Protein AF-0000000075521391 (afdb_homodimer)

Secondary structure (DSSP, 8-state):
-TTTT-EEEEES-SSHHHHHHHHHHHHTT-EEEEEES-HHHHHHHHHHHHHHH-GGGEEEEE--TTSHHHHHHHHHHHHHHHS---EEEE------STTHHHHHIIIIIHHHHHHHHHHHHH-GGGT---EEEEEE--GGGTS-BTT-HHHHHHHHHHHHHHHHHHHHHHHTT-SEEEEEEEESSBSSHHHHGGG-HHHHGGGGGGHHHHHHHHHHH--B-HHHHHHHHHHHHH-TT-SS-EEEEETTTEEEE----GGGS-B-/-TTTT-EEEEES-SSHHHHHHHHHHHHTT-EEEEEES-HHHHHHHHHHHHHHH-GGGEEEEE--TTSHHHHHHHHHHHHHHHS---EEEE------STTHHHHHIIIIIHHHHHHHHHHHHH-GGGT---EEEEEE--GGGTS-BTT-HHHHHHHHHHHHHHHHHHHHHHHTT-SEEEEEEEESSBSSHHHHGGG-HHHHGGGGGGHHHHHHHHHHH--B-HHHHHHHHHHHHH-TT-SS-EEEEETTTEEEE----GGGS-B-

Solvent-accessible surface area (backbone atoms only — not comparable to full-atom values): 25121 Å² total; per-residue (Å²): 114,74,46,44,77,30,30,34,40,30,29,35,19,46,47,42,51,27,28,33,34,51,54,54,40,46,74,47,45,23,29,39,33,37,26,21,62,51,54,67,52,30,53,53,42,49,54,57,47,26,74,74,72,39,62,88,38,53,42,80,40,74,27,50,58,69,38,65,67,46,40,52,46,49,55,48,50,38,30,70,72,70,70,47,57,34,34,38,34,42,46,40,67,57,57,27,58,51,53,34,67,56,21,37,34,36,33,26,53,24,40,53,52,48,50,53,55,48,47,58,56,12,13,42,80,66,72,21,85,12,37,39,37,39,40,55,42,25,41,37,30,64,16,25,28,34,81,37,23,55,52,7,11,20,19,11,15,37,50,23,23,35,35,3,44,18,47,35,24,60,75,67,56,21,54,38,33,23,29,31,40,18,41,48,56,45,68,31,73,61,56,54,32,53,79,30,52,85,20,29,34,88,42,31,83,48,35,64,61,52,50,49,47,40,67,73,56,38,70,37,59,31,56,60,55,25,51,49,51,48,51,54,66,61,37,88,79,60,56,34,42,45,33,32,35,39,73,90,70,40,74,46,68,68,79,70,54,83,83,37,43,64,69,129,115,74,47,44,78,30,31,32,40,30,30,35,20,47,46,43,50,28,29,33,34,52,54,53,40,46,75,47,44,24,29,39,32,37,26,19,62,52,54,67,51,31,52,52,42,48,52,56,46,25,75,75,74,38,61,89,38,52,44,79,39,76,29,50,58,68,37,66,67,44,39,54,46,50,55,48,51,38,30,71,73,70,70,46,58,32,35,38,33,43,47,42,65,59,59,26,59,50,53,35,68,56,22,37,34,36,33,26,52,25,40,54,52,49,50,53,55,47,47,57,57,13,14,42,80,65,73,23,83,12,38,38,37,38,40,55,43,26,42,37,30,65,17,24,28,35,81,37,23,56,51,7,9,18,20,10,15,38,49,22,24,35,34,2,45,19,47,33,25,59,76,66,57,21,56,40,33,22,28,32,41,18,42,48,55,44,68,31,71,61,58,55,30,52,79,29,51,85,19,28,35,87,43,31,84,49,35,64,61,53,51,50,48,41,66,74,56,38,69,36,59,28,56,59,56,26,51,48,50,50,52,53,67,60,36,88,80,59,56,35,42,45,33,33,35,40,72,88,69,39,73,46,67,69,80,72,54,84,83,37,43,64,68,128

Organism: Xenopus tropicalis (NCBI:txid8364)

Radius of gyration: 23.09 Å; Cα contacts (8 Å, |Δi|>4): 1240; chains: 2; bounding box: 51×71×48 Å

Nearest PDB structures (foldseek):
  2gdz-assembly1_A-2  TM=9.894E-01  e=7.803E-42  Homo sapiens
  8cwl-assembly1_B  TM=9.944E-01  e=4.172E-40  Homo sapiens
  8fd8-assembly1_A  TM=9.712E-01  e=9.488E-32  Homo sapiens
  8fd8-assembly1_B  TM=9.811E-01  e=2.640E-30  Homo sapiens
  5ilo-assembly1_A  TM=8.887E-01  e=2.812E-21  Drosophila melanogaster

Foldseek 3Di:
DLLAAAEEEEEPQLWFLNVLLVLVSLVVHAAYEYEYQDPVSQVVSLVVVCVVRNNLRYHYQHADLLDLVSVLVSLVVSCVSSVAHAEYELDFAAQAPPPLVVRLSNLAVSLLSNVVSNLCGAFVVNVHVEHEYEREAAVLLVPPDPQRRSSSVSRVNSLVSQLVVLVVCVVVVRNYAGEYEHEYAEPIVRNVCLCPCRRSPPSNVCSVVVVVVCVVFDYHYSNLSSVLVVVVRPDPPDHSWYWYAGPVPGTDTDDDDPVPHDDD/DLLAAAEEEEEPQLWFLNVLLVLVSLVVHAAYEYEYQDPVSQVVSLVVVCVVRNNLRYHYQHADLLDLVSVLVSLVVSCVSSVAHAEYELDFAAQAPPPLVVRLSNLAVSLLSNVVSNLCGAFVVNVHVEHEYEREAAVLLVPPDPQRRSSSVSRVNSLVSQLVVLVVCVVVVRNYAGEYEHEYAEPIVRNVCLCPCRRSPPSNVCSVVVVVVCVVFHYHYSNLSSVLVVVVRPDPPDHSWYWYAGPVPGIDTDDDDPVPHDDD

Structure (mmCIF, N/CA/C/O backbone):
data_AF-0000000075521391-model_v1
#
loop_
_entity.id
_entity.type
_entity.pdbx_description
1 polymer '15-hydroxyprostaglandin dehydrogenase'
#
loop_
_atom_site.group_PDB
_atom_site.id
_atom_site.type_symbol
_atom_site.label_atom_id
_atom_site.label_alt_id
_atom_site.label_comp_id
_atom_site.label_asym_id
_atom_site.label_entity_id
_atom_site.label_seq_id
_atom_site.pdbx_PDB_ins_code
_atom_site.Cartn_x
_atom_site.Cartn_y
_atom_site.Cartn_z
_atom_site.occupancy
_atom_site.B_iso_or_equiv
_atom_site.auth_seq_id
_atom_site.auth_comp_id
_atom_site.auth_asym_id
_atom_site.auth_atom_id
_atom_site.pdbx_PDB_model_num
ATOM 1 N N . MET A 1 1 ? -5.195 34.094 6.215 1 85.69 1 MET A N 1
ATOM 2 C CA . MET A 1 1 ? -4.449 32.875 5.914 1 85.69 1 MET A CA 1
ATOM 3 C C . MET A 1 1 ? -4.98 31.688 6.727 1 85.69 1 MET A C 1
ATOM 5 O O . MET A 1 1 ? -5.215 31.812 7.93 1 85.69 1 MET A O 1
ATOM 9 N N . TYR A 1 2 ? -5.312 30.578 6.207 1 90.44 2 TYR A N 1
ATOM 10 C CA . TYR A 1 2 ? -5.988 29.453 6.84 1 90.44 2 TYR A CA 1
ATOM 11 C C . TYR A 1 2 ? -5.215 28.969 8.062 1 90.44 2 TYR A C 1
ATOM 13 O O . TYR A 1 2 ? -5.809 28.672 9.094 1 90.44 2 TYR A O 1
ATOM 21 N N . ALA A 1 3 ? -3.926 29.047 8.008 1 94.38 3 ALA A N 1
ATOM 22 C CA . ALA A 1 3 ? -3.08 28.438 9.031 1 94.38 3 ALA A CA 1
ATOM 23 C C . ALA A 1 3 ? -2.979 29.344 10.266 1 94.38 3 ALA A C 1
ATOM 25 O O . ALA A 1 3 ? -2.566 28.891 11.336 1 94.38 3 ALA A O 1
ATOM 26 N N . ASN A 1 4 ? -3.285 30.609 10.07 1 95.88 4 ASN A N 1
ATOM 27 C CA . ASN A 1 4 ? -3.146 31.531 11.188 1 95.88 4 ASN A CA 1
ATOM 28 C C . ASN A 1 4 ? -4.062 31.156 12.344 1 95.88 4 ASN A C 1
ATOM 30 O O . ASN A 1 4 ? -5.277 31.031 12.172 1 95.88 4 ASN A O 1
ATOM 34 N N . GLY A 1 5 ? -3.443 30.922 13.492 1 96.38 5 GLY A N 1
ATOM 35 C CA . GLY A 1 5 ? -4.195 30.578 14.688 1 96.38 5 GLY A CA 1
ATOM 36 C C . GLY A 1 5 ? -4.613 29.109 14.734 1 96.38 5 GLY A C 1
ATOM 37 O O . GLY A 1 5 ? -5.316 28.703 15.648 1 96.38 5 GLY A O 1
ATOM 38 N N . LYS A 1 6 ? -4.211 28.359 13.805 1 97.94 6 LYS A N 1
ATOM 39 C CA . LYS A 1 6 ? -4.547 26.938 13.75 1 97.94 6 LYS A CA 1
ATOM 40 C C . LYS A 1 6 ? -3.508 26.094 14.477 1 97.94 6 LYS A C 1
ATOM 42 O O . LYS A 1 6 ? -2.408 26.562 14.773 1 97.94 6 LYS A O 1
ATOM 47 N N . VAL A 1 7 ? -3.904 24.906 14.859 1 98.5 7 VAL A N 1
ATOM 48 C CA . VAL A 1 7 ? -3.006 23.938 15.492 1 98.5 7 VAL A CA 1
ATOM 49 C C . VAL A 1 7 ? -2.678 22.812 14.516 1 98.5 7 VAL A C 1
ATOM 51 O O . VAL A 1 7 ? -3.578 22.188 13.953 1 98.5 7 VAL A O 1
ATOM 54 N N . ALA A 1 8 ? -1.374 22.594 14.336 1 98.88 8 ALA A N 1
ATOM 55 C CA . ALA A 1 8 ? -0.911 21.578 13.398 1 98.88 8 ALA A CA 1
ATOM 56 C C . ALA A 1 8 ? -0.073 20.516 14.102 1 98.88 8 ALA A C 1
ATOM 58 O O . ALA A 1 8 ? 0.606 20.812 15.094 1 98.88 8 ALA A O 1
ATOM 59 N N . LEU A 1 9 ? -0.207 19.297 13.68 1 98.94 9 LEU A N 1
ATOM 60 C CA . LEU A 1 9 ? 0.643 18.188 14.07 1 98.94 9 LEU A CA 1
ATOM 61 C C . LEU A 1 9 ? 1.389 17.609 12.867 1 98.94 9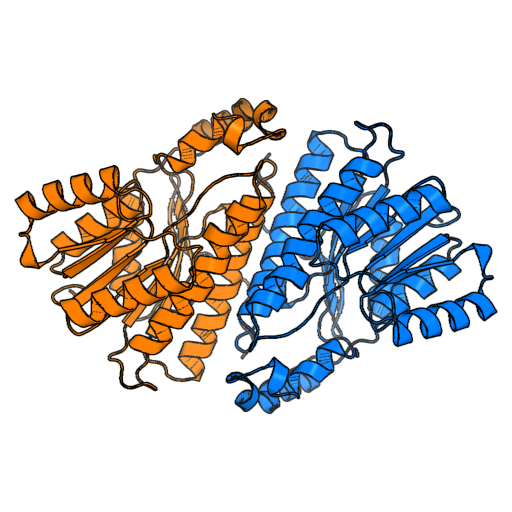 LEU A C 1
ATOM 63 O O . LEU A 1 9 ? 0.78 17.328 11.836 1 98.94 9 LEU A O 1
ATOM 67 N N . VAL A 1 10 ? 2.717 17.547 12.938 1 98.94 10 VAL A N 1
ATOM 68 C CA . VAL A 1 10 ? 3.559 17.031 11.859 1 98.94 10 VAL A CA 1
ATOM 69 C C . VAL A 1 10 ? 4.402 15.867 12.383 1 98.94 10 VAL A C 1
ATOM 71 O O . VAL A 1 10 ? 5.141 16.016 13.359 1 98.94 10 VAL A O 1
ATOM 74 N N . THR A 1 11 ? 4.25 14.703 11.789 1 98.94 11 THR A N 1
ATOM 75 C CA . THR A 1 11 ? 5.133 13.594 12.117 1 98.94 11 THR A CA 1
ATOM 76 C C . THR A 1 11 ? 6.41 13.656 11.281 1 98.94 11 THR A C 1
ATOM 78 O O . THR A 1 11 ? 6.395 14.148 10.148 1 98.94 11 THR A O 1
ATOM 81 N N . GLY A 1 12 ? 7.48 13.055 11.836 1 98.69 12 GLY A N 1
ATOM 82 C CA . GLY A 1 12 ? 8.758 13.25 11.164 1 98.69 12 GLY A CA 1
ATOM 83 C C . GLY A 1 12 ? 9.141 14.711 11.039 1 98.69 12 GLY A C 1
ATOM 84 O O . GLY A 1 12 ? 9.562 15.156 9.969 1 98.69 12 GLY A O 1
ATOM 85 N N . ALA A 1 13 ? 9.016 15.438 12.086 1 98.69 13 ALA A N 1
ATOM 86 C CA . ALA A 1 13 ? 9.008 16.891 12.016 1 98.69 13 ALA A CA 1
ATOM 87 C C . ALA A 1 13 ? 10.422 17.453 12.18 1 98.69 13 ALA A C 1
ATOM 89 O O . ALA A 1 13 ? 10.664 18.641 11.883 1 98.69 13 ALA A O 1
ATOM 90 N N . ALA A 1 14 ? 11.367 16.656 12.586 1 97.38 14 ALA A N 1
ATOM 91 C CA . ALA A 1 14 ? 12.633 17.188 13.086 1 97.38 14 ALA A CA 1
ATOM 92 C C . ALA A 1 14 ? 13.594 17.5 11.945 1 97.38 14 ALA A C 1
ATOM 94 O O . ALA A 1 14 ? 14.555 18.25 12.117 1 97.38 14 ALA A O 1
ATOM 95 N N . GLN A 1 15 ? 13.391 16.922 10.75 1 95.06 15 GLN A N 1
ATOM 96 C CA . GLN A 1 15 ? 14.328 17.094 9.648 1 95.06 15 GLN A CA 1
ATOM 97 C C . GLN A 1 15 ? 13.609 17.078 8.297 1 95.06 15 GLN A C 1
ATOM 99 O O . GLN A 1 15 ? 12.422 16.766 8.227 1 95.06 15 GLN A O 1
ATOM 104 N N . GLY A 1 16 ? 14.312 17.453 7.309 1 97.19 16 GLY A N 1
ATOM 105 C CA . GLY A 1 16 ? 13.867 17.297 5.934 1 97.19 16 GLY A CA 1
ATOM 106 C C . GLY A 1 16 ? 12.586 18.047 5.629 1 97.19 16 GLY A C 1
ATOM 107 O O . GLY A 1 16 ? 12.461 19.234 5.926 1 97.19 16 GLY A O 1
ATOM 108 N N . ILE A 1 17 ? 11.703 17.344 4.992 1 98.56 17 ILE A N 1
ATOM 109 C CA . ILE A 1 17 ? 10.422 17.922 4.582 1 98.56 17 ILE A CA 1
ATOM 110 C C . ILE A 1 17 ? 9.625 18.328 5.812 1 98.56 17 ILE A C 1
ATOM 112 O O . ILE A 1 17 ? 9 19.406 5.824 1 98.56 17 ILE A O 1
ATOM 116 N N . GLY A 1 18 ? 9.672 17.5 6.859 1 98.62 18 GLY A N 1
ATOM 117 C CA . GLY A 1 18 ? 8.953 17.797 8.086 1 98.62 18 GLY A CA 1
ATOM 118 C C . GLY A 1 18 ? 9.375 19.125 8.711 1 98.62 18 GLY A C 1
ATOM 119 O O . GLY A 1 18 ? 8.531 19.953 9.055 1 98.62 18 GLY A O 1
ATOM 120 N N . ARG A 1 19 ? 10.617 19.297 8.805 1 98 19 ARG A N 1
ATOM 121 C CA . ARG A 1 19 ? 11.141 20.516 9.398 1 98 19 ARG A CA 1
ATOM 122 C C . ARG A 1 19 ? 10.773 21.734 8.562 1 98 19 ARG A C 1
ATOM 124 O O . ARG A 1 19 ? 10.383 22.781 9.102 1 98 19 ARG A O 1
ATOM 131 N N . ALA A 1 20 ? 10.875 21.609 7.23 1 98.5 20 ALA A N 1
ATOM 132 C CA . ALA A 1 20 ? 10.508 22.703 6.336 1 98.5 20 ALA A CA 1
ATOM 133 C C . ALA A 1 20 ? 9.039 23.078 6.5 1 98.5 20 ALA A C 1
ATOM 135 O O . ALA A 1 20 ? 8.688 24.266 6.492 1 98.5 20 ALA A O 1
ATOM 136 N N . MET A 1 21 ? 8.211 22.078 6.676 1 98.56 21 MET A N 1
ATOM 137 C CA . MET A 1 21 ? 6.781 22.328 6.824 1 98.56 21 MET A CA 1
ATOM 138 C C . MET A 1 21 ? 6.484 23.016 8.148 1 98.56 21 MET A C 1
ATOM 140 O O . MET A 1 21 ? 5.672 23.938 8.203 1 98.56 21 MET A O 1
ATOM 144 N N . VAL A 1 22 ? 7.141 22.547 9.203 1 98.44 22 VAL A N 1
ATOM 145 C CA . VAL A 1 22 ? 6.953 23.141 10.523 1 98.44 22 VAL A CA 1
ATOM 146 C C . VAL A 1 22 ? 7.32 24.609 10.484 1 98.44 22 VAL A C 1
ATOM 148 O O . VAL A 1 22 ? 6.57 25.469 10.969 1 98.44 22 VAL A O 1
ATOM 151 N N . GLU A 1 23 ? 8.406 24.922 9.875 1 97.75 23 GLU A N 1
ATOM 152 C CA . GLU A 1 23 ? 8.867 26.297 9.773 1 97.75 23 GLU A CA 1
ATOM 153 C C . GLU A 1 23 ? 7.879 27.156 8.992 1 97.75 23 GLU A C 1
ATOM 155 O O . GLU A 1 23 ? 7.555 28.281 9.406 1 97.75 23 GLU A O 1
ATOM 160 N N . GLU A 1 24 ? 7.363 26.641 7.891 1 97.94 24 GLU A N 1
ATOM 161 C CA . GLU A 1 24 ? 6.418 27.391 7.062 1 97.94 24 GLU A CA 1
ATOM 162 C C . GLU A 1 24 ? 5.109 27.625 7.809 1 97.94 24 GLU A C 1
ATOM 164 O O . GLU A 1 24 ? 4.527 28.719 7.715 1 97.94 24 GLU A O 1
ATOM 169 N N . LEU A 1 25 ? 4.648 26.672 8.555 1 98.25 25 LEU A N 1
ATOM 170 C CA . LEU A 1 25 ? 3.391 26.797 9.281 1 98.25 25 LEU A CA 1
ATOM 171 C C . LEU A 1 25 ? 3.529 27.781 10.438 1 98.25 25 LEU A C 1
ATOM 173 O O . LEU A 1 25 ? 2.605 28.547 10.719 1 98.25 25 LEU A O 1
ATOM 177 N N . LEU A 1 26 ? 4.676 27.75 11.086 1 97.88 26 LEU A N 1
ATOM 178 C CA . LEU A 1 26 ? 4.922 28.719 12.148 1 97.88 26 LEU A CA 1
ATOM 179 C C . LEU A 1 26 ? 4.945 30.141 11.594 1 97.88 26 LEU A C 1
ATOM 181 O O . LEU A 1 26 ? 4.391 31.062 12.203 1 97.88 26 LEU A O 1
ATOM 185 N N . GLN A 1 27 ? 5.551 30.281 10.422 1 96.75 27 GLN A N 1
ATOM 186 C CA . GLN A 1 27 ? 5.594 31.594 9.766 1 96.75 27 GLN A CA 1
ATOM 187 C C . GLN A 1 27 ? 4.191 32.094 9.438 1 96.75 27 GLN A C 1
ATOM 189 O O . GLN A 1 27 ? 3.932 33.281 9.469 1 96.75 27 GLN A O 1
ATOM 194 N N . LYS A 1 28 ? 3.27 31.188 9.242 1 96.62 28 LYS A N 1
ATOM 195 C CA . LYS A 1 28 ? 1.901 31.531 8.867 1 96.62 28 LYS A CA 1
ATOM 196 C C . LYS A 1 28 ? 1.019 31.719 10.102 1 96.62 28 LYS A C 1
ATOM 198 O O . LYS A 1 28 ? -0.174 32 9.977 1 96.62 28 LYS A O 1
ATOM 203 N N . GLY A 1 29 ? 1.591 31.469 11.273 1 96.69 29 GLY A N 1
ATOM 204 C CA . GLY A 1 29 ? 0.885 31.828 12.492 1 96.69 29 GLY A CA 1
ATOM 205 C C . GLY A 1 29 ? 0.3 30.625 13.211 1 96.69 29 GLY A C 1
ATOM 206 O O . GLY A 1 29 ? -0.425 30.781 14.195 1 96.69 29 GLY A O 1
ATOM 207 N N . ALA A 1 30 ? 0.647 29.406 12.789 1 97.88 30 ALA A N 1
ATOM 208 C CA . ALA A 1 30 ? 0.112 28.188 13.414 1 97.88 30 ALA A CA 1
ATOM 209 C C . ALA A 1 30 ? 0.906 27.828 14.664 1 97.88 30 ALA A C 1
ATOM 211 O O . ALA A 1 30 ? 2.037 28.281 14.844 1 97.88 30 ALA A O 1
ATOM 212 N N . ALA A 1 31 ? 0.256 27.094 15.547 1 98.06 31 ALA A N 1
ATOM 213 C CA . ALA A 1 31 ? 0.949 26.375 16.609 1 98.06 31 ALA A CA 1
ATOM 214 C C . ALA A 1 31 ? 1.26 24.938 16.172 1 98.06 31 ALA A C 1
ATOM 216 O O . ALA A 1 31 ? 0.506 24.344 15.398 1 98.06 31 ALA A O 1
ATOM 217 N N . LEU A 1 32 ? 2.396 24.438 16.703 1 98.31 32 LEU A N 1
ATOM 218 C CA . LEU A 1 32 ? 2.895 23.203 16.094 1 98.31 32 LEU A CA 1
ATOM 219 C C . LEU A 1 32 ? 3.248 22.172 17.141 1 98.31 32 LEU A C 1
ATOM 221 O O . LEU A 1 32 ? 4.023 22.438 18.062 1 98.31 32 LEU A O 1
ATOM 225 N N . ALA A 1 33 ? 2.639 20.984 17.031 1 98.75 33 ALA A N 1
ATOM 226 C CA . ALA A 1 33 ? 3.166 19.781 17.672 1 98.75 33 ALA A CA 1
ATOM 227 C C . ALA A 1 33 ? 4.156 19.062 16.75 1 98.75 33 ALA A C 1
ATOM 229 O O . ALA A 1 33 ? 3.773 18.547 15.695 1 98.75 33 ALA A O 1
ATOM 230 N N . LEU A 1 34 ? 5.469 19.016 17.156 1 98.75 34 LEU A N 1
ATOM 231 C CA . LEU A 1 34 ? 6.531 18.312 16.453 1 98.75 34 LEU A CA 1
ATOM 232 C C . LEU A 1 34 ? 6.652 16.875 16.938 1 98.75 34 LEU A C 1
ATOM 234 O O . LEU A 1 34 ? 7.074 16.641 18.078 1 98.75 34 LEU A O 1
ATOM 238 N N . VAL A 1 35 ? 6.301 15.938 16.094 1 98.94 35 VAL A N 1
ATOM 239 C CA . VAL A 1 35 ? 6.352 14.523 16.453 1 98.94 35 VAL A CA 1
ATOM 240 C C . VAL A 1 35 ? 7.488 13.836 15.703 1 98.94 35 VAL A C 1
ATOM 242 O O . VAL A 1 35 ? 7.527 13.859 14.469 1 98.94 35 VAL A O 1
ATOM 245 N N . ASP A 1 36 ? 8.414 13.266 16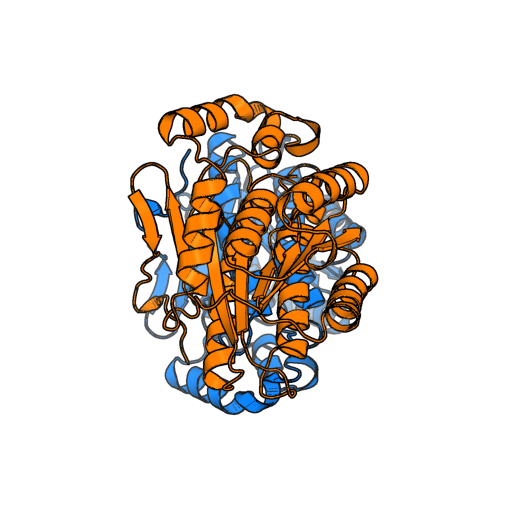.438 1 98.81 36 ASP A N 1
ATOM 246 C CA . ASP A 1 36 ? 9.562 12.609 15.82 1 98.81 36 ASP A CA 1
ATOM 247 C C . ASP A 1 36 ? 10.133 11.531 16.734 1 98.81 36 ASP A C 1
ATOM 249 O O . ASP A 1 36 ? 10.031 11.625 17.953 1 98.81 36 ASP A O 1
ATOM 253 N N . GLN A 1 37 ? 10.672 10.547 16.125 1 98.44 37 GLN A N 1
ATOM 254 C CA . GLN A 1 37 ? 11.273 9.469 16.891 1 98.44 37 GLN A CA 1
ATOM 255 C C . GLN A 1 37 ? 12.633 9.875 17.438 1 98.44 37 GLN A C 1
ATOM 257 O O . GLN A 1 37 ? 13.039 9.422 18.516 1 98.44 37 GLN A O 1
ATOM 262 N N . ASN A 1 38 ? 13.359 10.703 16.719 1 97.62 38 ASN A N 1
ATOM 263 C CA . ASN A 1 38 ? 14.695 11.156 17.125 1 97.62 38 ASN A CA 1
ATOM 264 C C . ASN A 1 38 ? 14.617 12.258 18.172 1 97.62 38 ASN A C 1
ATOM 266 O O . ASN A 1 38 ? 14.406 13.43 17.828 1 97.62 38 ASN A O 1
ATOM 270 N N . ARG A 1 39 ? 14.922 11.898 19.344 1 97.81 39 ARG A N 1
ATOM 271 C CA . ARG A 1 39 ? 14.781 12.836 20.453 1 97.81 39 ARG A CA 1
ATOM 272 C C . ARG A 1 39 ? 15.75 14.008 20.312 1 97.81 39 ARG A C 1
ATOM 274 O O . ARG A 1 39 ? 15.352 15.164 20.453 1 97.81 39 ARG A O 1
ATOM 281 N N . ILE A 1 40 ? 16.969 13.695 20 1 98.19 40 ILE A N 1
ATOM 282 C CA . ILE A 1 40 ? 18 14.719 19.938 1 98.19 40 ILE A CA 1
ATOM 283 C C . ILE A 1 40 ? 17.688 15.703 18.812 1 98.19 40 ILE A C 1
ATOM 285 O O . ILE A 1 40 ? 17.672 16.922 19.031 1 98.19 40 ILE A O 1
ATOM 289 N N . ALA A 1 41 ? 17.391 15.195 17.625 1 97.38 41 ALA A N 1
ATOM 290 C CA . ALA A 1 41 ? 17.062 16.047 16.484 1 97.38 41 ALA A CA 1
ATOM 291 C C . ALA A 1 41 ? 15.797 16.859 16.766 1 97.38 41 ALA A C 1
ATOM 293 O O . ALA A 1 41 ? 15.711 18.031 16.375 1 97.38 41 ALA A O 1
ATOM 294 N N . GLY A 1 42 ? 14.836 16.234 17.438 1 98 42 GLY A N 1
ATOM 295 C CA . GLY A 1 42 ? 13.594 16.922 17.766 1 98 42 GLY A CA 1
ATOM 296 C C . GLY A 1 42 ? 13.781 18.062 18.75 1 98 42 GLY A C 1
ATOM 297 O O . GLY A 1 42 ? 13.234 19.156 18.547 1 98 42 GLY A O 1
ATOM 298 N N . GLU A 1 43 ? 14.547 17.828 19.781 1 97.75 43 GLU A N 1
ATOM 299 C CA . GLU A 1 43 ? 14.797 18.859 20.781 1 97.75 43 GLU A CA 1
ATOM 300 C C . GLU A 1 43 ? 15.602 20.016 20.203 1 97.75 43 GLU A C 1
ATOM 302 O O . GLU A 1 43 ? 15.328 21.172 20.516 1 97.75 43 GLU A O 1
ATOM 307 N N . LEU A 1 44 ? 16.578 19.672 19.406 1 97.38 44 LEU A N 1
ATOM 308 C CA . LEU A 1 44 ? 17.359 20.703 18.75 1 97.38 44 LEU A CA 1
ATOM 309 C C . LEU A 1 44 ? 16.5 21.531 17.797 1 97.38 44 LEU A C 1
ATOM 311 O O . LEU A 1 44 ? 16.625 22.75 17.75 1 97.38 44 LEU A O 1
ATOM 315 N N . CYS A 1 45 ? 15.664 20.844 17.047 1 96.62 45 CYS A N 1
ATOM 316 C CA . CYS A 1 45 ? 14.734 21.516 16.141 1 96.62 45 CYS A CA 1
ATOM 317 C C . CYS A 1 45 ? 13.82 22.469 16.906 1 96.62 45 CYS A C 1
ATOM 319 O O . CYS A 1 45 ? 13.68 23.641 16.531 1 96.62 45 CYS A O 1
ATOM 321 N N . LYS A 1 46 ? 13.219 22 17.969 1 97.38 46 LYS A N 1
ATOM 322 C CA . LYS A 1 46 ? 12.32 22.812 18.781 1 97.38 46 LYS A CA 1
ATOM 323 C C . LYS A 1 46 ? 13.039 24.047 19.328 1 97.38 46 LYS A C 1
ATOM 325 O O . LYS A 1 46 ? 12.5 25.156 19.297 1 97.38 46 LYS A O 1
ATOM 330 N N . ALA A 1 47 ? 14.203 23.844 19.859 1 97.19 47 ALA A N 1
ATOM 331 C CA . ALA A 1 47 ? 14.969 24.953 20.453 1 97.19 47 ALA A CA 1
ATOM 332 C C . ALA A 1 47 ? 15.219 26.047 19.422 1 97.19 47 ALA A C 1
ATOM 334 O O . ALA A 1 47 ? 15.078 27.234 19.734 1 97.19 47 ALA A O 1
ATOM 335 N N . SER A 1 48 ? 15.586 25.641 18.25 1 96.81 48 SER A N 1
ATOM 336 C CA . SER A 1 48 ? 15.836 26.594 17.172 1 96.81 48 SER A CA 1
ATOM 337 C C . SER A 1 48 ? 14.562 27.359 16.812 1 96.81 48 SER A C 1
ATOM 339 O O . SER A 1 48 ? 14.602 28.578 16.625 1 96.81 48 SER A O 1
ATOM 341 N N . LEU A 1 49 ? 13.477 26.672 16.75 1 96.88 49 LEU A N 1
ATOM 342 C CA . LEU A 1 49 ? 12.195 27.281 16.391 1 96.88 49 LEU A CA 1
ATOM 343 C C . LEU A 1 49 ? 11.703 28.203 17.5 1 96.88 49 LEU A C 1
ATOM 345 O O . LEU A 1 49 ? 11.117 29.25 17.234 1 96.88 49 LEU A O 1
ATOM 349 N N . ASP A 1 50 ? 11.984 27.781 18.719 1 96.56 50 ASP A N 1
ATOM 350 C CA . ASP A 1 50 ? 11.578 28.594 19.859 1 96.56 50 ASP A CA 1
ATOM 351 C C . ASP A 1 50 ? 12.273 29.938 19.844 1 96.56 50 ASP A C 1
ATOM 353 O O . ASP A 1 50 ? 11.688 30.953 20.25 1 96.56 50 ASP A O 1
ATOM 357 N N . GLU A 1 51 ? 13.461 29.938 19.453 1 96.06 51 GLU A N 1
ATOM 358 C CA . GLU A 1 51 ? 14.211 31.188 19.375 1 96.06 51 GLU A CA 1
ATOM 359 C C . GLU A 1 51 ? 13.594 32.125 18.344 1 96.06 51 GLU A C 1
ATOM 361 O O . GLU A 1 51 ? 13.586 33.344 18.547 1 96.06 51 GLU A O 1
ATOM 366 N N . GLN A 1 52 ? 13.039 31.578 17.359 1 94.81 52 GLN A N 1
ATOM 367 C CA . GLN A 1 52 ? 12.539 32.375 16.25 1 94.81 52 GLN A CA 1
ATOM 368 C C . GLN A 1 52 ? 11.078 32.75 16.453 1 94.81 52 GLN A C 1
ATOM 370 O O . GLN A 1 52 ? 10.656 33.844 16.078 1 94.81 52 GLN A O 1
ATOM 375 N N . PHE A 1 53 ? 10.25 31.859 17.016 1 94.5 53 PHE A N 1
ATOM 376 C CA . PHE A 1 53 ? 8.797 32.031 16.984 1 94.5 53 PHE A CA 1
ATOM 377 C C . PHE A 1 53 ? 8.219 32.094 18.391 1 94.5 53 PHE A C 1
ATOM 379 O O . PHE A 1 53 ? 7.055 32.438 18.578 1 94.5 53 PHE A O 1
ATOM 386 N N . GLY A 1 54 ? 9.031 31.766 19.375 1 91.31 54 GLY A N 1
ATOM 387 C CA . GLY A 1 54 ? 8.531 31.672 20.734 1 91.31 54 GLY A CA 1
ATOM 388 C C . GLY A 1 54 ? 8.203 30.25 21.156 1 91.31 54 GLY A C 1
ATOM 389 O O . GLY A 1 54 ? 7.723 29.453 20.344 1 91.31 54 GLY A O 1
ATOM 390 N N . SER A 1 55 ? 8.352 29.984 22.406 1 92.38 55 SER A N 1
ATOM 391 C CA . SER A 1 55 ? 8.219 28.625 22.938 1 92.38 55 SER A CA 1
ATOM 392 C C . SER A 1 55 ? 6.75 28.25 23.109 1 92.38 55 SER A C 1
ATOM 394 O O . SER A 1 55 ? 6.418 27.062 23.234 1 92.38 55 SER A O 1
ATOM 396 N N . HIS A 1 56 ? 5.883 29.203 23.094 1 93.75 56 HIS A N 1
ATOM 397 C CA . HIS A 1 56 ? 4.477 28.938 23.375 1 93.75 56 HIS A CA 1
ATOM 398 C C . HIS A 1 56 ? 3.771 28.328 22.172 1 93.75 56 HIS A C 1
ATOM 400 O O . HIS A 1 56 ? 2.666 27.797 22.281 1 93.75 56 HIS A O 1
ATOM 406 N N . ARG A 1 57 ? 4.406 28.312 21.016 1 95.94 57 ARG A N 1
ATOM 407 C CA . ARG A 1 57 ? 3.74 27.859 19.797 1 95.94 57 ARG A CA 1
ATOM 408 C C . ARG A 1 57 ? 4.242 26.484 19.375 1 95.94 57 ARG A C 1
ATOM 410 O O . ARG A 1 57 ? 3.816 25.953 18.344 1 95.94 57 ARG A O 1
ATOM 417 N N . THR A 1 58 ? 5.145 25.938 20.156 1 98 58 THR A N 1
ATOM 418 C CA . THR A 1 58 ? 5.703 24.656 19.734 1 98 58 THR A CA 1
ATOM 419 C C . THR A 1 58 ? 5.645 23.641 20.875 1 98 58 THR A C 1
ATOM 421 O O . THR A 1 58 ? 5.754 24 22.047 1 98 58 THR A O 1
ATOM 424 N N . LEU A 1 59 ? 5.395 22.406 20.562 1 98.25 59 LEU A N 1
ATOM 425 C CA . LEU A 1 59 ? 5.434 21.234 21.453 1 98.25 59 LEU A CA 1
ATOM 426 C C . LEU A 1 59 ? 6.152 20.078 20.781 1 98.25 59 LEU A C 1
ATOM 428 O O . LEU A 1 59 ? 5.777 19.656 19.672 1 98.25 59 LEU A O 1
ATOM 432 N N . PHE A 1 60 ? 7.246 19.625 21.391 1 98.69 60 PHE A N 1
ATOM 433 C CA . PHE A 1 60 ? 7.906 18.438 20.844 1 98.69 60 PHE A CA 1
ATOM 434 C C . PHE A 1 60 ? 7.438 17.188 21.562 1 98.69 60 PHE A C 1
ATOM 436 O O . PHE A 1 60 ? 7.344 17.172 22.797 1 98.69 60 PHE A O 1
ATOM 443 N N . ILE A 1 61 ? 7.117 16.156 20.812 1 98.88 61 ILE A N 1
ATOM 444 C CA . ILE A 1 61 ? 6.715 14.852 21.344 1 98.88 61 ILE A CA 1
ATOM 445 C C . ILE A 1 61 ? 7.539 13.75 20.688 1 98.88 61 ILE A C 1
ATOM 447 O O . ILE A 1 61 ? 7.457 13.547 19.469 1 98.88 61 ILE A O 1
ATOM 451 N N . GLN A 1 62 ? 8.383 13.062 21.438 1 98.88 62 GLN A N 1
ATOM 452 C CA . GLN A 1 62 ? 9.062 11.891 20.906 1 98.88 62 GLN A CA 1
ATOM 453 C C . GLN A 1 62 ? 8.086 10.734 20.688 1 98.88 62 GLN A C 1
ATOM 455 O O . GLN A 1 62 ? 7.336 10.375 21.609 1 98.88 62 GLN A O 1
ATOM 460 N N . CYS A 1 63 ? 8.117 10.18 19.484 1 98.88 63 CYS A N 1
ATOM 461 C CA . CYS A 1 63 ? 7.125 9.164 19.156 1 98.88 63 CYS A CA 1
ATOM 462 C C . CYS A 1 63 ? 7.609 8.258 18.031 1 98.88 63 CYS A C 1
ATOM 464 O O . CYS A 1 63 ? 8.062 8.75 17 1 98.88 63 CYS A O 1
ATOM 466 N N . ASP A 1 64 ? 7.645 7.012 18.312 1 98.88 64 ASP A N 1
ATOM 467 C CA . ASP A 1 64 ? 7.676 6.031 17.219 1 98.88 64 ASP A CA 1
ATOM 468 C C . ASP A 1 64 ? 6.289 5.848 16.609 1 98.88 64 ASP A C 1
ATOM 470 O O . ASP A 1 64 ? 5.41 5.242 17.219 1 98.88 64 ASP A O 1
ATOM 474 N N . VAL A 1 65 ? 6.145 6.305 15.383 1 98.88 65 VAL A N 1
ATOM 475 C CA . VAL A 1 65 ? 4.816 6.355 14.781 1 98.88 65 VAL A CA 1
ATOM 476 C C . VAL A 1 65 ? 4.305 4.934 14.547 1 98.88 65 VAL A C 1
ATOM 478 O O . VAL A 1 65 ? 3.115 4.734 14.281 1 98.88 65 VAL A O 1
ATOM 481 N N . THR A 1 66 ? 5.203 3.908 14.609 1 98.62 66 THR A N 1
ATOM 482 C CA . THR A 1 66 ? 4.77 2.527 14.43 1 98.62 66 THR A CA 1
ATOM 483 C C . THR A 1 66 ? 4.199 1.965 15.727 1 98.62 66 THR A C 1
ATOM 485 O O . THR A 1 66 ? 3.602 0.888 15.734 1 98.62 66 THR A O 1
ATOM 488 N N . ASP A 1 67 ? 4.449 2.648 16.812 1 98.75 67 ASP A N 1
ATOM 489 C CA . ASP A 1 67 ? 3.873 2.279 18.094 1 98.75 67 ASP A CA 1
ATOM 490 C C . ASP A 1 67 ? 2.5 2.918 18.281 1 98.75 67 ASP A C 1
ATOM 492 O O . ASP A 1 67 ? 2.395 4.129 18.484 1 98.75 67 ASP A O 1
ATOM 496 N N . GLN A 1 68 ? 1.521 2.104 18.328 1 98.31 68 GLN A N 1
ATOM 497 C CA . GLN A 1 68 ? 0.142 2.582 18.344 1 98.31 68 GLN A CA 1
ATOM 498 C C . GLN A 1 68 ? -0.126 3.455 19.562 1 98.31 68 GLN A C 1
ATOM 500 O O . GLN A 1 68 ? -0.74 4.52 19.453 1 98.31 68 GLN A O 1
ATOM 505 N N . GLU A 1 69 ? 0.278 3.053 20.656 1 98.62 69 GLU A N 1
ATOM 506 C CA . GLU A 1 69 ? 0.023 3.787 21.891 1 98.62 69 GLU A CA 1
ATOM 507 C C . GLU A 1 69 ? 0.78 5.113 21.906 1 98.62 69 GLU A C 1
ATOM 509 O O . GLU A 1 69 ? 0.249 6.129 22.359 1 98.62 69 GLU A O 1
ATOM 514 N N . GLN A 1 70 ? 2.012 5.098 21.453 1 98.88 70 GLN A N 1
ATOM 515 C CA . GLN A 1 70 ? 2.779 6.34 21.391 1 98.88 70 GLN A CA 1
ATOM 516 C C . GLN A 1 70 ? 2.129 7.34 20.453 1 98.88 70 GLN A C 1
ATOM 518 O O . GLN A 1 70 ? 2.043 8.531 20.75 1 98.88 70 GLN A O 1
ATOM 523 N N . LEU A 1 71 ? 1.655 6.859 19.359 1 98.88 71 LEU A N 1
ATOM 524 C CA . LEU A 1 71 ? 1.045 7.746 18.375 1 98.88 71 LEU A CA 1
ATOM 525 C C . LEU A 1 71 ? -0.256 8.336 18.906 1 98.88 71 LEU A C 1
ATOM 527 O O . LEU A 1 71 ? -0.489 9.539 18.797 1 98.88 71 LEU A O 1
ATOM 531 N N . LYS A 1 72 ? -1.046 7.492 19.484 1 98.75 72 LYS A N 1
ATOM 532 C CA . LYS A 1 72 ? -2.277 7.973 20.094 1 98.75 72 LYS A CA 1
ATOM 533 C C . LYS A 1 72 ? -1.983 9.031 21.156 1 98.75 72 LYS A C 1
ATOM 535 O O . LYS A 1 72 ? -2.68 10.039 21.25 1 98.75 72 LYS A O 1
ATOM 540 N N . ASP A 1 73 ? -0.982 8.773 21.906 1 98.81 73 ASP A N 1
ATOM 541 C CA . ASP A 1 73 ? -0.587 9.695 22.969 1 98.81 73 ASP A CA 1
ATOM 542 C C . ASP A 1 73 ? -0.118 11.031 22.391 1 98.81 73 ASP A C 1
ATOM 544 O O . ASP A 1 73 ? -0.357 12.086 22.984 1 98.81 73 ASP A O 1
ATOM 548 N N . ALA A 1 74 ? 0.567 10.992 21.281 1 98.88 74 ALA A N 1
ATOM 549 C CA . ALA A 1 74 ? 1.02 12.227 20.641 1 98.88 74 ALA A CA 1
ATOM 550 C C . ALA A 1 74 ? -0.163 13.109 20.266 1 98.88 74 ALA A C 1
ATOM 552 O O . ALA A 1 74 ? -0.123 14.328 20.453 1 98.88 74 ALA A O 1
ATOM 553 N N . PHE A 1 75 ? -1.206 12.516 19.75 1 98.88 75 PHE A N 1
ATOM 554 C CA . PHE A 1 75 ? -2.41 13.258 19.406 1 98.88 75 PHE A CA 1
ATOM 555 C C . PHE A 1 75 ? -3.094 13.812 20.641 1 98.88 75 PHE A C 1
ATOM 557 O O . PHE A 1 75 ? -3.514 14.969 20.672 1 98.88 75 PHE A O 1
ATOM 564 N N . ARG A 1 76 ? -3.156 12.969 21.625 1 98.69 76 ARG A N 1
ATOM 565 C CA . ARG A 1 76 ? -3.77 13.383 22.875 1 98.69 76 ARG A CA 1
ATOM 566 C C . ARG A 1 76 ? -3.029 14.578 23.484 1 98.69 76 ARG A C 1
ATOM 568 O O . ARG A 1 76 ? -3.652 15.562 23.875 1 98.69 76 ARG A O 1
ATOM 575 N N . LYS A 1 77 ? -1.738 14.5 23.562 1 98.81 77 LYS A N 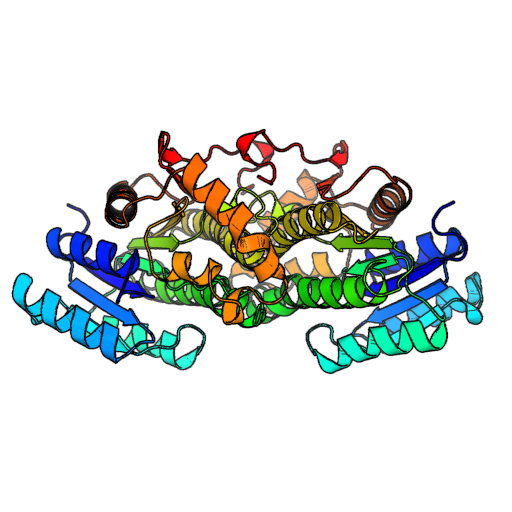1
ATOM 576 C CA . LYS A 1 77 ? -0.916 15.562 24.141 1 98.81 77 LYS A CA 1
ATOM 577 C C . LYS A 1 77 ? -1.066 16.859 23.344 1 98.81 77 LYS A C 1
ATOM 579 O O . LYS A 1 77 ? -1.043 17.953 23.922 1 98.81 77 LYS A O 1
ATOM 584 N N . THR A 1 78 ? -1.185 16.719 22.047 1 98.75 78 THR A N 1
ATOM 585 C CA . THR A 1 78 ? -1.375 17.891 21.203 1 98.75 78 THR A CA 1
ATOM 586 C C . THR A 1 78 ? -2.666 18.609 21.562 1 98.75 78 THR A C 1
ATOM 588 O O . THR A 1 78 ? -2.662 19.828 21.766 1 98.75 78 THR A O 1
ATOM 591 N N . VAL A 1 79 ? -3.748 17.891 21.688 1 98.25 79 VAL A N 1
ATOM 592 C CA . VAL A 1 79 ? -5.047 18.484 21.984 1 98.25 79 VAL A CA 1
ATOM 593 C C . VAL A 1 79 ? -5.055 19.016 23.422 1 98.25 79 VAL A C 1
ATOM 595 O O . VAL A 1 79 ? -5.609 20.078 23.688 1 98.25 79 VAL A O 1
ATOM 598 N N . GLU A 1 80 ? -4.441 18.25 24.297 1 98.38 80 GLU A N 1
ATOM 599 C CA . GLU A 1 80 ? -4.363 18.703 25.672 1 98.38 80 GLU A CA 1
ATOM 600 C C . GLU A 1 80 ? -3.596 20.016 25.797 1 98.38 80 GLU A C 1
ATOM 602 O O . GLU A 1 80 ? -3.957 20.891 26.578 1 98.38 80 GLU A O 1
ATOM 607 N N . HIS A 1 81 ? -2.578 20.172 25.031 1 98.25 81 HIS A N 1
ATOM 608 C CA . HIS A 1 81 ? -1.696 21.328 25.125 1 98.25 81 HIS A CA 1
ATOM 609 C C . HIS A 1 81 ? -2.287 22.531 24.406 1 98.25 81 HIS A C 1
ATOM 611 O O . HIS A 1 81 ? -2.264 23.641 24.938 1 98.25 81 HIS A O 1
ATOM 617 N N . PHE A 1 82 ? -2.83 22.344 23.203 1 97.88 82 PHE A N 1
ATOM 618 C CA . PHE A 1 82 ? -3.221 23.469 22.359 1 97.88 82 PHE A CA 1
ATOM 619 C C . PHE A 1 82 ? -4.738 23.609 22.312 1 97.88 82 PHE A C 1
ATOM 621 O O . PHE A 1 82 ? -5.258 24.609 21.828 1 97.88 82 PHE A O 1
ATOM 628 N N . GLY A 1 83 ? -5.496 22.547 22.703 1 97.06 83 GLY A N 1
ATOM 629 C CA . GLY A 1 83 ? -6.945 22.625 22.797 1 97.06 83 GLY A CA 1
ATOM 630 C C . GLY A 1 83 ? -7.66 22.078 21.578 1 97.06 83 GLY A C 1
ATOM 631 O O . GLY A 1 83 ? -8.867 21.828 21.625 1 97.06 83 GLY A O 1
ATOM 632 N N . ARG A 1 84 ? -6.938 21.922 20.5 1 96.44 84 ARG A N 1
ATOM 633 C CA . ARG A 1 84 ? -7.57 21.469 19.266 1 96.44 84 ARG A CA 1
ATOM 634 C C . ARG A 1 84 ? -6.539 20.922 18.297 1 96.44 84 ARG A C 1
ATOM 636 O O . ARG A 1 84 ? -5.336 20.969 18.562 1 96.44 84 ARG A O 1
ATOM 643 N N . LEU A 1 85 ? -6.98 20.359 17.172 1 98.56 85 LEU A N 1
ATOM 644 C CA . LEU A 1 85 ? -6.191 19.969 16.016 1 98.56 85 LEU A CA 1
ATOM 645 C C . LEU A 1 85 ? -6.895 20.359 14.719 1 98.56 85 LEU A C 1
ATOM 647 O O . LEU A 1 85 ? -8.055 20.016 14.508 1 98.56 85 LEU A O 1
ATOM 651 N N . ASP A 1 86 ? -6.16 21.109 13.82 1 98.44 86 ASP A N 1
ATOM 652 C CA . ASP A 1 86 ? -6.766 21.641 12.594 1 98.44 86 ASP A CA 1
ATOM 653 C C . ASP A 1 86 ? -6.059 21.094 11.359 1 98.44 86 ASP A C 1
ATOM 655 O O . ASP A 1 86 ? -6.68 20.938 10.297 1 98.44 86 ASP A O 1
ATOM 659 N N . ILE A 1 87 ? -4.746 20.891 11.477 1 98.81 87 ILE A N 1
ATOM 660 C CA . ILE A 1 87 ? -3.906 20.469 10.359 1 98.81 87 ILE A CA 1
ATOM 661 C C . ILE A 1 87 ? -3.062 19.266 10.781 1 98.81 87 ILE A C 1
ATOM 663 O O . ILE A 1 87 ? -2.4 19.297 11.82 1 98.81 87 ILE A O 1
ATOM 667 N N . LEU A 1 88 ? -3.172 18.203 10.062 1 98.94 88 LEU A N 1
ATOM 668 C CA . LEU A 1 88 ? -2.348 17.016 10.289 1 98.94 88 LEU A CA 1
ATOM 669 C C . LEU A 1 88 ? -1.498 16.719 9.062 1 98.94 88 LEU A C 1
ATOM 671 O O . LEU A 1 88 ? -2.016 16.625 7.945 1 98.94 88 LEU A O 1
ATOM 675 N N . VAL A 1 89 ? -0.224 16.609 9.242 1 98.94 89 VAL A N 1
ATOM 676 C CA . VAL A 1 89 ? 0.687 16.188 8.188 1 98.94 89 VAL A CA 1
ATOM 677 C C . VAL A 1 89 ? 1.356 14.867 8.586 1 98.94 89 VAL A C 1
ATOM 679 O O . VAL A 1 89 ? 2.254 14.859 9.43 1 98.94 89 VAL A O 1
ATOM 682 N N . ASN A 1 90 ? 0.859 13.789 8.023 1 98.94 90 ASN A N 1
ATOM 683 C CA . ASN A 1 90 ? 1.562 12.516 8.148 1 98.94 90 ASN A CA 1
ATOM 684 C C . ASN A 1 90 ? 2.768 12.453 7.211 1 98.94 90 ASN A C 1
ATOM 686 O O . ASN A 1 90 ? 2.635 12.086 6.043 1 98.94 90 ASN A O 1
ATOM 690 N N . ASN A 1 91 ? 3.936 12.727 7.773 1 98.88 91 ASN A N 1
ATOM 691 C CA . ASN A 1 91 ? 5.129 12.945 6.961 1 98.88 91 ASN A CA 1
ATOM 692 C C . ASN A 1 91 ? 6.223 11.938 7.285 1 98.88 91 ASN A C 1
ATOM 694 O O . ASN A 1 91 ? 7.105 11.688 6.465 1 98.88 91 ASN A O 1
ATOM 698 N N . ALA A 1 92 ? 6.168 11.344 8.523 1 98.81 92 ALA A N 1
ATOM 699 C CA . ALA A 1 92 ? 7.191 10.359 8.859 1 98.81 92 ALA A CA 1
ATOM 700 C C . ALA A 1 92 ? 7.32 9.297 7.77 1 98.81 92 ALA A C 1
ATOM 702 O O . ALA A 1 92 ? 6.312 8.789 7.27 1 98.81 92 ALA A O 1
ATOM 703 N N . GLY A 1 93 ? 8.508 9.023 7.348 1 98.44 93 GLY A N 1
ATOM 704 C CA . GLY A 1 93 ? 8.773 8.039 6.309 1 98.44 93 GLY A CA 1
ATOM 705 C C . GLY A 1 93 ? 10.203 7.539 6.312 1 98.44 93 GLY A C 1
ATOM 706 O O . GLY A 1 93 ? 11.109 8.227 6.793 1 98.44 93 GLY A O 1
ATOM 707 N N . VAL A 1 94 ? 10.406 6.352 5.836 1 98.44 94 VAL A N 1
ATOM 708 C CA . VAL A 1 94 ? 11.734 5.754 5.719 1 98.44 94 VAL A CA 1
ATOM 709 C C . VAL A 1 94 ? 11.859 5.027 4.383 1 98.44 94 VAL A C 1
ATOM 711 O O . VAL A 1 94 ? 10.852 4.762 3.717 1 98.44 94 VAL A O 1
ATOM 714 N N . ASN A 1 95 ? 13.008 4.879 3.963 1 98.25 95 ASN A N 1
ATOM 715 C CA . ASN A 1 95 ? 13.383 3.949 2.9 1 98.25 95 ASN A CA 1
ATOM 716 C C . ASN A 1 95 ? 14.281 2.834 3.424 1 98.25 95 ASN A C 1
ATOM 718 O O . ASN A 1 95 ? 15.492 3.029 3.586 1 98.25 95 ASN A O 1
ATOM 722 N N . ASN A 1 96 ? 13.758 1.735 3.699 1 98.62 96 ASN A N 1
ATOM 723 C CA . ASN A 1 96 ? 14.477 0.558 4.168 1 98.62 96 ASN A CA 1
ATOM 724 C C . ASN A 1 96 ? 14.016 -0.706 3.447 1 98.62 96 ASN A C 1
ATOM 726 O O . ASN A 1 96 ? 12.992 -1.291 3.803 1 98.62 96 ASN A O 1
ATOM 730 N N . GLU A 1 97 ? 14.781 -1.172 2.455 1 98.69 97 GLU A N 1
ATOM 731 C CA . GLU A 1 97 ? 14.438 -2.359 1.676 1 98.69 97 GLU A CA 1
ATOM 732 C C . GLU A 1 97 ? 14.977 -3.625 2.334 1 98.69 97 GLU A C 1
ATOM 734 O O . GLU A 1 97 ? 14.523 -4.73 2.033 1 98.69 97 GLU A O 1
ATOM 739 N N . LYS A 1 98 ? 15.984 -3.416 3.186 1 98.44 98 LYS A N 1
ATOM 740 C CA . LYS A 1 98 ? 16.516 -4.547 3.947 1 98.44 98 LYS A CA 1
ATOM 741 C C . LYS A 1 98 ? 15.523 -4.984 5.031 1 98.44 98 LYS A C 1
ATOM 743 O O . LYS A 1 98 ? 15.117 -6.145 5.078 1 98.44 98 LYS A O 1
ATOM 748 N N . ASP A 1 99 ? 15.188 -4.031 5.859 1 98.25 99 ASP A N 1
ATOM 749 C CA . ASP A 1 99 ? 14.07 -4.219 6.781 1 98.25 99 ASP A CA 1
ATOM 750 C C . ASP A 1 99 ? 12.773 -3.67 6.191 1 98.25 99 ASP A C 1
ATOM 752 O O . ASP A 1 99 ? 12.219 -2.695 6.699 1 98.25 99 ASP A O 1
ATOM 756 N N . TRP A 1 100 ? 12.273 -4.387 5.207 1 98.75 100 TRP A N 1
ATOM 757 C CA . TRP A 1 100 ? 11.227 -3.818 4.363 1 98.75 100 TRP A CA 1
ATOM 758 C C . TRP A 1 100 ? 9.906 -3.715 5.121 1 98.75 100 TRP A C 1
ATOM 760 O O . TRP A 1 100 ? 9.078 -2.852 4.824 1 98.75 100 TRP A O 1
ATOM 770 N N . GLU A 1 101 ? 9.664 -4.574 6.145 1 98.62 101 GLU A N 1
ATOM 771 C CA . GLU A 1 101 ? 8.438 -4.492 6.934 1 98.62 101 GLU A CA 1
ATOM 772 C C . GLU A 1 101 ? 8.352 -3.16 7.672 1 98.62 101 GLU A C 1
ATOM 774 O O . GLU A 1 101 ? 7.262 -2.607 7.84 1 98.62 101 GLU A O 1
ATOM 779 N N . LYS A 1 102 ? 9.5 -2.699 8.125 1 98.44 102 LYS A N 1
ATOM 780 C CA . LYS A 1 102 ? 9.539 -1.392 8.781 1 98.44 102 LYS A CA 1
ATOM 781 C C . LYS A 1 102 ? 9.078 -0.291 7.828 1 98.44 102 LYS A C 1
ATOM 783 O O . LYS A 1 102 ? 8.414 0.661 8.25 1 98.44 102 LYS A O 1
ATOM 788 N N . THR A 1 103 ? 9.453 -0.398 6.574 1 98.88 103 THR A N 1
ATOM 789 C CA . THR A 1 103 ? 9.039 0.565 5.562 1 98.88 103 THR A CA 1
ATOM 790 C C . THR A 1 103 ? 7.516 0.581 5.43 1 98.88 103 THR A C 1
ATOM 792 O O . THR A 1 103 ? 6.902 1.649 5.387 1 98.88 103 THR A O 1
ATOM 795 N N . ILE A 1 104 ? 6.879 -0.576 5.461 1 98.94 104 ILE A N 1
ATOM 796 C CA . ILE A 1 104 ? 5.426 -0.653 5.379 1 98.94 104 ILE A CA 1
ATOM 797 C C . ILE A 1 104 ? 4.809 -0.049 6.641 1 98.94 104 ILE A C 1
ATOM 799 O O . ILE A 1 104 ? 3.852 0.725 6.559 1 98.94 104 ILE A O 1
ATOM 803 N N . GLU A 1 105 ? 5.363 -0.334 7.746 1 98.81 105 GLU A N 1
ATOM 804 C CA . GLU A 1 105 ? 4.82 0.125 9.023 1 98.81 105 GLU A CA 1
ATOM 805 C C . GLU A 1 105 ? 4.883 1.646 9.133 1 98.81 105 GLU A C 1
ATOM 807 O O . GLU A 1 105 ? 3.904 2.285 9.523 1 98.81 105 GLU A O 1
ATOM 812 N N . VAL A 1 106 ? 5.992 2.189 8.766 1 98.88 106 VAL A N 1
ATOM 813 C CA . VAL A 1 106 ? 6.195 3.623 8.945 1 98.88 106 VAL A CA 1
ATOM 814 C C . VAL A 1 106 ? 5.473 4.387 7.836 1 98.88 106 VAL A C 1
ATOM 816 O O . VAL A 1 106 ? 4.746 5.348 8.109 1 98.88 106 VAL A O 1
ATOM 819 N N . ASN A 1 107 ? 5.625 3.92 6.578 1 98.94 107 ASN A N 1
ATOM 820 C CA . ASN A 1 107 ? 5.215 4.723 5.43 1 98.94 107 ASN A CA 1
ATOM 821 C C . ASN A 1 107 ? 3.723 4.574 5.145 1 98.94 107 ASN A C 1
ATOM 823 O O . ASN A 1 107 ? 3.127 5.426 4.484 1 98.94 107 ASN A O 1
ATOM 827 N N . LEU A 1 108 ? 3.146 3.479 5.625 1 98.94 108 LEU A N 1
ATOM 828 C CA . LEU A 1 108 ? 1.759 3.238 5.25 1 98.94 108 LEU A CA 1
ATOM 829 C C . LEU A 1 108 ? 0.885 3.049 6.484 1 98.94 108 LEU A C 1
ATOM 831 O O . LEU A 1 108 ? -0.046 3.824 6.719 1 98.94 108 LEU A O 1
ATOM 835 N N . THR A 1 109 ? 1.215 2.064 7.297 1 98.94 109 THR A N 1
ATOM 836 C CA . THR A 1 109 ? 0.377 1.735 8.445 1 98.94 109 THR A CA 1
ATOM 837 C C . THR A 1 109 ? 0.25 2.934 9.383 1 98.94 109 THR A C 1
ATOM 839 O O . THR A 1 109 ? -0.847 3.256 9.844 1 98.94 109 THR A O 1
ATOM 842 N N . SER A 1 110 ? 1.349 3.586 9.617 1 98.94 110 SER A N 1
ATOM 843 C CA . SER A 1 110 ? 1.312 4.73 10.523 1 98.94 110 SER A CA 1
ATOM 844 C C . SER A 1 110 ? 0.521 5.887 9.922 1 98.94 110 SER A C 1
ATOM 846 O O . SER A 1 110 ? -0.138 6.637 10.648 1 98.94 110 SER A O 1
ATOM 848 N N . VAL A 1 111 ? 0.581 6.059 8.602 1 98.94 111 VAL A N 1
ATOM 849 C CA . VAL A 1 111 ? -0.165 7.105 7.914 1 98.94 111 VAL A CA 1
ATOM 850 C C . VAL A 1 111 ? -1.664 6.844 8.047 1 98.94 111 VAL A C 1
ATOM 852 O O . VAL A 1 111 ? -2.439 7.762 8.32 1 98.94 111 VAL A O 1
ATOM 855 N N . ILE A 1 112 ? -2.049 5.602 7.867 1 98.94 112 ILE A N 1
ATOM 856 C CA . ILE A 1 112 ? -3.449 5.215 8.008 1 98.94 112 ILE A CA 1
ATOM 857 C C . ILE A 1 112 ? -3.916 5.48 9.438 1 98.94 112 ILE A C 1
ATOM 859 O O . ILE A 1 112 ? -4.941 6.133 9.656 1 98.94 112 ILE A O 1
ATOM 863 N N . ARG A 1 113 ? -3.127 5.012 10.375 1 98.88 113 ARG A N 1
ATOM 864 C CA . ARG A 1 113 ? -3.469 5.199 11.781 1 98.88 113 ARG A CA 1
ATOM 865 C C . ARG A 1 113 ? -3.551 6.68 12.133 1 98.88 113 ARG A C 1
ATOM 867 O O . ARG A 1 113 ? -4.504 7.121 12.781 1 98.88 113 ARG A O 1
ATOM 874 N N . GLY A 1 114 ? -2.527 7.43 11.695 1 98.94 114 GLY A N 1
ATOM 875 C CA . GLY A 1 114 ? -2.543 8.867 11.938 1 98.94 114 GLY A CA 1
ATOM 876 C C . GLY A 1 114 ? -3.754 9.555 11.336 1 98.94 114 GLY A C 1
ATOM 877 O O . GLY A 1 114 ? -4.344 10.438 11.961 1 98.94 114 GLY A O 1
ATOM 878 N N . THR A 1 115 ? -4.125 9.172 10.148 1 98.94 115 THR A N 1
ATOM 879 C CA . THR A 1 115 ? -5.273 9.766 9.469 1 98.94 115 THR A CA 1
ATOM 880 C C . THR A 1 115 ? -6.559 9.492 10.25 1 98.94 115 THR A C 1
ATOM 882 O O . THR A 1 115 ? -7.375 10.398 10.445 1 98.94 115 THR A O 1
ATOM 885 N N . TYR A 1 116 ? -6.719 8.258 10.719 1 98.81 116 TYR A N 1
ATOM 886 C CA . TYR A 1 116 ? -7.914 7.922 11.484 1 98.81 116 TYR A CA 1
ATOM 887 C C . TYR A 1 116 ? -7.941 8.672 12.812 1 98.81 116 TYR A C 1
ATOM 889 O O . TYR A 1 116 ? -9 9.156 13.234 1 98.81 116 TYR A O 1
ATOM 897 N N . LEU A 1 117 ? -6.82 8.805 13.492 1 98.81 117 LEU A N 1
ATOM 898 C CA . LEU A 1 117 ? -6.746 9.586 14.719 1 98.81 117 LEU A CA 1
ATOM 899 C C . LEU A 1 117 ? -7.09 11.047 14.453 1 98.81 117 LEU A C 1
ATOM 901 O O . LEU A 1 117 ? -7.836 11.664 15.227 1 98.81 117 LEU A O 1
ATOM 905 N N . GLY A 1 118 ? -6.543 11.594 13.336 1 98.81 118 GLY A N 1
ATOM 906 C CA . GLY A 1 118 ? -6.891 12.953 12.938 1 98.81 118 GLY A CA 1
ATOM 907 C C . GLY A 1 118 ? -8.375 13.141 12.688 1 98.81 118 GLY A C 1
ATOM 908 O O . GLY A 1 118 ? -8.969 14.109 13.164 1 98.81 118 GLY A O 1
ATOM 909 N N . LEU A 1 119 ? -8.969 12.219 11.969 1 98.56 119 LEU A N 1
ATOM 910 C CA . LEU A 1 119 ? -10.391 12.305 11.656 1 98.56 119 LEU A CA 1
ATOM 911 C C . LEU A 1 119 ? -11.234 12.234 12.93 1 98.56 119 LEU A C 1
ATOM 913 O O . LEU A 1 119 ? -12.25 12.914 13.039 1 98.56 119 LEU A O 1
ATOM 917 N N . GLU A 1 120 ? -10.828 11.383 13.859 1 97.81 120 GLU A N 1
ATOM 918 C CA . GLU A 1 120 ? -11.539 11.281 15.133 1 97.81 120 GLU A CA 1
ATOM 919 C C . GLU A 1 120 ? -11.586 12.625 15.852 1 97.81 120 GLU A C 1
ATOM 921 O O . GLU A 1 120 ? -12.602 12.984 16.453 1 97.81 120 GLU A O 1
ATOM 926 N N . LEU A 1 121 ? -10.547 13.383 15.75 1 98.19 121 LEU A N 1
ATOM 927 C CA . LEU A 1 121 ? -10.406 14.625 16.516 1 98.19 121 LEU A CA 1
ATOM 928 C C . LEU A 1 121 ? -10.961 15.805 15.719 1 98.19 121 LEU A C 1
ATOM 930 O O . LEU A 1 121 ? -11.508 16.75 16.297 1 98.19 121 LEU A O 1
ATOM 934 N N . MET A 1 122 ? -10.891 15.742 14.391 1 98.5 122 MET A N 1
ATOM 935 C CA . MET A 1 122 ? -11.109 16.938 13.57 1 98.5 122 MET A CA 1
ATOM 936 C C . MET A 1 122 ? -12.5 16.922 12.945 1 98.5 122 MET A C 1
ATOM 938 O O . MET A 1 122 ? -13.039 17.969 12.602 1 98.5 122 MET A O 1
ATOM 942 N N . SER A 1 123 ? -13.031 15.734 12.758 1 98 123 SER A N 1
ATOM 943 C CA . SER A 1 123 ? -14.289 15.602 12.031 1 98 123 SER A CA 1
ATOM 944 C C . SER A 1 123 ? -15.414 16.344 12.734 1 98 123 SER A C 1
ATOM 946 O O . SER A 1 123 ? -15.586 16.219 13.953 1 98 123 SER A O 1
ATOM 948 N N . LYS A 1 124 ? -16.203 17.016 11.969 1 97.62 124 LYS A N 1
ATOM 949 C CA . LYS A 1 124 ? -17.359 17.719 12.523 1 97.62 124 LYS A CA 1
ATOM 950 C C . LYS A 1 124 ? -18.406 16.75 13.039 1 97.62 124 LYS A C 1
ATOM 952 O O . LYS A 1 124 ? -19.188 17.078 13.93 1 97.62 124 LYS A O 1
ATOM 957 N N . LYS A 1 125 ? -18.422 15.586 12.531 1 93.81 125 LYS A N 1
ATOM 958 C CA . LYS A 1 125 ? -19.359 14.547 12.961 1 93.81 125 LYS A CA 1
ATOM 959 C C . LYS A 1 125 ? -19.078 14.117 14.391 1 93.81 125 LYS A C 1
ATOM 961 O O . LYS A 1 125 ? -19.969 13.633 15.086 1 93.81 125 LYS A O 1
ATOM 966 N N . ASN A 1 126 ? -17.859 14.344 14.812 1 91.38 126 ASN A N 1
ATOM 967 C CA . ASN A 1 126 ? -17.438 13.93 16.141 1 91.38 126 ASN A CA 1
ATOM 968 C C . ASN A 1 126 ? -17.219 15.133 17.062 1 91.38 126 ASN A C 1
ATOM 970 O O . ASN A 1 126 ? -16.578 15.016 18.109 1 91.38 126 ASN A O 1
ATOM 974 N N . GLY A 1 127 ? -17.688 16.312 16.562 1 93.44 127 GLY A N 1
ATOM 975 C CA . GLY A 1 127 ? -17.547 17.484 17.406 1 93.44 127 GLY A CA 1
ATOM 976 C C . GLY A 1 127 ? -16.297 18.297 17.109 1 93.44 127 GLY A C 1
ATOM 977 O O . GLY A 1 127 ? -16.031 19.297 17.781 1 93.44 127 GLY A O 1
ATOM 978 N N . GLY A 1 128 ? -15.523 17.859 16.141 1 95.5 128 GLY A N 1
ATOM 979 C CA . GLY A 1 128 ? -14.352 18.625 15.742 1 95.5 128 GLY A CA 1
ATOM 980 C C . GLY A 1 128 ? -14.68 19.859 14.93 1 95.5 128 GLY A C 1
ATOM 981 O O . GLY A 1 128 ? -15.852 20.125 14.664 1 95.5 128 GLY A O 1
ATOM 982 N N . HIS A 1 129 ? -13.664 20.609 14.555 1 96.06 129 HIS A N 1
ATOM 983 C CA . HIS A 1 129 ? -13.844 21.875 13.844 1 96.06 129 HIS A CA 1
ATOM 984 C C . HIS A 1 129 ? -13.547 21.703 12.352 1 96.06 129 HIS A C 1
ATOM 986 O O . HIS A 1 129 ? -13.531 22.688 11.609 1 96.06 129 HIS A O 1
ATOM 992 N N . GLY A 1 130 ? -13.383 20.547 11.898 1 97.62 130 GLY A N 1
ATOM 993 C CA . GLY A 1 130 ? -12.898 20.344 10.539 1 97.62 130 GLY A CA 1
ATOM 994 C C . GLY A 1 130 ? -11.406 20.578 10.398 1 97.62 130 GLY A C 1
ATOM 995 O O . GLY A 1 130 ? -10.695 20.734 11.398 1 97.62 130 GLY A O 1
ATOM 996 N N . GLY A 1 131 ? -10.922 20.469 9.195 1 98.06 131 GLY A N 1
ATOM 997 C CA . GLY A 1 131 ? -9.5 20.719 9 1 98.06 131 GLY A CA 1
ATOM 998 C C . GLY A 1 131 ? -8.953 20.094 7.73 1 98.06 131 GLY A C 1
ATOM 999 O O . GLY A 1 131 ? -9.68 19.906 6.754 1 98.06 131 GLY A O 1
ATOM 1000 N N . VAL A 1 132 ? -7.629 19.969 7.707 1 98.62 132 VAL A N 1
ATOM 1001 C CA . VAL A 1 132 ? -6.949 19.438 6.527 1 98.62 132 VAL A CA 1
ATOM 1002 C C . VAL A 1 132 ? -5.895 18.422 6.949 1 98.62 132 VAL A C 1
ATOM 1004 O O . VAL A 1 132 ? -5.184 18.625 7.934 1 98.62 132 VAL A O 1
ATOM 1007 N N . ILE A 1 133 ? -5.906 17.281 6.285 1 98.88 133 ILE A N 1
ATOM 1008 C CA . ILE A 1 133 ? -4.891 16.25 6.461 1 98.88 133 ILE A CA 1
ATOM 1009 C C . ILE A 1 133 ? -4.066 16.109 5.184 1 98.88 133 ILE A C 1
ATOM 1011 O O . ILE A 1 133 ? -4.621 16.062 4.082 1 98.88 133 ILE A O 1
ATOM 1015 N N . ILE A 1 134 ? -2.77 16.156 5.316 1 98.94 134 ILE A N 1
ATOM 1016 C CA . ILE A 1 134 ? -1.863 15.898 4.203 1 98.94 134 ILE A CA 1
ATOM 1017 C C . ILE A 1 134 ? -1.045 14.641 4.48 1 98.94 134 ILE A C 1
ATOM 1019 O O . ILE A 1 134 ? -0.34 14.562 5.492 1 98.94 134 ILE A O 1
ATOM 1023 N N . ASN A 1 135 ? -1.207 13.633 3.65 1 98.94 135 ASN A N 1
ATOM 1024 C CA . ASN A 1 135 ? -0.389 12.422 3.686 1 98.94 135 ASN A CA 1
ATOM 1025 C C . ASN A 1 135 ? 0.752 12.492 2.674 1 98.94 135 ASN A C 1
ATOM 1027 O O . ASN A 1 135 ? 0.522 12.727 1.486 1 98.94 135 ASN A O 1
ATOM 1031 N N . ILE A 1 136 ? 1.983 12.258 3.139 1 98.94 136 ILE A N 1
ATOM 1032 C CA . ILE A 1 136 ? 3.127 12.383 2.24 1 98.94 136 ILE A CA 1
ATOM 1033 C C . ILE A 1 136 ? 3.395 11.039 1.561 1 98.94 136 ILE A C 1
ATOM 1035 O O . ILE A 1 136 ? 3.668 10.039 2.229 1 98.94 136 ILE A O 1
ATOM 1039 N N . SER A 1 137 ? 3.221 11.047 0.312 1 98.81 137 SER A N 1
ATOM 1040 C CA . SER A 1 137 ? 3.627 9.922 -0.522 1 98.81 137 SER A CA 1
ATOM 1041 C C . SER A 1 137 ? 4.926 10.219 -1.261 1 98.81 137 SER A C 1
ATOM 1043 O O . SER A 1 137 ? 5.898 10.68 -0.657 1 98.81 137 SER A O 1
ATOM 1045 N N . SER A 1 138 ? 5.07 9.891 -2.482 1 98.62 138 SER A N 1
ATOM 1046 C CA . SER A 1 138 ? 6.219 10.07 -3.367 1 98.62 138 SER A CA 1
ATOM 1047 C C . SER A 1 138 ? 5.828 9.891 -4.828 1 98.62 138 SER A C 1
ATOM 1049 O O . SER A 1 138 ? 4.773 9.32 -5.125 1 98.62 138 SER A O 1
ATOM 1051 N N . LEU A 1 139 ? 6.66 10.422 -5.762 1 97.81 139 LEU A N 1
ATOM 1052 C CA . LEU A 1 139 ? 6.488 10.031 -7.156 1 97.81 139 LEU A CA 1
ATOM 1053 C C . LEU A 1 139 ? 6.578 8.516 -7.312 1 97.81 139 LEU A C 1
ATOM 1055 O O . LEU A 1 139 ? 5.965 7.945 -8.219 1 97.81 139 LEU A O 1
ATOM 1059 N N . ALA A 1 140 ? 7.266 7.848 -6.371 1 97.69 140 ALA A N 1
ATOM 1060 C CA . ALA A 1 140 ? 7.355 6.391 -6.336 1 97.69 140 ALA A CA 1
ATOM 1061 C C . ALA A 1 140 ? 6.008 5.762 -5.984 1 97.69 140 ALA A C 1
ATOM 1063 O O . ALA A 1 140 ? 5.855 4.539 -6.023 1 97.69 140 ALA A O 1
ATOM 1064 N N . GLY A 1 141 ? 4.996 6.559 -5.645 1 98.25 141 GLY A N 1
ATOM 1065 C CA . GLY A 1 141 ? 3.633 6.098 -5.441 1 98.25 141 GLY A CA 1
ATOM 1066 C C . GLY A 1 141 ? 2.777 6.184 -6.691 1 98.25 141 GLY A C 1
ATOM 1067 O O . GLY A 1 141 ? 1.647 5.695 -6.711 1 98.25 141 GLY A O 1
ATOM 1068 N N . LEU A 1 142 ? 3.314 6.824 -7.707 1 96.88 142 LEU A N 1
ATOM 1069 C CA . LEU A 1 142 ? 2.627 6.969 -8.984 1 96.88 142 LEU A CA 1
ATOM 1070 C C . LEU A 1 142 ? 3.33 6.168 -10.078 1 96.88 142 LEU A C 1
ATOM 1072 O O . LEU A 1 142 ? 2.693 5.723 -11.031 1 96.88 142 LEU A O 1
ATOM 1076 N N . THR A 1 143 ? 4.629 6.09 -9.898 1 95.88 143 THR A N 1
ATOM 1077 C CA . THR A 1 143 ? 5.5 5.355 -10.812 1 95.88 143 THR A CA 1
ATOM 1078 C C . THR A 1 143 ? 6.309 4.305 -10.055 1 95.88 143 THR A C 1
ATOM 1080 O O . THR A 1 143 ? 6.977 4.617 -9.07 1 95.88 143 THR A O 1
ATOM 1083 N N . PRO A 1 144 ? 6.258 3.066 -10.547 1 94.88 144 PRO A N 1
ATOM 1084 C CA . PRO A 1 144 ? 7.02 2.049 -9.82 1 94.88 144 PRO A CA 1
ATOM 1085 C C . PRO A 1 144 ? 8.516 2.346 -9.781 1 94.88 144 PRO A C 1
ATOM 1087 O O . PRO A 1 144 ? 9.078 2.822 -10.773 1 94.88 144 PRO A O 1
ATOM 1090 N N . ALA A 1 145 ? 9.148 2.113 -8.656 1 95.5 145 ALA A N 1
ATOM 1091 C CA . ALA A 1 145 ? 10.594 2.248 -8.477 1 95.5 145 ALA A CA 1
ATOM 1092 C C . ALA A 1 145 ? 11.273 0.882 -8.438 1 95.5 145 ALA A C 1
ATOM 1094 O O . ALA A 1 145 ? 11.195 0.179 -7.422 1 95.5 145 ALA A O 1
ATOM 1095 N N . ALA A 1 146 ? 12.062 0.561 -9.438 1 94.88 146 ALA A N 1
ATOM 1096 C CA . ALA A 1 146 ? 12.602 -0.783 -9.617 1 94.88 146 ALA A CA 1
ATOM 1097 C C . ALA A 1 146 ? 13.5 -1.175 -8.438 1 94.88 146 ALA A C 1
ATOM 1099 O O . ALA A 1 146 ? 13.453 -2.314 -7.973 1 94.88 146 ALA A O 1
ATOM 1100 N N . TYR A 1 147 ? 14.211 -0.22 -7.875 1 96.88 147 TYR A N 1
ATOM 1101 C CA . TYR A 1 147 ? 15.242 -0.577 -6.902 1 96.88 147 TYR A CA 1
ATOM 1102 C C . TYR A 1 147 ? 14.742 -0.364 -5.48 1 96.88 147 TYR A C 1
ATOM 1104 O O . TYR A 1 147 ? 15.516 -0.457 -4.523 1 96.88 147 TYR A O 1
ATOM 1112 N N . GLN A 1 148 ? 13.531 0.002 -5.41 1 97.94 148 GLN A N 1
ATOM 1113 C CA . GLN A 1 148 ? 12.883 0.207 -4.121 1 97.94 148 GLN A CA 1
ATOM 1114 C C . GLN A 1 148 ? 11.438 -0.297 -4.141 1 97.94 148 GLN A C 1
ATOM 1116 O O . GLN A 1 148 ? 10.5 0.479 -3.945 1 97.94 148 GLN A O 1
ATOM 1121 N N . PRO A 1 149 ? 11.297 -1.617 -4.312 1 98.69 149 PRO A N 1
ATOM 1122 C CA . PRO A 1 149 ? 9.953 -2.139 -4.551 1 98.69 149 PRO A CA 1
ATOM 1123 C C . PRO A 1 149 ? 9.023 -1.949 -3.354 1 98.69 149 PRO A C 1
ATOM 1125 O O . PRO A 1 149 ? 7.844 -1.646 -3.525 1 98.69 149 PRO A O 1
ATOM 1128 N N . VAL A 1 150 ? 9.539 -2.121 -2.131 1 98.94 150 VAL A N 1
ATOM 1129 C CA . VAL A 1 150 ? 8.672 -2.033 -0.962 1 98.94 150 VAL A CA 1
ATOM 1130 C C . VAL A 1 150 ? 8.375 -0.569 -0.649 1 98.94 150 VAL A C 1
ATOM 1132 O O . VAL A 1 150 ? 7.254 -0.228 -0.254 1 98.94 150 VAL A O 1
ATOM 1135 N N . TYR A 1 151 ? 9.359 0.328 -0.834 1 98.81 151 TYR A N 1
ATOM 1136 C CA . TYR A 1 151 ? 9.094 1.759 -0.745 1 98.81 151 TYR A CA 1
ATOM 1137 C C . TYR A 1 151 ? 7.98 2.166 -1.704 1 98.81 151 TYR A C 1
ATOM 1139 O O . TYR A 1 151 ? 7.031 2.842 -1.309 1 98.81 151 TYR A O 1
ATOM 1147 N N . SER A 1 152 ? 8.102 1.715 -2.969 1 98.69 152 SER A N 1
ATOM 1148 C CA . SER A 1 152 ? 7.082 1.99 -3.979 1 98.69 152 SER A CA 1
ATOM 1149 C C . SER A 1 152 ? 5.719 1.463 -3.551 1 98.69 152 SER A C 1
ATOM 1151 O O . SER A 1 152 ? 4.711 2.166 -3.666 1 98.69 152 SER A O 1
ATOM 1153 N N . ALA A 1 153 ? 5.664 0.272 -3.035 1 98.94 153 ALA A N 1
ATOM 1154 C CA . ALA A 1 153 ? 4.422 -0.325 -2.551 1 98.94 153 ALA A CA 1
ATOM 1155 C C . ALA A 1 153 ? 3.758 0.564 -1.504 1 98.94 153 ALA A C 1
ATOM 1157 O O . ALA A 1 153 ? 2.564 0.856 -1.598 1 98.94 153 ALA A O 1
ATOM 1158 N N . SER A 1 154 ? 4.527 0.977 -0.492 1 98.94 154 SER A N 1
ATOM 1159 C CA . SER A 1 154 ? 3.996 1.771 0.611 1 98.94 154 SER A CA 1
ATOM 1160 C C . SER A 1 154 ? 3.432 3.098 0.116 1 98.94 154 SER A C 1
ATOM 1162 O O . SER A 1 154 ? 2.346 3.51 0.531 1 98.94 154 SER A O 1
ATOM 1164 N N . LYS A 1 155 ? 4.156 3.686 -0.798 1 98.94 155 LYS A N 1
ATOM 1165 C CA . LYS A 1 155 ? 3.766 5.016 -1.254 1 98.94 155 LYS A CA 1
ATOM 1166 C C . LYS A 1 155 ? 2.588 4.941 -2.223 1 98.94 155 LYS A C 1
ATOM 1168 O O . LYS A 1 155 ? 1.744 5.84 -2.254 1 98.94 155 LYS A O 1
ATOM 1173 N N . HIS A 1 156 ? 2.461 3.879 -3.018 1 98.81 156 HIS A N 1
ATOM 1174 C CA . HIS A 1 156 ? 1.229 3.613 -3.75 1 98.81 156 HIS A CA 1
ATOM 1175 C C . HIS A 1 156 ? 0.045 3.459 -2.801 1 98.81 156 HIS A C 1
ATOM 1177 O O . HIS A 1 156 ? -1.033 4.004 -3.053 1 98.81 156 HIS A O 1
ATOM 1183 N N . GLY A 1 157 ? 0.305 2.695 -1.742 1 98.94 157 GLY A N 1
ATOM 1184 C CA . GLY A 1 157 ? -0.742 2.504 -0.75 1 98.94 157 GLY A CA 1
ATOM 1185 C C . GLY A 1 157 ? -1.256 3.807 -0.167 1 98.94 157 GLY A C 1
ATOM 1186 O O . GLY A 1 157 ? -2.463 3.979 0.01 1 98.94 157 GLY A O 1
ATOM 1187 N N . VAL A 1 158 ? -0.366 4.742 0.064 1 98.94 158 VAL A N 1
ATOM 1188 C CA . VAL A 1 158 ? -0.732 6.031 0.634 1 98.94 158 VAL A CA 1
ATOM 1189 C C . VAL A 1 158 ? -1.671 6.77 -0.318 1 98.94 158 VAL A C 1
ATOM 1191 O O . VAL A 1 158 ? -2.666 7.359 0.113 1 98.94 158 VAL A O 1
ATOM 1194 N N . ILE A 1 159 ? -1.393 6.742 -1.592 1 98.81 159 ILE A N 1
ATOM 1195 C CA . ILE A 1 159 ? -2.203 7.449 -2.578 1 98.81 159 ILE A CA 1
ATOM 1196 C C . ILE A 1 159 ? -3.596 6.828 -2.645 1 98.81 159 ILE A C 1
ATOM 1198 O O . ILE A 1 159 ? -4.602 7.535 -2.576 1 98.81 159 ILE A O 1
ATOM 1202 N N . GLY A 1 160 ? -3.67 5.5 -2.764 1 98.75 160 GLY A N 1
ATOM 1203 C CA . GLY A 1 160 ? -4.957 4.824 -2.797 1 98.75 160 GLY A CA 1
ATOM 1204 C C . GLY A 1 160 ? -5.801 5.086 -1.563 1 98.75 160 GLY A C 1
ATOM 1205 O O . GLY A 1 160 ? -6.996 5.355 -1.669 1 98.75 160 GLY A O 1
ATOM 1206 N N . PHE A 1 161 ? -5.152 5.051 -0.382 1 98.94 161 PHE A N 1
ATOM 1207 C CA . PHE A 1 161 ? -5.828 5.312 0.884 1 98.94 161 PHE A CA 1
ATOM 1208 C C . PHE A 1 161 ? -6.383 6.73 0.92 1 98.94 161 PHE A C 1
ATOM 1210 O O . PHE A 1 161 ? -7.562 6.934 1.219 1 98.94 161 PHE A O 1
ATOM 1217 N N . THR A 1 162 ? -5.492 7.656 0.552 1 98.94 162 THR A N 1
ATOM 1218 C CA . THR A 1 162 ? -5.824 9.07 0.672 1 98.94 162 THR A CA 1
ATOM 1219 C C . THR A 1 162 ? -7.02 9.422 -0.211 1 98.94 162 THR A C 1
ATOM 1221 O O . THR A 1 162 ? -7.965 10.07 0.243 1 98.94 162 THR A O 1
ATOM 1224 N N . ARG A 1 163 ? -6.992 9 -1.444 1 98.69 163 ARG A N 1
ATOM 1225 C CA . ARG A 1 163 ? -8.086 9.305 -2.359 1 98.69 163 ARG A CA 1
ATOM 1226 C C . ARG A 1 163 ? -9.383 8.656 -1.893 1 98.69 163 ARG A C 1
ATOM 1228 O O . ARG A 1 163 ? -10.461 9.25 -2.006 1 98.69 163 ARG A O 1
ATOM 1235 N N . SER A 1 164 ? -9.312 7.43 -1.329 1 98.5 164 SER A N 1
ATOM 1236 C CA . SER A 1 164 ? -10.492 6.715 -0.856 1 98.5 164 SER A CA 1
ATOM 1237 C C . SER A 1 164 ? -11.109 7.398 0.361 1 98.5 164 SER A C 1
ATOM 1239 O O . SER A 1 164 ? -12.305 7.684 0.382 1 98.5 164 SER A O 1
ATOM 1241 N N . ILE A 1 165 ? -10.266 7.723 1.331 1 98.56 165 ILE A N 1
ATOM 1242 C CA . ILE A 1 165 ? -10.766 8.281 2.584 1 98.56 165 ILE A CA 1
ATOM 1243 C C . ILE A 1 165 ? -11.227 9.719 2.361 1 98.56 165 ILE A C 1
ATOM 1245 O O . ILE A 1 165 ? -12.156 10.188 3.025 1 98.56 165 ILE A O 1
ATOM 1249 N N . ALA A 1 166 ? -10.594 10.414 1.425 1 98.56 166 ALA A N 1
ATOM 1250 C CA . ALA A 1 166 ? -11.047 11.758 1.062 1 98.56 166 ALA A CA 1
ATOM 1251 C C . ALA A 1 166 ? -12.469 11.719 0.496 1 98.56 166 ALA A C 1
ATOM 1253 O O . ALA A 1 166 ? -13.305 12.555 0.853 1 98.56 166 ALA A O 1
ATOM 1254 N N . ALA A 1 167 ? -12.688 10.773 -0.427 1 97.75 167 ALA A N 1
ATOM 1255 C CA . ALA A 1 167 ? -14.031 10.609 -0.984 1 97.75 167 ALA A CA 1
ATOM 1256 C C . ALA A 1 167 ? -15.047 10.312 0.114 1 97.75 167 ALA A C 1
ATOM 1258 O O . ALA A 1 167 ? -16.125 10.906 0.14 1 97.75 167 ALA A O 1
ATOM 1259 N N . LEU A 1 168 ? -14.703 9.461 0.987 1 97.19 168 LEU A N 1
ATOM 1260 C CA . LEU A 1 168 ? -15.586 9.094 2.092 1 97.19 168 LEU A CA 1
ATOM 1261 C C . LEU A 1 168 ? -15.852 10.297 2.99 1 97.19 168 LEU A C 1
ATOM 1263 O O . LEU A 1 168 ? -16.984 10.484 3.463 1 97.19 168 LEU A O 1
ATOM 1267 N N . ALA A 1 169 ? -14.805 11.062 3.26 1 97.12 169 ALA A N 1
ATOM 1268 C CA . ALA A 1 169 ? -14.953 12.242 4.102 1 97.12 169 ALA A CA 1
ATOM 1269 C C . ALA A 1 169 ? -15.93 13.234 3.482 1 97.12 169 ALA A C 1
ATOM 1271 O O . ALA A 1 169 ? -16.688 13.891 4.199 1 97.12 169 ALA A O 1
ATOM 1272 N N . SER A 1 170 ? -15.875 13.32 2.174 1 96.62 170 SER A N 1
ATOM 1273 C CA . SER A 1 170 ? -16.812 14.188 1.466 1 96.62 170 SER A CA 1
ATOM 1274 C C . SER A 1 170 ? -18.234 13.648 1.567 1 96.62 170 SER A C 1
ATOM 1276 O O . SER A 1 170 ? -19.172 14.398 1.887 1 96.62 170 SER A O 1
ATOM 1278 N N . ILE A 1 171 ? -18.422 12.359 1.367 1 95.31 171 ILE A N 1
ATOM 1279 C CA . ILE A 1 171 ? -19.734 11.711 1.411 1 95.31 171 ILE A CA 1
ATOM 1280 C C . ILE A 1 171 ? -20.328 11.836 2.814 1 95.31 171 ILE A C 1
ATOM 1282 O O . ILE A 1 171 ? -21.516 12.094 2.971 1 95.31 171 ILE A O 1
ATOM 1286 N N . GLY A 1 172 ? -19.438 11.688 3.799 1 95 172 GLY A N 1
ATOM 1287 C CA . GLY A 1 172 ? -19.891 11.688 5.18 1 95 172 GLY A CA 1
ATOM 1288 C C . GLY A 1 172 ? -19.969 13.078 5.785 1 95 172 GLY A C 1
ATOM 1289 O O . GLY A 1 172 ? -20.359 13.234 6.941 1 95 172 GLY A O 1
ATOM 1290 N N . ASN A 1 173 ? -19.547 14.062 5.008 1 96.31 173 ASN A N 1
ATOM 1291 C CA . ASN A 1 173 ? -19.547 15.445 5.48 1 96.31 173 ASN A CA 1
ATOM 1292 C C . ASN A 1 173 ? -18.734 15.594 6.77 1 96.31 173 ASN A C 1
ATOM 1294 O O . ASN A 1 173 ? -19.234 16.141 7.758 1 96.31 173 ASN A O 1
ATOM 1298 N N . TYR A 1 174 ? -17.562 15.109 6.754 1 97.31 174 TYR A N 1
ATOM 1299 C CA . TYR A 1 174 ? -16.703 15.133 7.926 1 97.31 174 TYR A CA 1
ATOM 1300 C C . TYR A 1 174 ? -16.156 16.531 8.172 1 97.31 174 TYR A C 1
ATOM 1302 O O . TYR A 1 174 ? -15.672 16.844 9.258 1 97.31 174 TYR A O 1
ATOM 1310 N N . GLY A 1 175 ? -16.141 17.422 7.129 1 98 175 GLY A N 1
ATOM 1311 C CA . GLY A 1 175 ? -15.539 18.75 7.242 1 98 175 GLY A CA 1
ATOM 1312 C C . GLY A 1 175 ? -14.023 18.734 7.238 1 98 175 GLY A C 1
ATOM 1313 O O . GLY A 1 175 ? -13.383 19.672 7.723 1 98 175 GLY A O 1
ATOM 1314 N N . VAL A 1 176 ? -13.453 17.609 6.824 1 98.44 176 VAL A N 1
ATOM 1315 C CA . VAL A 1 176 ? -12 17.453 6.762 1 98.44 176 VAL A CA 1
ATOM 1316 C C . VAL A 1 176 ? -11.578 17.125 5.332 1 98.44 176 VAL A C 1
ATOM 1318 O O . VAL A 1 176 ? -12.109 16.203 4.711 1 98.44 176 VAL A O 1
ATOM 1321 N N . ARG A 1 177 ? -10.703 17.938 4.754 1 98.62 177 ARG A N 1
ATOM 1322 C CA . ARG A 1 177 ? -10.102 17.641 3.455 1 98.62 177 ARG A CA 1
ATOM 1323 C C . ARG A 1 177 ? -8.836 16.812 3.619 1 98.62 177 ARG A C 1
ATOM 1325 O O . ARG A 1 177 ? -8.055 17.031 4.543 1 98.62 177 ARG A O 1
ATOM 1332 N N . ILE A 1 178 ? -8.688 15.82 2.795 1 98.81 178 ILE A N 1
ATOM 1333 C CA . ILE A 1 178 ? -7.535 14.93 2.873 1 98.81 178 ILE A CA 1
ATOM 1334 C C . ILE A 1 178 ? -6.848 14.844 1.511 1 98.81 178 ILE A C 1
ATOM 1336 O O . ILE A 1 178 ? -7.488 14.523 0.505 1 98.81 178 ILE A O 1
ATOM 1340 N N . ASN A 1 179 ? -5.578 15.203 1.463 1 98.81 179 ASN A N 1
ATOM 1341 C CA . ASN A 1 179 ? -4.812 15.242 0.221 1 98.81 179 ASN A CA 1
ATOM 1342 C C . ASN A 1 179 ? -3.449 14.578 0.384 1 98.81 179 ASN A C 1
ATOM 1344 O O . ASN A 1 179 ? -3.02 14.297 1.505 1 98.81 179 ASN A O 1
ATOM 1348 N N . THR A 1 180 ? -2.865 14.281 -0.74 1 98.81 180 THR A N 1
ATOM 1349 C CA . THR A 1 180 ? -1.547 13.664 -0.729 1 98.81 180 THR A CA 1
ATOM 1350 C C . THR A 1 180 ? -0.558 14.477 -1.559 1 98.81 180 THR A C 1
ATOM 1352 O O . THR A 1 180 ? -0.936 15.094 -2.555 1 98.81 180 THR A O 1
ATOM 1355 N N . VAL A 1 181 ? 0.696 14.578 -1.095 1 98.88 181 VAL A N 1
ATOM 1356 C CA . VAL A 1 181 ? 1.805 15.211 -1.803 1 98.88 181 VAL A CA 1
ATOM 1357 C C . VAL A 1 181 ? 2.809 14.148 -2.244 1 98.88 181 VAL A C 1
ATOM 1359 O O . VAL A 1 181 ? 3.172 13.266 -1.462 1 98.88 181 VAL A O 1
ATOM 1362 N N . CYS A 1 182 ? 3.195 14.211 -3.484 1 98.81 182 CYS A N 1
ATOM 1363 C CA . CYS A 1 182 ? 4.121 13.258 -4.09 1 98.81 182 CYS A CA 1
ATOM 1364 C C . CYS A 1 182 ? 5.363 13.969 -4.617 1 98.81 182 CYS A C 1
ATOM 1366 O O . CYS A 1 182 ? 5.465 14.242 -5.812 1 98.81 182 CYS A O 1
ATOM 1368 N N . PRO A 1 183 ? 6.34 14.133 -3.744 1 98.69 183 PRO A N 1
ATOM 1369 C CA . PRO A 1 183 ? 7.578 14.773 -4.195 1 98.69 183 PRO A CA 1
ATOM 1370 C C . PRO A 1 183 ? 8.453 13.844 -5.031 1 98.69 183 PRO A C 1
ATOM 1372 O O . PRO A 1 183 ? 8.477 12.633 -4.797 1 98.69 183 PRO A O 1
ATOM 1375 N N . ALA A 1 184 ? 9.172 14.453 -5.992 1 97.94 184 ALA A N 1
ATOM 1376 C CA . ALA A 1 184 ? 10.312 13.758 -6.578 1 97.94 184 ALA A CA 1
ATOM 1377 C C . ALA A 1 184 ? 11.469 13.68 -5.586 1 97.94 184 ALA A C 1
ATOM 1379 O O . ALA A 1 184 ? 11.258 13.602 -4.375 1 97.94 184 ALA A O 1
ATOM 1380 N N . PHE A 1 185 ? 12.719 13.5 -6.074 1 97.88 185 PHE A N 1
ATOM 1381 C CA . PHE A 1 185 ? 13.859 13.422 -5.172 1 97.88 185 PHE A CA 1
ATOM 1382 C C . PHE A 1 185 ? 14 14.711 -4.371 1 97.88 185 PHE A C 1
ATOM 1384 O O . PHE A 1 185 ? 14.023 15.805 -4.945 1 97.88 185 PHE A O 1
ATOM 1391 N N . VAL A 1 186 ? 14.008 14.57 -3.086 1 98.62 186 VAL A N 1
ATOM 1392 C CA . VAL A 1 186 ? 14.148 15.727 -2.211 1 98.62 186 VAL A CA 1
ATOM 1393 C C . VAL A 1 186 ? 15.422 15.602 -1.378 1 98.62 186 VAL A C 1
ATOM 1395 O O . VAL A 1 186 ? 15.75 14.508 -0.901 1 98.62 186 VAL A O 1
ATOM 1398 N N . ASP A 1 187 ? 16.172 16.734 -1.221 1 98 187 ASP A N 1
ATOM 1399 C CA . ASP A 1 187 ? 17.391 16.766 -0.439 1 98 187 ASP A CA 1
ATOM 1400 C C . ASP A 1 187 ? 17.109 16.594 1.051 1 98 187 ASP A C 1
ATOM 1402 O O . ASP A 1 187 ? 16.953 17.594 1.768 1 98 187 ASP A O 1
ATOM 1406 N N . THR A 1 188 ? 17.078 15.359 1.51 1 97.62 188 THR A N 1
ATOM 1407 C CA . THR A 1 188 ? 16.781 15 2.891 1 97.62 188 THR A CA 1
ATOM 1408 C C . THR A 1 188 ? 17.609 13.797 3.334 1 97.62 188 THR A C 1
ATOM 1410 O O . THR A 1 188 ? 18.172 13.086 2.5 1 97.62 188 THR A O 1
ATOM 1413 N N . PRO A 1 189 ? 17.688 13.555 4.645 1 95.5 189 PRO A N 1
ATOM 1414 C CA . PRO A 1 189 ? 18.375 12.344 5.121 1 95.5 189 PRO A CA 1
ATOM 1415 C C . PRO A 1 189 ? 17.781 11.062 4.539 1 95.5 189 PRO A C 1
ATOM 1417 O O . PRO A 1 189 ? 18.5 10.078 4.355 1 95.5 189 PRO A O 1
ATOM 1420 N N . LEU A 1 190 ? 16.484 11.055 4.223 1 96 190 LEU A N 1
ATOM 1421 C CA . LEU A 1 190 ? 15.875 9.891 3.598 1 96 190 LEU A CA 1
ATOM 1422 C C . LEU A 1 190 ? 16.547 9.562 2.271 1 96 190 LEU A C 1
ATOM 1424 O O . LEU A 1 190 ? 16.797 8.398 1.963 1 96 190 LEU A O 1
ATOM 1428 N N . LEU A 1 191 ? 16.828 10.57 1.494 1 96.88 191 LEU A N 1
ATOM 1429 C CA . LEU A 1 191 ? 17.484 10.383 0.203 1 96.88 191 LEU A CA 1
ATOM 1430 C C . LEU A 1 191 ? 18.875 9.781 0.381 1 96.88 191 LEU A C 1
ATOM 1432 O O . LEU A 1 191 ? 19.312 8.969 -0.434 1 96.88 191 LEU A O 1
ATOM 1436 N N . GLU A 1 192 ? 19.547 10.086 1.457 1 95.94 192 GLU A N 1
ATOM 1437 C CA . GLU A 1 192 ? 20.891 9.586 1.751 1 95.94 192 GLU A CA 1
ATOM 1438 C C . GLU A 1 192 ? 20.875 8.086 2.027 1 95.94 192 GLU A C 1
ATOM 1440 O O . GLU A 1 192 ? 21.906 7.414 1.887 1 95.94 192 GLU A O 1
ATOM 1445 N N . SER A 1 193 ? 19.703 7.602 2.4 1 96.56 193 SER A N 1
ATOM 1446 C CA . SER A 1 193 ? 19.594 6.191 2.75 1 96.56 193 SER A CA 1
ATOM 1447 C C . SER A 1 193 ? 19.859 5.297 1.542 1 96.56 193 SER A C 1
ATOM 1449 O O . SER A 1 193 ? 20.188 4.121 1.696 1 96.56 193 SER A O 1
ATOM 1451 N N . ILE A 1 194 ? 19.766 5.84 0.351 1 96.38 194 ILE A N 1
ATOM 1452 C CA . ILE A 1 194 ? 19.984 5.094 -0.881 1 96.38 194 ILE A CA 1
ATOM 1453 C C . ILE A 1 194 ? 21.453 4.652 -0.952 1 96.38 194 ILE A C 1
ATOM 1455 O O . ILE A 1 194 ? 21.766 3.643 -1.586 1 96.38 194 ILE A O 1
ATOM 1459 N N . GLU A 1 195 ? 22.312 5.387 -0.238 1 96.38 195 GLU A N 1
ATOM 1460 C CA . GLU A 1 195 ? 23.75 5.121 -0.292 1 96.38 195 GLU A CA 1
ATOM 1461 C C . GLU A 1 195 ? 24.188 4.238 0.871 1 96.38 195 GLU A C 1
ATOM 1463 O O . GLU A 1 195 ? 25.375 4.125 1.153 1 96.38 195 GLU A O 1
ATOM 1468 N N . LYS A 1 196 ? 23.266 3.684 1.544 1 97.81 196 LYS A N 1
ATOM 1469 C CA . LYS A 1 196 ? 23.578 2.848 2.699 1 97.81 196 LYS A CA 1
ATOM 1470 C C . LYS A 1 196 ? 23.078 1.42 2.498 1 97.81 196 LYS A C 1
ATOM 1472 O O . LYS A 1 196 ? 21.875 1.19 2.359 1 97.81 196 LYS A O 1
ATOM 1477 N N . GLU A 1 197 ? 23.984 0.455 2.6 1 97.81 197 GLU A N 1
ATOM 1478 C CA . GLU A 1 197 ? 23.641 -0.953 2.439 1 97.81 197 GLU A CA 1
ATOM 1479 C C . GLU A 1 197 ? 22.703 -1.42 3.553 1 97.81 197 GLU A C 1
ATOM 1481 O O . GLU A 1 197 ? 21.844 -2.277 3.332 1 97.81 197 GLU A O 1
ATOM 1486 N N . GLU A 1 198 ? 22.812 -0.821 4.707 1 98.19 198 GLU A N 1
ATOM 1487 C CA . GLU A 1 198 ? 21.984 -1.179 5.844 1 98.19 198 GLU A CA 1
ATOM 1488 C C . GLU A 1 198 ? 20.516 -0.828 5.578 1 98.19 198 GLU A C 1
ATOM 1490 O O . GLU A 1 198 ? 19.625 -1.327 6.262 1 98.19 198 GLU A O 1
ATOM 1495 N N . ASN A 1 199 ? 20.266 0.017 4.586 1 98.19 199 ASN A N 1
ATOM 1496 C CA . ASN A 1 199 ? 18.906 0.378 4.199 1 98.19 199 ASN A CA 1
ATOM 1497 C C . ASN A 1 199 ? 18.484 -0.346 2.928 1 98.19 199 ASN A C 1
ATOM 1499 O O . ASN A 1 199 ? 17.406 -0.94 2.881 1 98.19 199 ASN A O 1
ATOM 1503 N N . MET A 1 200 ? 19.375 -0.383 1.995 1 98.12 200 MET A N 1
ATOM 1504 C CA . MET A 1 200 ? 19 -0.846 0.665 1 98.12 200 MET A CA 1
ATOM 1505 C C . MET A 1 200 ? 19.094 -2.365 0.566 1 98.12 200 MET A C 1
ATOM 1507 O O . MET A 1 200 ? 18.531 -2.975 -0.337 1 98.12 200 MET A O 1
ATOM 1511 N N . GLY A 1 201 ? 19.891 -3.002 1.455 1 97.06 201 GLY A N 1
ATOM 1512 C CA . GLY A 1 201 ? 20.094 -4.438 1.359 1 97.06 201 GLY A CA 1
ATOM 1513 C C . GLY A 1 201 ? 20.703 -4.863 0.038 1 97.06 201 GLY A C 1
ATOM 1514 O O . GLY A 1 201 ? 21.719 -4.309 -0.388 1 97.06 201 GLY A O 1
ATOM 1515 N N . GLU A 1 202 ? 20.156 -5.836 -0.605 1 95.06 202 GLU A N 1
ATOM 1516 C CA . GLU A 1 202 ? 20.703 -6.406 -1.836 1 95.06 202 GLU A CA 1
ATOM 1517 C C . GLU A 1 202 ? 20.625 -5.406 -2.986 1 95.06 202 GLU A C 1
ATOM 1519 O O . GLU A 1 202 ? 21.344 -5.531 -3.973 1 95.06 202 GLU A O 1
ATOM 1524 N N . PHE A 1 203 ? 19.859 -4.418 -2.824 1 96.81 203 PHE A N 1
ATOM 1525 C CA . PHE A 1 203 ? 19.688 -3.471 -3.916 1 96.81 203 PHE A CA 1
ATOM 1526 C C . PHE A 1 203 ? 20.734 -2.367 -3.859 1 96.81 203 PHE A C 1
ATOM 1528 O O . PHE A 1 203 ? 20.812 -1.533 -4.766 1 96.81 203 PHE A O 1
ATOM 1535 N N . PHE A 1 204 ? 21.562 -2.404 -2.836 1 97.88 204 PHE A N 1
ATOM 1536 C CA . PHE A 1 204 ? 22.641 -1.438 -2.682 1 97.88 204 PHE A CA 1
ATOM 1537 C C . PHE A 1 204 ? 23.531 -1.42 -3.92 1 97.88 204 PHE A C 1
ATOM 1539 O O . PHE A 1 204 ? 24.047 -0.367 -4.309 1 97.88 204 PHE A O 1
ATOM 1546 N N . LYS A 1 205 ? 23.625 -2.539 -4.555 1 96.69 205 LYS A N 1
ATOM 1547 C CA . LYS A 1 205 ? 24.5 -2.67 -5.723 1 96.69 205 LYS A CA 1
ATOM 1548 C C . LYS A 1 205 ? 24.016 -1.782 -6.867 1 96.69 205 LYS A C 1
ATOM 1550 O O . LYS A 1 205 ? 24.781 -1.508 -7.805 1 96.69 205 LYS A O 1
ATOM 1555 N N . TYR A 1 206 ? 22.781 -1.302 -6.836 1 96.19 206 TYR A N 1
ATOM 1556 C CA . TYR A 1 206 ? 22.234 -0.471 -7.902 1 96.19 206 TYR A CA 1
ATOM 1557 C C . TYR A 1 206 ? 22.266 1.002 -7.516 1 96.19 206 TYR A C 1
ATOM 1559 O O . TYR A 1 206 ? 21.625 1.834 -8.164 1 96.19 206 TYR A O 1
ATOM 1567 N N . LYS A 1 207 ? 22.922 1.359 -6.434 1 96.81 207 LYS A N 1
ATOM 1568 C CA . LYS A 1 207 ? 22.922 2.719 -5.902 1 96.81 207 LYS A CA 1
ATOM 1569 C C . LYS A 1 207 ? 23.359 3.725 -6.965 1 96.81 207 LYS A C 1
ATOM 1571 O O . LYS A 1 207 ? 22.844 4.848 -7.008 1 96.81 207 LYS A O 1
ATOM 1576 N N . ASP A 1 208 ? 24.281 3.375 -7.875 1 96.69 208 ASP A N 1
ATOM 1577 C CA . ASP A 1 208 ? 24.781 4.309 -8.875 1 96.69 208 ASP A CA 1
ATOM 1578 C C . ASP A 1 208 ? 23.734 4.605 -9.938 1 96.69 208 ASP A C 1
ATOM 1580 O O . ASP A 1 208 ? 23.672 5.715 -10.469 1 96.69 208 ASP A O 1
ATOM 1584 N N . ARG A 1 209 ? 22.891 3.625 -10.234 1 95.12 209 ARG A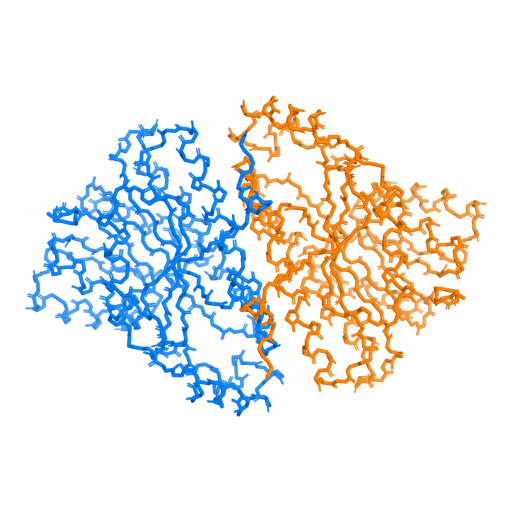 N 1
ATOM 1585 C CA . ARG A 1 209 ? 21.781 3.855 -11.164 1 95.12 209 ARG A CA 1
ATOM 1586 C C . ARG A 1 209 ? 20.797 4.855 -10.586 1 95.12 209 ARG A C 1
ATOM 1588 O O . ARG A 1 209 ? 20.281 5.711 -11.305 1 95.12 209 ARG A O 1
ATOM 1595 N N . ILE A 1 210 ? 20.547 4.742 -9.312 1 95.38 210 ILE A N 1
ATOM 1596 C CA . ILE A 1 210 ? 19.641 5.664 -8.648 1 95.38 210 ILE A CA 1
ATOM 1597 C C . ILE A 1 210 ? 20.234 7.066 -8.617 1 95.38 210 ILE A C 1
ATOM 1599 O O . ILE A 1 210 ? 19.547 8.055 -8.875 1 95.38 210 ILE A O 1
ATOM 1603 N N . LYS A 1 211 ? 21.5 7.137 -8.336 1 95.69 211 LYS A N 1
ATOM 1604 C CA . LYS A 1 211 ? 22.172 8.43 -8.32 1 95.69 211 LYS A CA 1
ATOM 1605 C C . LYS A 1 211 ? 22.141 9.086 -9.695 1 95.69 211 LYS A C 1
ATOM 1607 O O . LYS A 1 211 ? 22.016 10.305 -9.797 1 95.69 211 LYS A O 1
ATOM 1612 N N . ASP A 1 212 ? 22.281 8.266 -10.727 1 96.06 212 ASP A N 1
ATOM 1613 C CA . ASP A 1 212 ? 22.188 8.789 -12.086 1 96.06 212 ASP A CA 1
ATOM 1614 C C . ASP A 1 212 ? 20.797 9.383 -12.352 1 96.06 212 ASP A C 1
ATOM 1616 O O . ASP A 1 212 ? 20.688 10.414 -13.016 1 96.06 212 ASP A O 1
ATOM 1620 N N . MET A 1 213 ? 19.812 8.688 -11.828 1 93.94 213 MET A N 1
ATOM 1621 C CA . MET A 1 213 ? 18.453 9.203 -11.969 1 93.94 213 MET A CA 1
ATOM 1622 C C . MET A 1 213 ? 18.297 10.531 -11.242 1 93.94 213 MET A C 1
ATOM 1624 O O . MET A 1 213 ? 17.672 11.461 -11.766 1 93.94 213 MET A O 1
ATOM 1628 N N . MET A 1 214 ? 18.891 10.625 -10.062 1 95.31 214 MET A N 1
ATOM 1629 C CA . MET A 1 214 ? 18.828 11.859 -9.289 1 95.31 214 MET A CA 1
ATOM 1630 C C . MET A 1 214 ? 19.469 13.016 -10.055 1 95.31 214 MET A C 1
ATOM 1632 O O . MET A 1 214 ? 18.969 14.141 -10.031 1 95.31 214 MET A O 1
ATOM 1636 N N . LYS A 1 215 ? 20.562 12.688 -10.703 1 95.81 215 LYS A N 1
ATOM 1637 C CA . LYS A 1 215 ? 21.25 13.695 -11.5 1 95.81 215 LYS A CA 1
ATOM 1638 C C . LYS A 1 215 ? 20.406 14.125 -12.695 1 95.81 215 LYS A C 1
ATOM 1640 O O . LYS A 1 215 ? 20.344 15.305 -13.039 1 95.81 215 LYS A O 1
ATOM 1645 N N . CYS A 1 216 ? 19.797 13.18 -13.297 1 94.94 216 CYS A N 1
ATOM 1646 C CA . CYS A 1 216 ? 19.016 13.422 -14.508 1 94.94 216 CYS A CA 1
ATOM 1647 C C . CYS A 1 216 ? 17.766 14.211 -14.195 1 94.94 216 CYS A C 1
ATOM 1649 O O . CYS A 1 216 ? 17.391 15.125 -14.93 1 94.94 216 CYS A O 1
ATOM 1651 N N . TYR A 1 217 ? 17.078 13.906 -13.07 1 94.44 217 TYR A N 1
ATOM 1652 C CA . TYR A 1 217 ? 15.781 14.484 -12.773 1 94.44 217 TYR A CA 1
ATOM 1653 C C . TYR A 1 217 ? 15.914 15.68 -11.836 1 94.44 217 TYR A C 1
ATOM 1655 O O . TYR A 1 217 ? 15 16.5 -11.719 1 94.44 217 TYR A O 1
ATOM 1663 N N . GLY A 1 218 ? 17.078 15.719 -11.172 1 97.06 218 GLY A N 1
ATOM 1664 C CA . GLY A 1 218 ? 17.297 16.797 -10.219 1 97.06 218 GLY A CA 1
ATOM 1665 C C . GLY A 1 218 ? 16.844 16.453 -8.812 1 97.06 218 GLY A C 1
ATOM 1666 O O . GLY A 1 218 ? 16.125 15.469 -8.609 1 97.06 218 GLY A O 1
ATOM 1667 N N . VAL A 1 219 ? 17.281 17.25 -7.82 1 98.06 219 VAL A N 1
ATOM 1668 C CA . VAL A 1 219 ? 16.938 17.109 -6.406 1 98.06 219 VAL A CA 1
ATOM 1669 C C . VAL A 1 219 ? 16.297 18.391 -5.895 1 98.06 219 VAL A C 1
ATOM 1671 O O . VAL A 1 219 ? 16.828 19.484 -6.117 1 98.06 219 VAL A O 1
ATOM 1674 N N . LEU A 1 220 ? 15.172 18.25 -5.27 1 98.62 220 LEU A N 1
ATOM 1675 C CA . LEU A 1 220 ? 14.398 19.391 -4.805 1 98.62 220 LEU A CA 1
ATOM 1676 C C . LEU A 1 220 ? 14.828 19.797 -3.4 1 98.62 220 LEU A C 1
ATOM 1678 O O . LEU A 1 220 ? 15.273 18.969 -2.611 1 98.62 220 LEU A O 1
ATOM 1682 N N . ASP A 1 221 ? 14.609 21.094 -3.154 1 98.06 221 ASP A N 1
ATOM 1683 C CA . ASP A 1 221 ? 14.742 21.609 -1.795 1 98.06 221 ASP A CA 1
ATOM 1684 C C . ASP A 1 221 ? 13.484 21.328 -0.975 1 98.06 221 ASP A C 1
ATOM 1686 O O . ASP A 1 221 ? 12.367 21.5 -1.46 1 98.06 221 ASP A O 1
ATOM 1690 N N . PRO A 1 222 ? 13.656 20.922 0.275 1 98.5 222 PRO A N 1
ATOM 1691 C CA . PRO A 1 222 ? 12.492 20.641 1.118 1 98.5 222 PRO A CA 1
ATOM 1692 C C . PRO A 1 222 ? 11.531 21.828 1.2 1 98.5 222 PRO A C 1
ATOM 1694 O O . PRO A 1 222 ? 10.32 21.641 1.352 1 98.5 222 PRO A O 1
ATOM 1697 N N . THR A 1 223 ? 12 23.031 1.004 1 98 223 THR A N 1
ATOM 1698 C CA . THR A 1 223 ? 11.164 24.219 1.142 1 98 223 THR A CA 1
ATOM 1699 C C . THR A 1 223 ? 10.117 24.281 0.037 1 98 223 THR A C 1
ATOM 1701 O O . THR A 1 223 ? 9.008 24.781 0.251 1 98 223 THR A O 1
ATOM 1704 N N . LEU A 1 224 ? 10.469 23.75 -1.119 1 98.38 224 LEU A N 1
ATOM 1705 C CA . LEU A 1 224 ? 9.484 23.734 -2.195 1 98.38 224 LEU A CA 1
ATOM 1706 C C . LEU A 1 224 ? 8.344 22.781 -1.863 1 98.38 224 LEU A C 1
ATOM 1708 O O . LEU A 1 224 ? 7.191 23.031 -2.229 1 98.38 224 LEU A O 1
ATOM 1712 N N . ILE A 1 225 ? 8.656 21.688 -1.182 1 98.81 225 ILE A N 1
ATOM 1713 C CA . ILE A 1 225 ? 7.621 20.75 -0.757 1 98.81 225 ILE A CA 1
ATOM 1714 C C . ILE A 1 225 ? 6.688 21.422 0.242 1 98.81 225 ILE A C 1
ATOM 1716 O O . ILE A 1 225 ? 5.465 21.312 0.133 1 98.81 225 ILE A O 1
ATOM 1720 N N . ALA A 1 226 ? 7.289 22.125 1.164 1 98.62 226 ALA A N 1
ATOM 1721 C CA . ALA A 1 226 ? 6.512 22.844 2.168 1 98.62 226 ALA A CA 1
ATOM 1722 C C . ALA A 1 226 ? 5.582 23.875 1.514 1 98.62 226 ALA A C 1
ATOM 1724 O O . ALA A 1 226 ? 4.426 24.016 1.915 1 98.62 226 ALA A O 1
ATOM 1725 N N . LYS A 1 227 ? 6.09 24.562 0.49 1 97.88 227 LYS A N 1
ATOM 1726 C CA . LYS A 1 227 ? 5.27 25.516 -0.244 1 97.88 227 LYS A CA 1
ATOM 1727 C C . LYS A 1 227 ? 4.066 24.828 -0.889 1 97.88 227 LYS A C 1
ATOM 1729 O O . LYS A 1 227 ? 2.959 25.375 -0.878 1 97.88 227 LYS A O 1
ATOM 1734 N N . GLY A 1 228 ? 4.309 23.703 -1.486 1 98.31 228 GLY A N 1
ATOM 1735 C CA . GLY A 1 228 ? 3.209 22.938 -2.043 1 98.31 228 GLY A CA 1
ATOM 1736 C C . GLY A 1 228 ? 2.166 22.547 -1.01 1 98.31 228 GLY A C 1
ATOM 1737 O O . GLY A 1 228 ? 0.964 22.672 -1.261 1 98.31 228 GLY A O 1
ATOM 1738 N N . MET A 1 229 ? 2.639 22.156 0.173 1 98.56 229 MET A N 1
ATOM 1739 C CA . MET A 1 229 ? 1.723 21.766 1.241 1 98.56 229 MET A CA 1
ATOM 1740 C C . MET A 1 229 ? 0.89 22.953 1.705 1 98.56 229 MET A C 1
ATOM 1742 O O . MET A 1 229 ? -0.306 22.812 1.968 1 98.56 229 MET A O 1
ATOM 1746 N N . ILE A 1 230 ? 1.511 24.141 1.747 1 98.25 230 ILE A N 1
ATOM 1747 C CA . ILE A 1 230 ? 0.785 25.344 2.135 1 98.25 230 ILE A CA 1
ATOM 1748 C C . ILE A 1 230 ? -0.302 25.641 1.104 1 98.25 230 ILE A C 1
ATOM 1750 O O . ILE A 1 230 ? -1.422 26.016 1.466 1 98.25 230 ILE A O 1
ATOM 1754 N N . ASN A 1 231 ? 0.036 25.438 -0.181 1 97.25 231 ASN A N 1
ATOM 1755 C CA . ASN A 1 231 ? -0.96 25.625 -1.229 1 97.25 231 ASN A CA 1
ATOM 1756 C C . ASN A 1 231 ? -2.176 24.719 -1.016 1 97.25 231 ASN A C 1
ATOM 1758 O O . ASN A 1 231 ? -3.314 25.172 -1.175 1 97.25 231 ASN A O 1
ATOM 1762 N N . LEU A 1 232 ? -1.968 23.5 -0.615 1 97.25 232 LEU A N 1
ATOM 1763 C CA . LEU A 1 232 ? -3.062 22.562 -0.386 1 97.25 232 LEU A CA 1
ATOM 1764 C C . LEU A 1 232 ? -3.881 22.969 0.835 1 97.25 232 LEU A C 1
ATOM 1766 O O . LEU A 1 232 ? -5.105 22.828 0.846 1 97.25 232 LEU A O 1
ATOM 1770 N N . ILE A 1 233 ? -3.176 23.422 1.837 1 97.62 233 ILE A N 1
ATOM 1771 C CA . ILE A 1 233 ? -3.826 23.797 3.086 1 97.62 233 ILE A CA 1
ATOM 1772 C C . ILE A 1 233 ? -4.719 25.016 2.848 1 97.62 233 ILE A C 1
ATOM 1774 O O . ILE A 1 233 ? -5.832 25.094 3.371 1 97.62 233 ILE A O 1
ATOM 1778 N N . GLU A 1 234 ? -4.266 25.906 1.959 1 95.62 234 GLU A N 1
ATOM 1779 C CA . GLU A 1 234 ? -4.984 27.156 1.72 1 95.62 234 GLU A CA 1
ATOM 1780 C C . GLU A 1 234 ? -6.066 26.969 0.661 1 95.62 234 GLU A C 1
ATOM 1782 O O . GLU A 1 234 ? -7.004 27.766 0.583 1 95.62 234 GLU A O 1
ATOM 1787 N N . ASP A 1 235 ? -5.934 25.953 -0.157 1 94.5 235 ASP A N 1
ATOM 1788 C CA . ASP A 1 235 ? -6.922 25.672 -1.196 1 94.5 235 ASP A CA 1
ATOM 1789 C C . ASP A 1 235 ? -8.125 24.922 -0.624 1 94.5 235 ASP A C 1
ATOM 1791 O O . ASP A 1 235 ? -8.07 23.703 -0.448 1 94.5 235 ASP A O 1
ATOM 1795 N N . ASP A 1 236 ? -9.25 25.547 -0.469 1 92.44 236 ASP A N 1
ATOM 1796 C CA . ASP A 1 236 ? -10.406 24.953 0.19 1 92.44 236 ASP A CA 1
ATOM 1797 C C . ASP A 1 236 ? -11.164 24.031 -0.76 1 92.44 236 ASP A C 1
ATOM 1799 O O . ASP A 1 236 ? -12.109 23.344 -0.351 1 92.44 236 ASP A O 1
ATOM 1803 N N . ALA A 1 237 ? -10.695 23.938 -1.977 1 94.38 237 ALA A N 1
ATOM 1804 C CA . ALA A 1 237 ? -11.414 23.156 -2.971 1 94.38 237 ALA A CA 1
ATOM 1805 C C . ALA A 1 237 ? -10.766 21.781 -3.143 1 94.38 237 ALA A C 1
ATOM 1807 O O . ALA A 1 237 ? -11.398 20.844 -3.645 1 94.38 237 ALA A O 1
ATOM 1808 N N . SER A 1 238 ? -9.57 21.625 -2.697 1 96.81 238 SER A N 1
ATOM 1809 C CA . SER A 1 238 ? -8.828 20.391 -2.955 1 96.81 238 SER A CA 1
ATOM 1810 C C . SER A 1 238 ? -9.156 19.312 -1.919 1 96.81 238 SER A C 1
ATOM 1812 O O . SER A 1 238 ? -8.945 19.516 -0.721 1 96.81 238 SER A O 1
ATOM 1814 N N . ASN A 1 239 ? -9.68 18.25 -2.33 1 97.81 239 ASN A N 1
ATOM 1815 C CA . ASN A 1 239 ? -9.938 17.031 -1.556 1 97.81 239 ASN A CA 1
ATOM 1816 C C . ASN A 1 239 ? -9.672 15.773 -2.379 1 97.81 239 ASN A C 1
ATOM 1818 O O . ASN A 1 239 ? -10.219 15.617 -3.473 1 97.81 239 ASN A O 1
ATOM 1822 N N . GLY A 1 240 ? -8.812 14.898 -1.892 1 97.94 240 GLY A N 1
ATOM 1823 C CA . GLY A 1 240 ? -8.406 13.727 -2.646 1 97.94 240 GLY A CA 1
ATOM 1824 C C . GLY A 1 240 ? -7.387 14.031 -3.723 1 97.94 240 GLY A C 1
ATOM 1825 O O . GLY A 1 240 ? -7.133 13.203 -4.602 1 97.94 240 GLY A O 1
ATOM 1826 N N . ALA A 1 241 ? -6.824 15.219 -3.664 1 98.06 241 ALA A N 1
ATOM 1827 C CA . ALA A 1 241 ? -5.859 15.641 -4.676 1 98.06 241 ALA A CA 1
ATOM 1828 C C . ALA A 1 241 ? -4.527 14.914 -4.496 1 98.06 241 ALA A C 1
ATOM 1830 O O . ALA A 1 241 ? -4.121 14.617 -3.369 1 98.06 241 ALA A O 1
ATOM 1831 N N . VAL A 1 242 ? -3.936 14.641 -5.59 1 98.38 242 VAL A N 1
ATOM 1832 C CA . VAL A 1 242 ? -2.584 14.086 -5.637 1 98.38 242 VAL A CA 1
ATOM 1833 C C . VAL A 1 242 ? -1.627 15.117 -6.23 1 98.38 242 VAL A C 1
ATOM 1835 O O . VAL A 1 242 ? -1.533 15.25 -7.453 1 98.38 242 VAL A O 1
ATOM 1838 N N . MET A 1 243 ? -0.955 15.836 -5.383 1 98.69 243 MET A N 1
ATOM 1839 C CA . MET A 1 243 ? -0.039 16.891 -5.812 1 98.69 243 MET A CA 1
ATOM 1840 C C . MET A 1 243 ? 1.348 16.328 -6.098 1 98.69 243 MET A C 1
ATOM 1842 O O . MET A 1 243 ? 1.936 15.648 -5.25 1 98.69 243 MET A O 1
ATOM 1846 N N . LYS A 1 244 ? 1.834 16.578 -7.223 1 98.25 244 LYS A N 1
ATOM 1847 C CA . LYS A 1 244 ? 3.195 16.219 -7.613 1 98.25 244 LYS A CA 1
ATOM 1848 C C . LYS A 1 244 ? 4.117 17.438 -7.551 1 98.25 244 LYS A C 1
ATOM 1850 O O . LYS A 1 244 ? 3.729 18.547 -7.93 1 98.25 244 LYS A O 1
ATOM 1855 N N . ILE A 1 245 ? 5.289 17.234 -7.051 1 98.69 245 ILE A N 1
ATOM 1856 C CA . ILE A 1 245 ? 6.297 18.281 -7.055 1 98.69 245 ILE A CA 1
ATOM 1857 C C . ILE A 1 245 ? 7.586 17.766 -7.691 1 98.69 245 ILE A C 1
ATOM 1859 O O . ILE A 1 245 ? 8.234 16.859 -7.148 1 98.69 245 ILE A O 1
ATOM 1863 N N . THR A 1 246 ? 7.918 18.328 -8.789 1 97.75 246 THR A N 1
ATOM 1864 C CA . THR A 1 246 ? 9.07 17.891 -9.562 1 97.75 246 THR A CA 1
ATOM 1865 C C . THR A 1 246 ? 9.969 19.062 -9.922 1 97.75 246 THR A C 1
ATOM 1867 O O . THR A 1 246 ? 9.539 20.219 -9.859 1 97.75 246 THR A O 1
ATOM 1870 N N . THR A 1 247 ? 11.227 18.703 -10.258 1 97.19 247 THR A N 1
ATOM 1871 C CA . THR A 1 247 ? 12.156 19.734 -10.68 1 97.19 247 THR A CA 1
ATOM 1872 C C . THR A 1 247 ? 11.719 20.344 -12.008 1 97.19 247 THR A C 1
ATOM 1874 O O . THR A 1 247 ? 11.891 21.547 -12.242 1 97.19 247 THR A O 1
ATOM 1877 N N . SER A 1 248 ? 11.156 19.609 -12.906 1 95.5 248 SER A N 1
ATOM 1878 C CA . SER A 1 248 ? 10.844 20.016 -14.273 1 95.5 248 SER A CA 1
ATOM 1879 C C . SER A 1 248 ? 9.594 20.891 -14.312 1 95.5 248 SER A C 1
ATOM 1881 O O . SER A 1 248 ? 9.484 21.797 -15.141 1 95.5 248 SER A O 1
ATOM 1883 N N . ARG A 1 249 ? 8.578 20.688 -13.383 1 96.44 249 ARG A N 1
ATOM 1884 C CA . ARG A 1 249 ? 7.289 21.359 -13.523 1 96.44 249 ARG A CA 1
ATOM 1885 C C . ARG A 1 249 ? 6.895 22.062 -12.227 1 96.44 249 ARG A C 1
ATOM 1887 O O . ARG A 1 249 ? 5.871 22.75 -12.18 1 96.44 249 ARG A O 1
ATOM 1894 N N . GLY A 1 250 ? 7.723 21.922 -11.234 1 97.62 250 GLY A N 1
ATOM 1895 C CA . GLY A 1 250 ? 7.316 22.469 -9.953 1 97.62 250 GLY A CA 1
ATOM 1896 C C . GLY A 1 250 ? 6.086 21.797 -9.375 1 97.62 250 GLY A C 1
ATOM 1897 O O . GLY A 1 250 ? 5.98 20.578 -9.391 1 97.62 250 GLY A O 1
ATOM 1898 N N . ILE A 1 251 ? 5.188 22.562 -8.797 1 98.25 251 ILE A N 1
ATOM 1899 C CA . ILE A 1 251 ? 3.982 22.062 -8.141 1 98.25 251 ILE A CA 1
ATOM 1900 C C . ILE A 1 251 ? 2.883 21.844 -9.18 1 98.25 251 ILE A C 1
ATOM 1902 O O . ILE A 1 251 ? 2.514 22.766 -9.906 1 98.25 251 ILE A O 1
ATOM 1906 N N . HIS A 1 252 ? 2.398 20.719 -9.305 1 97.81 252 HIS A N 1
ATOM 1907 C CA . HIS A 1 252 ? 1.301 20.375 -10.195 1 97.81 252 HIS A CA 1
ATOM 1908 C C . HIS A 1 252 ? 0.532 19.156 -9.672 1 97.81 252 HIS A C 1
ATOM 1910 O O . HIS A 1 252 ? 0.755 18.719 -8.547 1 97.81 252 HIS A O 1
ATOM 1916 N N . PHE A 1 253 ? -0.49 18.703 -10.461 1 97.38 253 PHE A N 1
ATOM 1917 C CA . PHE A 1 253 ? -1.387 17.672 -9.93 1 97.38 253 PHE A CA 1
ATOM 1918 C C . PHE A 1 253 ? -1.485 16.5 -10.891 1 97.38 253 PHE A C 1
ATOM 1920 O O . PHE A 1 253 ? -1.369 16.656 -12.102 1 97.38 253 PHE A O 1
ATOM 1927 N N . GLU A 1 254 ? -1.555 15.336 -10.32 1 95.25 254 GLU A N 1
ATOM 1928 C CA . GLU A 1 254 ? -1.86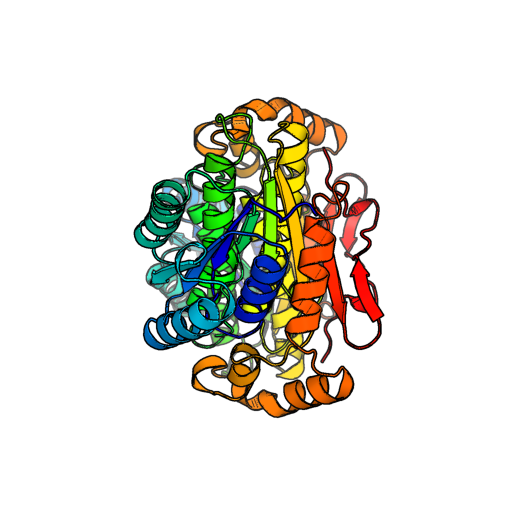9 14.172 -11.141 1 95.25 254 GLU A CA 1
ATOM 1929 C C . GLU A 1 254 ? -3.299 14.234 -11.664 1 95.25 254 GLU A C 1
ATOM 1931 O O . GLU A 1 254 ? -4.223 14.594 -10.93 1 95.25 254 GLU A O 1
ATOM 1936 N N . GLU A 1 255 ? -3.42 13.914 -12.938 1 91 255 GLU A N 1
ATOM 1937 C CA . GLU A 1 255 ? -4.742 13.82 -13.555 1 91 255 GLU A CA 1
ATOM 1938 C C . GLU A 1 255 ? -5.105 12.367 -13.859 1 91 255 GLU A C 1
ATOM 1940 O O . GLU A 1 255 ? -4.414 11.703 -14.625 1 91 255 GLU A O 1
ATOM 1945 N N . PHE A 1 256 ? -6.125 11.961 -13.18 1 88.25 256 PHE A N 1
ATOM 1946 C CA . PHE A 1 256 ? -6.566 10.594 -13.391 1 88.25 256 PHE A CA 1
ATOM 1947 C C . PHE A 1 256 ? -7.656 10.531 -14.453 1 88.25 256 PHE A C 1
ATOM 1949 O O . PHE A 1 256 ? -8.508 11.414 -14.523 1 88.25 256 PHE A O 1
ATOM 1956 N N . GLY A 1 257 ? -7.543 9.508 -15.258 1 83.12 257 GLY A N 1
ATOM 1957 C CA . GLY A 1 257 ? -8.617 9.289 -16.219 1 83.12 257 GLY A CA 1
ATOM 1958 C C . GLY A 1 257 ? -9.945 8.953 -15.562 1 83.12 257 GLY A C 1
ATOM 1959 O O . GLY A 1 257 ? -9.992 8.656 -14.367 1 83.12 257 GLY A O 1
ATOM 1960 N N . VAL A 1 258 ? -10.977 9 -16.328 1 79.5 258 VAL A N 1
ATOM 1961 C CA . VAL A 1 258 ? -12.336 8.797 -15.828 1 79.5 258 VAL A CA 1
ATOM 1962 C C . VAL A 1 258 ? -12.438 7.43 -15.156 1 79.5 258 VAL A C 1
ATOM 1964 O O . VAL A 1 258 ? -13.125 7.277 -14.141 1 79.5 258 VAL A O 1
ATOM 1967 N N . GLN A 1 259 ? -11.617 6.5 -15.602 1 77.31 259 GLN A N 1
ATOM 1968 C CA . GLN A 1 259 ? -11.711 5.133 -15.102 1 77.31 259 GLN A CA 1
ATOM 1969 C C . GLN A 1 259 ? -10.961 4.984 -13.781 1 77.31 259 GLN A C 1
ATOM 1971 O O . GLN A 1 259 ? -11.141 3.992 -13.07 1 77.31 259 GLN A O 1
ATOM 1976 N N . GLN A 1 260 ? -10.219 6.012 -13.445 1 83.75 260 GLN A N 1
ATOM 1977 C CA . GLN A 1 260 ? -9.383 5.906 -12.25 1 83.75 260 GLN A CA 1
ATOM 1978 C C . GLN A 1 260 ? -9.914 6.797 -11.133 1 83.75 260 GLN A C 1
ATOM 1980 O O . GLN A 1 260 ? -9.312 6.891 -10.062 1 83.75 260 GLN A O 1
ATOM 1985 N N . LYS A 1 261 ? -11.023 7.406 -11.422 1 81.44 261 LYS A N 1
ATOM 1986 C CA . LYS A 1 261 ? -11.625 8.258 -10.398 1 81.44 261 LYS A CA 1
ATOM 1987 C C . LYS A 1 261 ? -12.523 7.453 -9.461 1 81.44 261 LYS A C 1
ATOM 1989 O O . LYS A 1 261 ? -13.07 6.418 -9.859 1 81.44 261 LYS A O 1
ATOM 1994 N N . THR A 1 262 ? -12.625 7.836 -8.328 1 81.81 262 THR A N 1
ATOM 1995 C CA . THR A 1 262 ? -13.43 7.16 -7.312 1 81.81 262 THR A CA 1
ATOM 1996 C C . THR A 1 262 ? -14.875 7.008 -7.781 1 81.81 262 THR A C 1
ATOM 1998 O O . THR A 1 262 ? -15.477 7.965 -8.273 1 81.81 262 THR A O 1
ATOM 2001 N N . LYS A 1 263 ? -15.258 5.711 -7.715 1 67.44 263 LYS A N 1
ATOM 2002 C CA . LYS A 1 263 ? -16.656 5.469 -8.031 1 67.44 263 LYS A CA 1
ATOM 2003 C C . LYS A 1 263 ? -17.531 5.574 -6.785 1 67.44 263 LYS A C 1
ATOM 2005 O O . LYS A 1 263 ? -17.188 5.035 -5.73 1 67.44 263 LYS A O 1
ATOM 2010 N N . ILE A 1 264 ? -18.375 6.574 -6.59 1 66.5 264 ILE A N 1
ATOM 2011 C CA . ILE A 1 264 ? -19.234 6.797 -5.434 1 66.5 264 ILE A CA 1
ATOM 2012 C C . ILE A 1 264 ? -20.672 6.391 -5.773 1 66.5 264 ILE A C 1
ATOM 2014 O O . ILE A 1 264 ? -21.141 6.633 -6.887 1 66.5 264 ILE A O 1
ATOM 2018 N N . MET B 1 1 ? 1.827 -26.766 -23.109 1 85.38 1 MET B N 1
ATOM 2019 C CA . MET B 1 1 ? 1.227 -25.859 -22.141 1 85.38 1 MET B CA 1
ATOM 2020 C C . MET B 1 1 ? 2.189 -25.578 -20.984 1 85.38 1 MET B C 1
ATOM 2022 O O . MET B 1 1 ? 2.799 -26.5 -20.453 1 85.38 1 MET B O 1
ATOM 2026 N N . TYR B 1 2 ? 2.498 -24.406 -20.609 1 90.31 2 TYR B N 1
ATOM 2027 C CA . TYR B 1 2 ? 3.52 -24 -19.656 1 90.31 2 TYR B CA 1
ATOM 2028 C C . TYR B 1 2 ? 3.305 -24.688 -18.312 1 90.31 2 TYR B C 1
ATOM 2030 O O . TYR B 1 2 ? 4.262 -25.141 -17.672 1 90.31 2 TYR B O 1
ATOM 2038 N N . ALA B 1 3 ? 2.078 -24.906 -17.953 1 94.38 3 ALA B N 1
ATOM 2039 C CA . ALA B 1 3 ? 1.749 -25.375 -16.609 1 94.38 3 ALA B CA 1
ATOM 2040 C C . ALA B 1 3 ? 1.94 -26.891 -16.484 1 94.38 3 ALA B C 1
ATOM 2042 O O . ALA B 1 3 ? 2.008 -27.422 -15.375 1 94.38 3 ALA B O 1
ATOM 2043 N N . ASN B 1 4 ? 1.956 -27.547 -17.625 1 95.88 4 ASN B N 1
ATOM 2044 C CA . ASN B 1 4 ? 2.068 -29 -17.594 1 95.88 4 ASN B CA 1
ATOM 2045 C C . ASN B 1 4 ? 3.381 -29.438 -16.953 1 95.88 4 ASN B C 1
ATOM 2047 O O . ASN B 1 4 ? 4.461 -29.047 -17.391 1 95.88 4 ASN B O 1
ATOM 2051 N N . GLY B 1 5 ? 3.246 -30.203 -15.883 1 96.38 5 GLY B N 1
ATOM 2052 C CA . GLY B 1 5 ? 4.418 -30.719 -15.188 1 96.38 5 GLY B CA 1
ATOM 2053 C C . GLY B 1 5 ? 5.051 -29.719 -14.25 1 96.38 5 GLY B C 1
ATOM 2054 O O . GLY B 1 5 ? 6.094 -29.984 -13.648 1 96.38 5 GLY B O 1
ATOM 2055 N N . LYS B 1 6 ? 4.48 -28.594 -14.102 1 97.94 6 LYS B N 1
ATOM 2056 C CA . LYS B 1 6 ? 5.004 -27.547 -13.227 1 97.94 6 LYS B CA 1
ATOM 2057 C C . LYS B 1 6 ? 4.434 -27.672 -11.82 1 97.94 6 LYS B C 1
ATOM 2059 O O . LYS B 1 6 ? 3.441 -28.375 -11.602 1 97.94 6 LYS B O 1
ATOM 2064 N N . VAL B 1 7 ? 5.133 -27.109 -10.867 1 98.5 7 VAL B N 1
ATOM 2065 C CA . VAL B 1 7 ? 4.68 -27.062 -9.484 1 98.5 7 VAL B CA 1
ATOM 2066 C C . VAL B 1 7 ? 4.211 -25.656 -9.133 1 98.5 7 VAL B C 1
ATOM 2068 O O . VAL B 1 7 ? 4.949 -24.688 -9.32 1 98.5 7 VAL B O 1
ATOM 2071 N N . ALA B 1 8 ? 2.982 -25.578 -8.625 1 98.88 8 ALA B N 1
ATOM 2072 C CA . ALA B 1 8 ? 2.391 -24.297 -8.273 1 98.88 8 ALA B CA 1
ATOM 2073 C C . ALA B 1 8 ? 2.035 -24.234 -6.793 1 98.88 8 ALA B C 1
ATOM 2075 O O . ALA B 1 8 ? 1.711 -25.25 -6.184 1 98.88 8 ALA B O 1
ATOM 2076 N N . LEU B 1 9 ? 2.203 -23.094 -6.199 1 98.94 9 LEU B N 1
ATOM 2077 C CA . LEU B 1 9 ? 1.738 -22.766 -4.855 1 98.94 9 LEU B CA 1
ATOM 2078 C C . LEU B 1 9 ? 0.718 -21.625 -4.895 1 98.94 9 LEU B C 1
ATOM 2080 O O . LEU B 1 9 ? 0.965 -20.578 -5.508 1 98.94 9 LEU B O 1
ATOM 2084 N N . VAL B 1 10 ? -0.479 -21.844 -4.34 1 98.94 10 VAL B N 1
ATOM 2085 C CA . VAL B 1 10 ? -1.548 -20.844 -4.301 1 98.94 10 VAL B CA 1
ATOM 2086 C C . VAL B 1 10 ? -1.956 -20.594 -2.852 1 98.94 10 VAL B C 1
ATOM 2088 O O . VAL B 1 10 ? -2.318 -21.516 -2.125 1 98.94 10 VAL B O 1
ATOM 2091 N N . THR B 1 11 ? -1.826 -19.359 -2.41 1 98.94 11 THR B N 1
ATOM 2092 C CA . THR B 1 11 ? -2.35 -18.984 -1.099 1 98.94 11 THR B CA 1
ATOM 2093 C C . THR B 1 11 ? -3.828 -18.625 -1.188 1 98.94 11 THR B C 1
ATOM 2095 O O . THR B 1 11 ? -4.289 -18.125 -2.219 1 98.94 11 THR B O 1
ATOM 2098 N N . GLY B 1 12 ? -4.531 -18.797 -0.046 1 98.69 12 GLY B N 1
ATOM 2099 C CA . GLY B 1 12 ? -5.973 -18.641 -0.138 1 98.69 12 GLY B CA 1
ATOM 2100 C C . GLY B 1 12 ? -6.613 -19.594 -1.144 1 98.69 12 GLY B C 1
ATOM 2101 O O . GLY B 1 12 ? -7.43 -19.172 -1.962 1 98.69 12 GLY B O 1
ATOM 2102 N N . ALA B 1 13 ? -6.254 -20.812 -1.102 1 98.69 13 ALA B N 1
ATOM 2103 C CA . ALA B 1 13 ? -6.508 -21.75 -2.205 1 98.69 13 ALA B CA 1
ATOM 2104 C C . ALA B 1 13 ? -7.844 -22.453 -2.029 1 98.69 13 ALA B C 1
ATOM 2106 O O . ALA B 1 13 ? -8.359 -23.062 -2.971 1 98.69 13 ALA B O 1
ATOM 2107 N N . ALA B 1 14 ? -8.445 -22.359 -0.863 1 97.38 14 ALA B N 1
ATOM 2108 C CA . ALA B 1 14 ? -9.523 -23.281 -0.514 1 97.38 14 ALA B CA 1
ATOM 2109 C C . ALA B 1 14 ? -10.859 -22.812 -1.077 1 97.38 14 ALA B C 1
ATOM 2111 O O . ALA B 1 14 ? -11.812 -23.594 -1.183 1 97.38 14 ALA B O 1
ATOM 2112 N N . GLN B 1 15 ? -10.984 -21.531 -1.437 1 94.94 15 GLN B N 1
ATOM 2113 C CA . GLN B 1 15 ? -12.273 -20.984 -1.88 1 94.94 15 GLN B CA 1
ATOM 2114 C C . GLN B 1 15 ? -12.078 -19.891 -2.918 1 94.94 15 GLN B C 1
ATOM 2116 O O . GLN B 1 15 ? -10.953 -19.453 -3.162 1 94.94 15 GLN B O 1
ATOM 2121 N N . GLY B 1 16 ? -13.133 -19.531 -3.527 1 97.19 16 GLY B N 1
ATOM 2122 C CA . GLY B 1 16 ? -13.18 -18.359 -4.379 1 97.19 16 GLY B CA 1
ATOM 2123 C C . GLY B 1 16 ? -12.219 -18.422 -5.555 1 97.19 16 GLY B C 1
ATOM 2124 O O . GLY B 1 16 ? -12.203 -19.422 -6.285 1 97.19 16 GLY B O 1
ATOM 2125 N N . ILE B 1 17 ? -11.516 -17.359 -5.734 1 98.56 17 ILE B N 1
ATOM 2126 C CA . ILE B 1 17 ? -10.57 -17.234 -6.84 1 98.56 17 ILE B CA 1
ATOM 2127 C C . ILE B 1 17 ? -9.469 -18.281 -6.699 1 98.56 17 ILE B C 1
ATOM 2129 O O . ILE B 1 17 ? -9.062 -18.906 -7.684 1 98.56 17 ILE B O 1
ATOM 2133 N N . GLY B 1 18 ? -9.016 -18.5 -5.449 1 98.62 18 GLY B N 1
ATOM 2134 C CA . GLY B 1 18 ? -7.969 -19.484 -5.195 1 98.62 18 GLY B CA 1
ATOM 2135 C C . GLY B 1 18 ? -8.352 -20.875 -5.633 1 98.62 18 GLY B C 1
ATOM 2136 O O . GLY B 1 18 ? -7.594 -21.547 -6.328 1 98.62 18 GLY B O 1
ATOM 2137 N N . ARG B 1 19 ? -9.5 -21.25 -5.277 1 98 19 ARG B N 1
ATOM 2138 C CA . ARG B 1 19 ? -9.977 -22.594 -5.629 1 98 19 ARG B CA 1
ATOM 2139 C C . ARG B 1 19 ? -10.125 -22.734 -7.141 1 98 19 ARG B C 1
ATOM 2141 O O . ARG B 1 19 ? -9.742 -23.766 -7.711 1 98 19 ARG B O 1
ATOM 2148 N N . ALA B 1 20 ? -10.656 -21.703 -7.793 1 98.5 20 ALA B N 1
ATOM 2149 C CA . ALA B 1 20 ? -10.805 -21.734 -9.25 1 98.5 20 ALA B CA 1
ATOM 2150 C C . ALA B 1 20 ? -9.445 -21.859 -9.93 1 98.5 20 ALA B C 1
ATOM 2152 O O . ALA B 1 20 ? -9.312 -22.594 -10.922 1 98.5 20 ALA B O 1
ATOM 2153 N N . MET B 1 21 ? -8.461 -21.203 -9.398 1 98.56 21 MET B N 1
ATOM 2154 C CA . MET B 1 21 ? -7.129 -21.25 -9.984 1 98.56 21 MET B CA 1
ATOM 2155 C C . MET B 1 21 ? -6.504 -22.625 -9.805 1 98.56 21 MET B C 1
ATOM 2157 O O . MET B 1 21 ? -5.883 -23.156 -10.734 1 98.56 21 MET B O 1
ATOM 2161 N N . VAL B 1 22 ? -6.672 -23.172 -8.609 1 98.44 22 VAL B N 1
ATOM 2162 C CA . VAL B 1 22 ? -6.129 -24.5 -8.328 1 98.44 22 VAL B CA 1
ATOM 2163 C C . VAL B 1 22 ? -6.723 -25.516 -9.305 1 98.44 22 VAL B C 1
ATOM 2165 O O . VAL B 1 22 ? -5.996 -26.312 -9.891 1 98.44 22 VAL B O 1
ATOM 2168 N N . GLU B 1 23 ? -7.984 -25.438 -9.5 1 97.69 23 GLU B N 1
ATOM 2169 C CA . GLU B 1 23 ? -8.664 -26.375 -10.406 1 97.69 23 GLU B CA 1
ATOM 2170 C C . GLU B 1 23 ? -8.164 -26.219 -11.836 1 97.69 23 GLU B C 1
ATOM 2172 O O . GLU B 1 23 ? -7.895 -27.219 -12.516 1 97.69 23 GLU B O 1
ATOM 2177 N N . GLU B 1 24 ? -7.996 -24.984 -12.289 1 97.94 24 GLU B N 1
ATOM 2178 C CA . GLU B 1 24 ? -7.531 -24.734 -13.648 1 97.94 24 GLU B CA 1
ATOM 2179 C C . GLU B 1 24 ? -6.102 -25.219 -13.844 1 97.94 24 GLU B C 1
ATOM 2181 O O . GLU B 1 24 ? -5.773 -25.797 -14.891 1 97.94 24 GLU B O 1
ATOM 2186 N N . LEU B 1 25 ? -5.258 -25.047 -12.875 1 98.25 25 LEU B N 1
ATOM 2187 C CA . LEU B 1 25 ? -3.863 -25.469 -12.969 1 98.25 25 LEU B CA 1
ATOM 2188 C C . LEU B 1 25 ? -3.746 -26.984 -12.953 1 98.25 25 LEU B C 1
ATOM 2190 O O . LEU B 1 25 ? -2.926 -27.562 -13.68 1 98.25 25 LEU B O 1
ATOM 2194 N N . LEU B 1 26 ? -4.574 -27.625 -12.148 1 97.88 26 LEU B N 1
ATOM 2195 C CA . LEU B 1 26 ? -4.586 -29.078 -12.141 1 97.88 26 LEU B CA 1
ATOM 2196 C C . LEU B 1 26 ? -5.031 -29.641 -13.492 1 97.88 26 LEU B C 1
ATOM 2198 O O . LEU B 1 26 ? -4.461 -30.609 -13.992 1 97.88 26 LEU B O 1
ATOM 2202 N N . GLN B 1 27 ? -6.023 -28.969 -14.07 1 96.81 27 GLN B N 1
ATOM 2203 C CA . GLN B 1 27 ? -6.508 -29.375 -15.391 1 96.81 27 GLN B CA 1
ATOM 2204 C C . GLN B 1 27 ? -5.41 -29.234 -16.438 1 96.81 27 GLN B C 1
ATOM 2206 O O . GLN B 1 27 ? -5.355 -30.031 -17.391 1 96.81 27 GLN B O 1
ATOM 2211 N N . LYS B 1 28 ? -4.48 -28.359 -16.234 1 96.69 28 LYS B N 1
ATOM 2212 C CA . LYS B 1 28 ? -3.408 -28.094 -17.188 1 96.69 28 LYS B CA 1
ATOM 2213 C C . LYS B 1 28 ? -2.189 -28.969 -16.891 1 96.69 28 LYS B C 1
ATOM 2215 O O . LYS B 1 28 ? -1.175 -28.875 -17.578 1 96.69 28 LYS B O 1
ATOM 2220 N N . GLY B 1 29 ? -2.268 -29.75 -15.828 1 96.75 29 GLY B N 1
ATOM 2221 C CA . GLY B 1 29 ? -1.244 -30.766 -15.609 1 96.75 29 GLY B CA 1
ATOM 2222 C C . GLY B 1 29 ? -0.259 -30.391 -14.516 1 96.75 29 GLY B C 1
ATOM 2223 O O . GLY B 1 29 ? 0.73 -31.094 -14.305 1 96.75 29 GLY B O 1
ATOM 2224 N N . ALA B 1 30 ? -0.528 -29.328 -13.758 1 97.94 30 ALA B N 1
ATOM 2225 C CA . ALA B 1 30 ? 0.377 -28.891 -12.703 1 97.94 30 ALA B CA 1
ATOM 2226 C C . ALA B 1 30 ? 0.144 -29.672 -11.422 1 97.94 30 ALA B C 1
ATOM 2228 O O . ALA B 1 30 ? -0.908 -30.297 -11.25 1 97.94 30 ALA B O 1
ATOM 2229 N N . ALA B 1 31 ? 1.173 -29.734 -10.602 1 98.06 31 ALA B N 1
ATOM 2230 C CA . ALA B 1 31 ? 1.021 -30.125 -9.203 1 98.06 31 ALA B CA 1
ATOM 2231 C C . ALA B 1 31 ? 0.812 -28.906 -8.312 1 98.06 31 ALA B C 1
ATOM 2233 O O . ALA B 1 31 ? 1.331 -27.812 -8.594 1 98.06 31 ALA B O 1
ATOM 2234 N N . LEU B 1 32 ? 0.034 -29.141 -7.219 1 98.31 32 LEU B N 1
ATOM 2235 C CA . LEU B 1 32 ? -0.452 -27.953 -6.527 1 98.31 32 LEU B CA 1
ATOM 2236 C C . LEU B 1 32 ? -0.239 -28.078 -5.02 1 98.31 32 LEU B C 1
ATOM 2238 O O . LEU B 1 32 ? -0.674 -29.047 -4.406 1 98.31 32 LEU B O 1
ATOM 2242 N N . ALA B 1 33 ? 0.479 -27.094 -4.441 1 98.75 33 ALA B N 1
ATOM 2243 C CA . ALA B 1 33 ? 0.407 -26.844 -3.004 1 98.75 33 ALA B CA 1
ATOM 2244 C C . ALA B 1 33 ? -0.712 -25.859 -2.68 1 98.75 33 ALA B C 1
ATOM 2246 O O . ALA B 1 33 ? -0.65 -24.688 -3.068 1 98.75 33 ALA B O 1
ATOM 2247 N N . LEU B 1 34 ? -1.779 -26.328 -1.951 1 98.75 34 LEU B N 1
ATOM 2248 C CA . LEU B 1 34 ? -2.896 -25.516 -1.482 1 98.75 34 LEU B CA 1
ATOM 2249 C C . LEU B 1 34 ? -2.602 -24.938 -0.104 1 98.75 34 LEU B C 1
ATOM 2251 O O . LEU B 1 34 ? -2.543 -25.672 0.886 1 98.75 34 LEU B O 1
ATOM 2255 N N . VAL B 1 35 ? -2.42 -23.641 -0.045 1 98.94 35 VAL B N 1
ATOM 2256 C CA . VAL B 1 35 ? -2.117 -22.969 1.215 1 98.94 35 VAL B CA 1
ATOM 2257 C C . VAL B 1 35 ? -3.32 -22.141 1.665 1 98.94 35 VAL B C 1
ATOM 2259 O O . VAL B 1 35 ? -3.793 -21.266 0.931 1 98.94 35 VAL B O 1
ATOM 2262 N N . ASP B 1 36 ? -3.822 -22.438 2.84 1 98.81 36 ASP B N 1
ATOM 2263 C CA . ASP B 1 36 ? -4.996 -21.734 3.354 1 98.81 36 ASP B CA 1
ATOM 2264 C C . ASP B 1 36 ? -5.027 -21.766 4.879 1 98.81 36 ASP B C 1
ATOM 2266 O O . ASP B 1 36 ? -4.523 -22.703 5.5 1 98.81 36 ASP B O 1
ATOM 2270 N N . GLN B 1 37 ? -5.574 -20.734 5.406 1 98.44 37 GLN B N 1
ATOM 2271 C CA . GLN B 1 37 ? -5.688 -20.672 6.859 1 98.44 37 GLN B CA 1
ATOM 2272 C C . GLN B 1 37 ? -6.812 -21.562 7.367 1 98.44 37 GLN B C 1
ATOM 2274 O O . GLN B 1 37 ? -6.738 -22.094 8.477 1 98.44 37 GLN B O 1
ATOM 2279 N N . ASN B 1 38 ? -7.875 -21.703 6.605 1 97.62 38 ASN B N 1
ATOM 2280 C CA . ASN B 1 38 ? -9.031 -22.516 6.984 1 97.62 38 ASN B CA 1
ATOM 2281 C C . ASN B 1 38 ? -8.773 -24 6.77 1 97.62 38 ASN B C 1
ATOM 2283 O O . ASN B 1 38 ? -8.875 -24.5 5.648 1 97.62 38 ASN B O 1
ATOM 2287 N N . ARG B 1 39 ? -8.578 -24.672 7.836 1 97.81 39 ARG B N 1
ATOM 2288 C CA . ARG B 1 39 ? -8.203 -26.078 7.754 1 97.81 39 ARG B CA 1
ATOM 2289 C C . ARG B 1 39 ? -9.336 -26.922 7.16 1 97.81 39 ARG B C 1
ATOM 2291 O O . ARG B 1 39 ? -9.102 -27.734 6.266 1 97.81 39 ARG B O 1
ATOM 2298 N N . ILE B 1 40 ? -10.516 -26.672 7.633 1 98.19 40 ILE B N 1
ATOM 2299 C CA . ILE B 1 40 ? -11.656 -27.484 7.215 1 98.19 40 ILE B CA 1
ATOM 2300 C C . ILE B 1 40 ? -11.922 -27.266 5.727 1 98.19 40 ILE B C 1
ATOM 2302 O O . ILE B 1 40 ? -12.023 -28.234 4.965 1 98.19 40 ILE B O 1
ATOM 2306 N N . ALA B 1 41 ? -11.992 -26.016 5.289 1 97.31 41 ALA B N 1
ATOM 2307 C CA . ALA B 1 41 ? -12.219 -25.703 3.881 1 97.31 41 ALA B CA 1
ATOM 2308 C C . ALA B 1 41 ? -11.094 -26.25 3.008 1 97.31 41 ALA B C 1
ATOM 2310 O O . ALA B 1 41 ? -11.336 -26.734 1.9 1 97.31 41 ALA B O 1
ATOM 2311 N N . GLY B 1 42 ? -9.867 -26.172 3.525 1 98 42 GLY B N 1
ATOM 2312 C CA . GLY B 1 42 ? -8.711 -26.656 2.789 1 98 42 GLY B CA 1
ATOM 2313 C C . GLY B 1 42 ? -8.727 -28.156 2.6 1 98 42 GLY B C 1
ATOM 2314 O O . GLY B 1 42 ? -8.469 -28.656 1.497 1 98 42 GLY B O 1
ATOM 2315 N N . GLU B 1 43 ? -9.031 -28.875 3.654 1 97.75 43 GLU B N 1
ATOM 2316 C CA . GLU B 1 43 ? -9.062 -30.328 3.59 1 97.75 43 GLU B CA 1
ATOM 2317 C C . GLU B 1 43 ? -10.195 -30.828 2.691 1 97.75 43 GLU B C 1
ATOM 2319 O O . GLU B 1 43 ? -10.031 -31.781 1.933 1 97.75 43 GLU B O 1
ATOM 2324 N N . LEU B 1 44 ? -11.32 -30.156 2.814 1 97.38 44 LEU B N 1
ATOM 2325 C CA . LEU B 1 44 ? -12.445 -30.5 1.951 1 97.38 44 LEU B CA 1
ATOM 2326 C C . LEU B 1 44 ? -12.117 -30.234 0.488 1 97.38 44 LEU B C 1
ATOM 2328 O O . LEU B 1 44 ? -12.453 -31.031 -0.388 1 97.38 44 LEU B O 1
ATOM 2332 N N . CYS B 1 45 ? -11.492 -29.094 0.241 1 96.62 45 CYS B N 1
ATOM 2333 C CA . CYS B 1 45 ? -11.07 -28.734 -1.109 1 96.62 45 CYS B CA 1
ATOM 2334 C C . CYS B 1 45 ? -10.109 -29.781 -1.665 1 96.62 45 CYS B C 1
ATOM 2336 O O . CYS B 1 45 ? -10.297 -30.281 -2.777 1 96.62 45 CYS B O 1
ATOM 2338 N N . LYS B 1 46 ? -9.102 -30.141 -0.913 1 97.44 46 LYS B N 1
ATOM 2339 C CA . LYS B 1 46 ? -8.125 -31.141 -1.348 1 97.44 46 LYS B CA 1
ATOM 2340 C C . LYS B 1 46 ? -8.789 -32.469 -1.658 1 97.44 46 LYS B C 1
ATOM 2342 O O . LYS B 1 46 ? -8.484 -33.094 -2.67 1 97.44 46 LYS B O 1
ATOM 2347 N N . ALA B 1 47 ? -9.656 -32.906 -0.788 1 97.25 47 ALA B N 1
ATOM 2348 C CA . ALA B 1 47 ? -10.328 -34.188 -0.971 1 97.25 47 ALA B CA 1
ATOM 2349 C C . ALA B 1 47 ? -11.094 -34.219 -2.291 1 97.25 47 ALA B C 1
ATOM 2351 O O . ALA B 1 47 ? -11.055 -35.219 -3.018 1 97.25 47 ALA B O 1
ATOM 2352 N N . SER B 1 48 ? -11.781 -33.156 -2.547 1 96.81 48 SER B N 1
ATOM 2353 C CA . SER B 1 48 ? -12.539 -33.062 -3.789 1 96.81 48 SER B CA 1
ATOM 2354 C C . SER B 1 48 ? -11.617 -33.094 -5.004 1 96.81 48 SER B C 1
ATOM 2356 O O . SER B 1 48 ? -11.914 -33.781 -5.988 1 96.81 48 SER B O 1
ATOM 2358 N N . LEU B 1 49 ? -10.523 -32.438 -4.938 1 96.94 49 LEU B N 1
ATOM 2359 C CA . LEU B 1 49 ? -9.562 -32.375 -6.031 1 96.94 49 LEU B CA 1
ATOM 2360 C C . LEU B 1 49 ? -8.867 -33.719 -6.223 1 96.94 49 LEU B C 1
ATOM 2362 O O . LEU B 1 49 ? -8.594 -34.125 -7.352 1 96.94 49 LEU B O 1
ATOM 2366 N N . ASP B 1 50 ? -8.641 -34.344 -5.098 1 96.62 50 ASP B N 1
ATOM 2367 C CA . ASP B 1 50 ? -7.988 -35.656 -5.156 1 96.62 50 ASP B CA 1
ATOM 2368 C C . ASP B 1 50 ? -8.852 -36.656 -5.898 1 96.62 50 ASP B C 1
ATOM 2370 O O . ASP B 1 50 ? -8.336 -37.531 -6.605 1 96.62 50 ASP B O 1
ATOM 2374 N N . GLU B 1 51 ? -10.086 -36.562 -5.711 1 96.12 51 GLU B N 1
ATOM 2375 C CA . GLU B 1 51 ? -11.008 -37.469 -6.402 1 96.12 51 GLU B CA 1
ATOM 2376 C C . GLU B 1 51 ? -10.953 -37.25 -7.914 1 96.12 51 GLU B C 1
ATOM 2378 O O . GLU B 1 51 ? -11.07 -38.219 -8.68 1 96.12 51 GLU B O 1
ATOM 2383 N N . GLN B 1 52 ? -10.688 -36.094 -8.273 1 94.88 52 GLN B N 1
ATOM 2384 C CA . GLN B 1 52 ? -10.75 -35.719 -9.688 1 94.88 52 GLN B CA 1
ATOM 2385 C C . GLN B 1 52 ? -9.391 -35.875 -10.359 1 94.88 52 GLN B C 1
ATOM 2387 O O . GLN B 1 52 ? -9.312 -36.281 -11.523 1 94.88 52 GLN B O 1
ATOM 2392 N N . PHE B 1 53 ? -8.281 -35.562 -9.68 1 94.56 53 PHE B N 1
ATOM 2393 C CA . PHE B 1 53 ? -6.996 -35.438 -10.344 1 94.56 53 PHE B CA 1
ATOM 2394 C C . PHE B 1 53 ? -5.969 -36.375 -9.758 1 94.56 53 PHE B C 1
ATOM 2396 O O . PHE B 1 53 ? -4.891 -36.562 -10.32 1 94.56 53 PHE B O 1
ATOM 2403 N N . GLY B 1 54 ? -6.309 -37 -8.641 1 91.44 54 GLY B N 1
ATOM 2404 C CA . GLY B 1 54 ? -5.352 -37.844 -7.945 1 91.44 54 GLY B CA 1
ATOM 2405 C C . GLY B 1 54 ? -4.676 -37.156 -6.777 1 91.44 54 GLY B C 1
ATOM 2406 O O . GLY B 1 54 ? -4.387 -35.969 -6.844 1 91.44 54 GLY B O 1
ATOM 2407 N N . SER B 1 55 ? -4.344 -37.906 -5.789 1 92.44 55 SER B N 1
ATOM 2408 C CA . SER B 1 55 ? -3.82 -37.375 -4.543 1 92.44 55 SER B CA 1
ATOM 2409 C C . SER B 1 55 ? -2.342 -37.031 -4.672 1 92.44 55 SER B C 1
ATOM 2411 O O . SER B 1 55 ? -1.81 -36.25 -3.861 1 92.44 55 SER B O 1
ATOM 2413 N N . HIS B 1 56 ? -1.695 -37.5 -5.668 1 93.81 56 HIS B N 1
ATOM 2414 C CA . HIS B 1 56 ? -0.257 -37.312 -5.809 1 93.81 56 HIS B CA 1
ATOM 2415 C C . HIS B 1 56 ? 0.064 -35.906 -6.332 1 93.81 56 HIS B C 1
ATOM 2417 O O . HIS B 1 56 ? 1.211 -35.469 -6.262 1 93.81 56 HIS B O 1
ATOM 2423 N N . ARG B 1 57 ? -0.93 -35.156 -6.789 1 96 57 ARG B N 1
ATOM 2424 C CA . ARG B 1 57 ? -0.677 -33.875 -7.422 1 96 57 ARG B CA 1
ATOM 2425 C C . ARG B 1 57 ? -1.065 -32.719 -6.496 1 96 57 ARG B C 1
ATOM 2427 O O . ARG B 1 57 ? -0.949 -31.562 -6.867 1 96 57 ARG B O 1
ATOM 2434 N N . THR B 1 58 ? -1.537 -33.062 -5.309 1 98.06 58 THR B N 1
ATOM 2435 C CA . THR B 1 58 ? -1.99 -32 -4.43 1 98.06 58 THR B CA 1
ATOM 2436 C C . THR B 1 58 ? -1.373 -32.156 -3.041 1 98.06 58 THR B C 1
ATOM 2438 O O . THR B 1 58 ? -1.117 -33.25 -2.582 1 98.06 58 THR B O 1
ATOM 2441 N N . LEU B 1 59 ? -1.037 -31.062 -2.414 1 98.25 59 LEU B N 1
ATOM 2442 C CA . LEU B 1 59 ? -0.577 -30.922 -1.037 1 98.25 59 LEU B CA 1
ATOM 2443 C C . LEU B 1 59 ? -1.291 -29.766 -0.335 1 98.25 59 LEU B C 1
ATOM 2445 O O . LEU B 1 59 ? -1.265 -28.641 -0.813 1 98.25 59 LEU B O 1
ATOM 2449 N N . PHE B 1 60 ? -2.029 -30.094 0.738 1 98.69 60 PHE B N 1
ATOM 2450 C CA . PHE B 1 60 ? -2.641 -29.016 1.509 1 98.69 60 PHE B CA 1
ATOM 2451 C C . PHE B 1 60 ? -1.757 -28.625 2.686 1 98.69 60 PHE B C 1
ATOM 2453 O O . PHE B 1 60 ? -1.236 -29.484 3.395 1 98.69 60 PHE B O 1
ATOM 2460 N N . ILE B 1 61 ? -1.541 -27.328 2.881 1 98.88 61 ILE B N 1
ATOM 2461 C CA . ILE B 1 61 ? -0.778 -26.781 3.994 1 98.88 61 ILE B CA 1
ATOM 2462 C C . ILE B 1 61 ? -1.598 -25.703 4.695 1 98.88 61 ILE B C 1
ATOM 2464 O O . ILE B 1 61 ? -1.917 -24.672 4.098 1 98.88 61 ILE B O 1
ATOM 2468 N N . GLN B 1 62 ? -2.002 -25.922 5.93 1 98.88 62 GLN B N 1
ATOM 2469 C CA . GLN B 1 62 ? -2.629 -24.859 6.715 1 98.88 62 GLN B CA 1
ATOM 2470 C C . GLN B 1 62 ? -1.617 -23.781 7.082 1 98.88 62 GLN B C 1
ATOM 2472 O O . GLN B 1 62 ? -0.549 -24.078 7.621 1 98.88 62 GLN B O 1
ATOM 2477 N N . CYS B 1 63 ? -1.978 -22.531 6.781 1 98.88 63 CYS B N 1
ATOM 2478 C CA . CYS B 1 63 ? -1.009 -21.469 6.984 1 98.88 63 CYS B CA 1
ATOM 2479 C C . CYS B 1 63 ? -1.707 -20.125 7.145 1 98.88 63 CYS B C 1
ATOM 2481 O O . CYS B 1 63 ? -2.564 -19.766 6.332 1 98.88 63 CYS B O 1
ATOM 2483 N N . ASP B 1 64 ? -1.448 -19.484 8.219 1 98.88 64 ASP B N 1
ATOM 2484 C CA . ASP B 1 64 ? -1.7 -18.047 8.305 1 98.88 64 ASP B CA 1
ATOM 2485 C C . ASP B 1 64 ? -0.608 -17.25 7.586 1 98.88 64 ASP B C 1
ATOM 2487 O O . ASP B 1 64 ? 0.518 -17.156 8.078 1 98.88 64 ASP B O 1
ATOM 2491 N N . VAL B 1 65 ? -0.978 -16.656 6.488 1 98.88 65 VAL B N 1
ATOM 2492 C CA . VAL B 1 65 ? 0.029 -16.047 5.629 1 98.88 65 VAL B CA 1
ATOM 2493 C C . VAL B 1 65 ? 0.647 -14.844 6.336 1 98.88 65 VAL B C 1
ATOM 2495 O O . VAL B 1 65 ? 1.688 -14.328 5.914 1 98.88 65 VAL B O 1
ATOM 2498 N N . THR B 1 66 ? -0.002 -14.336 7.43 1 98.62 66 THR B N 1
ATOM 2499 C CA . THR B 1 66 ? 0.557 -13.211 8.172 1 98.62 66 THR B CA 1
ATOM 2500 C C . THR B 1 66 ? 1.628 -13.688 9.148 1 98.62 66 THR B C 1
ATOM 2502 O O . THR B 1 66 ? 2.357 -12.875 9.727 1 98.62 66 THR B O 1
ATOM 2505 N N . ASP B 1 67 ? 1.676 -14.969 9.375 1 98.75 67 ASP B N 1
ATOM 2506 C CA . ASP B 1 67 ? 2.721 -15.562 10.203 1 98.75 67 ASP B CA 1
ATOM 2507 C C . ASP B 1 67 ? 3.951 -15.906 9.367 1 98.75 67 ASP B C 1
ATOM 2509 O O . ASP B 1 67 ? 3.92 -16.844 8.57 1 98.75 67 ASP B O 1
ATOM 2513 N N . GLN B 1 68 ? 4.996 -15.242 9.641 1 98.31 68 GLN B N 1
ATOM 2514 C CA . GLN B 1 68 ? 6.195 -15.352 8.82 1 98.31 68 GLN B CA 1
ATOM 2515 C C . GLN B 1 68 ? 6.73 -16.781 8.812 1 98.31 68 GLN B C 1
ATOM 2517 O O . GLN B 1 68 ? 7.09 -17.312 7.762 1 98.31 68 GLN B O 1
ATOM 2522 N N . GLU B 1 69 ? 6.797 -17.359 9.898 1 98.62 69 GLU B N 1
ATOM 2523 C CA . GLU B 1 69 ? 7.344 -18.719 10 1 98.62 69 GLU B CA 1
ATOM 2524 C C . GLU B 1 69 ? 6.441 -19.734 9.32 1 98.62 69 GLU B C 1
ATOM 2526 O O . GLU B 1 69 ? 6.922 -20.656 8.656 1 98.62 69 GLU B O 1
ATOM 2531 N N . GLN B 1 70 ? 5.152 -19.594 9.492 1 98.88 70 GLN B N 1
ATOM 2532 C CA . GLN B 1 70 ? 4.223 -20.5 8.82 1 98.88 70 GLN B CA 1
ATOM 2533 C C . GLN B 1 70 ? 4.328 -20.375 7.305 1 98.88 70 GLN B C 1
ATOM 2535 O O . GLN B 1 70 ? 4.332 -21.375 6.594 1 98.88 70 GLN B O 1
ATOM 2540 N N . LEU B 1 71 ? 4.465 -19.188 6.848 1 98.88 71 LEU B N 1
ATOM 2541 C CA . LEU B 1 71 ? 4.539 -18.969 5.406 1 98.88 71 LEU B CA 1
ATOM 2542 C C . LEU B 1 71 ? 5.832 -19.547 4.84 1 98.88 71 LEU B C 1
ATOM 2544 O O . LEU B 1 71 ? 5.816 -20.234 3.816 1 98.88 71 LEU B O 1
ATOM 2548 N N . LYS B 1 72 ? 6.895 -19.281 5.508 1 98.75 72 LYS B N 1
ATOM 2549 C CA . LYS B 1 72 ? 8.172 -19.844 5.09 1 98.75 72 LYS B CA 1
ATOM 2550 C C . LYS B 1 72 ? 8.109 -21.375 5.059 1 98.75 72 LYS B C 1
ATOM 2552 O O . LYS B 1 72 ? 8.617 -22 4.125 1 98.75 72 LYS B O 1
ATOM 2557 N N . ASP B 1 73 ? 7.48 -21.906 6.035 1 98.81 73 ASP B N 1
ATOM 2558 C CA . ASP B 1 73 ? 7.344 -23.359 6.133 1 98.81 73 ASP B CA 1
ATOM 2559 C C . ASP B 1 73 ? 6.496 -23.906 4.988 1 98.81 73 ASP B C 1
ATOM 2561 O O . ASP B 1 73 ? 6.754 -25 4.488 1 98.81 73 ASP B O 1
ATOM 2565 N N . ALA B 1 74 ? 5.488 -23.188 4.598 1 98.94 74 ALA B N 1
ATOM 2566 C CA . ALA B 1 74 ? 4.648 -23.625 3.484 1 98.94 74 ALA B CA 1
ATOM 2567 C C . ALA B 1 74 ? 5.461 -23.734 2.199 1 98.94 74 ALA B C 1
ATOM 2569 O O . ALA B 1 74 ? 5.301 -24.703 1.443 1 98.94 74 ALA B O 1
ATOM 2570 N N . PHE B 1 75 ? 6.344 -22.797 1.965 1 98.88 75 PHE B N 1
ATOM 2571 C CA . PHE B 1 75 ? 7.207 -22.844 0.792 1 98.88 75 PHE B CA 1
ATOM 2572 C C . PHE B 1 75 ? 8.188 -24.016 0.886 1 98.88 75 PHE B C 1
ATOM 2574 O O . PHE B 1 75 ? 8.398 -24.734 -0.091 1 98.88 75 PHE B O 1
ATOM 2581 N N . ARG B 1 76 ? 8.719 -24.156 2.061 1 98.69 76 ARG B N 1
ATOM 2582 C CA . ARG B 1 76 ? 9.656 -25.234 2.285 1 98.69 76 ARG B CA 1
ATOM 2583 C C . ARG B 1 76 ? 9 -26.594 2.037 1 98.69 76 ARG B C 1
ATOM 2585 O O . ARG B 1 76 ? 9.555 -27.438 1.329 1 98.69 76 ARG B O 1
ATOM 2592 N N . LYS B 1 77 ? 7.848 -26.812 2.594 1 98.81 77 LYS B N 1
ATOM 2593 C CA . LYS B 1 77 ? 7.121 -28.078 2.445 1 98.81 77 LYS B CA 1
ATOM 2594 C C . LYS B 1 77 ? 6.773 -28.344 0.984 1 98.81 77 LYS B C 1
ATOM 2596 O O . LYS B 1 77 ? 6.777 -29.484 0.538 1 98.81 77 LYS B O 1
ATOM 2601 N N . THR B 1 78 ? 6.453 -27.281 0.283 1 98.75 78 THR B N 1
ATOM 2602 C CA . THR B 1 78 ? 6.141 -27.406 -1.136 1 98.75 78 THR B CA 1
ATOM 2603 C C . THR B 1 78 ? 7.34 -27.953 -1.906 1 98.75 78 THR B C 1
ATOM 2605 O O . THR B 1 78 ? 7.211 -28.922 -2.668 1 98.75 78 THR B O 1
ATOM 2608 N N . VAL B 1 79 ? 8.5 -27.391 -1.685 1 98.25 79 VAL B N 1
ATOM 2609 C CA . VAL B 1 79 ? 9.703 -27.797 -2.395 1 98.25 79 VAL B CA 1
ATOM 2610 C C . VAL B 1 79 ? 10.133 -29.203 -1.936 1 98.25 79 VAL B C 1
ATOM 2612 O O . VAL B 1 79 ? 10.57 -30.016 -2.744 1 98.25 79 VAL B O 1
ATOM 2615 N N . GLU B 1 80 ? 9.992 -29.422 -0.645 1 98.38 80 GLU B N 1
ATOM 2616 C CA . GLU B 1 80 ? 10.336 -30.734 -0.128 1 98.38 80 GLU B CA 1
ATOM 2617 C C . GLU B 1 80 ? 9.453 -31.812 -0.747 1 98.38 80 GLU B C 1
ATOM 2619 O O . GLU B 1 80 ? 9.922 -32.906 -1.039 1 98.38 80 GLU B O 1
ATOM 2624 N N . HIS B 1 81 ? 8.227 -31.531 -0.955 1 98.25 81 HIS B N 1
ATOM 2625 C CA . HIS B 1 81 ? 7.258 -32.5 -1.426 1 98.25 81 HIS B CA 1
ATOM 2626 C C . HIS B 1 81 ? 7.355 -32.688 -2.936 1 98.25 81 HIS B C 1
ATOM 2628 O O . HIS B 1 81 ? 7.34 -33.844 -3.424 1 98.25 81 HIS B O 1
ATOM 2634 N N . PHE B 1 82 ? 7.473 -31.609 -3.693 1 97.88 82 PHE B N 1
ATOM 2635 C CA . PHE B 1 82 ? 7.359 -31.688 -5.145 1 97.88 82 PHE B CA 1
ATOM 2636 C C . PHE B 1 82 ? 8.719 -31.516 -5.809 1 97.88 82 PHE B C 1
ATOM 2638 O O . PHE B 1 82 ? 8.867 -31.75 -7.008 1 97.88 82 PHE B O 1
ATOM 2645 N N . GLY B 1 83 ? 9.727 -30.969 -5.082 1 97.06 83 GLY B N 1
ATOM 2646 C CA . GLY B 1 83 ? 11.094 -30.859 -5.582 1 97.06 83 GLY B CA 1
ATOM 2647 C C . GLY B 1 83 ? 11.406 -29.5 -6.156 1 97.06 83 GLY B C 1
ATOM 2648 O O . GLY B 1 83 ? 12.57 -29.156 -6.371 1 97.06 83 GLY B O 1
ATOM 2649 N N . ARG B 1 84 ? 10.383 -28.719 -6.426 1 96.38 84 ARG B N 1
ATOM 2650 C CA . ARG B 1 84 ? 10.602 -27.422 -7.047 1 96.38 84 ARG B CA 1
ATOM 2651 C C . ARG B 1 84 ? 9.391 -26.516 -6.867 1 96.38 84 ARG B C 1
ATOM 2653 O O . ARG B 1 84 ? 8.375 -26.938 -6.316 1 96.38 84 ARG B O 1
ATOM 2660 N N . LEU B 1 85 ? 9.508 -25.266 -7.281 1 98.56 85 LEU B N 1
ATOM 2661 C CA . LEU B 1 85 ? 8.43 -24.281 -7.406 1 98.56 85 LEU B CA 1
ATOM 2662 C C . LEU B 1 85 ? 8.562 -23.5 -8.703 1 98.56 85 LEU B C 1
ATOM 2664 O O . LEU B 1 85 ? 9.625 -22.922 -8.984 1 98.56 85 LEU B O 1
ATOM 2668 N N . ASP B 1 86 ? 7.453 -23.453 -9.523 1 98.44 86 ASP B N 1
ATOM 2669 C CA . ASP B 1 86 ? 7.496 -22.812 -10.836 1 98.44 86 ASP B CA 1
ATOM 2670 C C . ASP B 1 86 ? 6.504 -21.656 -10.922 1 98.44 86 ASP B C 1
ATOM 2672 O O . ASP B 1 86 ? 6.727 -20.703 -11.656 1 98.44 86 ASP B O 1
ATOM 2676 N N . ILE B 1 87 ? 5.359 -21.828 -10.258 1 98.81 87 ILE B N 1
ATOM 2677 C CA . ILE B 1 87 ? 4.262 -20.875 -10.312 1 98.81 87 ILE B CA 1
ATOM 2678 C C . ILE B 1 87 ? 3.82 -20.5 -8.898 1 98.81 87 ILE B C 1
ATOM 2680 O O . ILE B 1 87 ? 3.57 -21.391 -8.07 1 98.81 87 ILE B O 1
ATOM 2684 N N . LEU B 1 88 ? 3.846 -19.25 -8.586 1 98.94 88 LEU B N 1
ATOM 2685 C CA . LEU B 1 88 ? 3.352 -18.766 -7.309 1 98.94 88 LEU B CA 1
ATOM 2686 C C . LEU B 1 88 ? 2.188 -17.797 -7.512 1 98.94 88 LEU B C 1
ATOM 2688 O O . LEU B 1 88 ? 2.287 -16.844 -8.297 1 98.94 88 LEU B O 1
ATOM 2692 N N . VAL B 1 89 ? 1.084 -18.062 -6.891 1 98.94 89 VAL B N 1
ATOM 2693 C CA . VAL B 1 89 ? -0.056 -17.156 -6.879 1 98.94 89 VAL B CA 1
ATOM 2694 C C . VAL B 1 89 ? -0.323 -16.688 -5.453 1 98.94 89 VAL B C 1
ATOM 2696 O O . VAL B 1 89 ? -0.851 -17.438 -4.629 1 98.94 89 VAL B O 1
ATOM 2699 N N . ASN B 1 90 ? 0.115 -15.461 -5.172 1 98.94 90 ASN B N 1
ATOM 2700 C CA . ASN B 1 90 ? -0.286 -14.812 -3.93 1 98.94 90 ASN B CA 1
ATOM 2701 C C . ASN B 1 90 ? -1.716 -14.281 -4.012 1 98.94 90 ASN B C 1
ATOM 2703 O O . ASN B 1 90 ? -1.942 -13.164 -4.477 1 98.94 90 ASN B O 1
ATOM 2707 N N . ASN B 1 91 ? -2.637 -15.062 -3.473 1 98.88 91 ASN B N 1
ATOM 2708 C CA . ASN B 1 91 ? -4.059 -14.805 -3.689 1 98.88 91 ASN B CA 1
ATOM 2709 C C . ASN B 1 91 ? -4.785 -14.539 -2.377 1 98.88 91 ASN B C 1
ATOM 2711 O O . ASN B 1 91 ? -5.848 -13.906 -2.367 1 98.88 91 ASN B O 1
ATOM 2715 N N . ALA B 1 92 ? -4.207 -15.031 -1.236 1 98.81 92 ALA B N 1
ATOM 2716 C CA . ALA B 1 92 ? -4.871 -14.781 0.041 1 98.81 92 ALA B CA 1
ATOM 2717 C C . ALA B 1 92 ? -5.203 -13.305 0.212 1 98.81 92 ALA B C 1
ATOM 2719 O O . ALA B 1 92 ? -4.371 -12.438 -0.069 1 98.81 92 ALA B O 1
ATOM 2720 N N . GLY B 1 93 ? -6.402 -13.008 0.585 1 98.44 93 GLY B N 1
ATOM 2721 C CA . GLY B 1 93 ? -6.855 -11.641 0.781 1 98.44 93 GLY B CA 1
ATOM 2722 C C . GLY B 1 93 ? -8.094 -11.539 1.646 1 98.44 93 GLY B C 1
ATOM 2723 O O . GLY B 1 93 ? -8.859 -12.5 1.754 1 98.44 93 GLY B O 1
ATOM 2724 N N . VAL B 1 94 ? -8.266 -10.43 2.297 1 98.44 94 VAL B N 1
ATOM 2725 C CA . VAL B 1 94 ? -9.438 -10.156 3.125 1 98.44 94 VAL B CA 1
ATOM 2726 C C . VAL B 1 94 ? -9.906 -8.727 2.902 1 98.44 94 VAL B C 1
ATOM 2728 O O . VAL B 1 94 ? -9.172 -7.902 2.348 1 98.44 94 VAL B O 1
ATOM 2731 N N . ASN B 1 95 ? -11.102 -8.508 3.164 1 98.19 95 ASN B N 1
ATOM 2732 C CA . ASN B 1 95 ? -11.672 -7.18 3.342 1 98.19 95 ASN B CA 1
ATOM 2733 C C . ASN B 1 95 ? -12.133 -6.953 4.777 1 98.19 95 ASN B C 1
ATOM 2735 O O . ASN B 1 95 ? -13.211 -7.406 5.164 1 98.19 95 ASN B O 1
ATOM 2739 N N . ASN B 1 96 ? -11.367 -6.328 5.551 1 98.62 96 ASN B N 1
ATOM 2740 C CA . ASN B 1 96 ? -11.672 -5.996 6.938 1 98.62 96 ASN B CA 1
ATOM 2741 C C . ASN B 1 96 ? -11.297 -4.559 7.27 1 98.62 96 ASN B C 1
ATOM 2743 O O . ASN B 1 96 ? -10.133 -4.262 7.547 1 98.62 96 ASN B O 1
ATOM 2747 N N . GLU B 1 97 ? -12.273 -3.645 7.277 1 98.69 97 GLU B N 1
ATOM 2748 C CA . GLU B 1 97 ? -12.047 -2.232 7.562 1 98.69 97 GLU B CA 1
ATOM 2749 C C . GLU B 1 97 ? -12.117 -1.954 9.062 1 98.69 97 GLU B C 1
ATOM 2751 O O . GLU B 1 97 ? -11.625 -0.923 9.531 1 98.69 97 GLU B O 1
ATOM 2756 N N . LYS B 1 98 ? -12.773 -2.871 9.773 1 98.44 98 LYS B N 1
ATOM 2757 C CA . LYS B 1 98 ? -12.82 -2.752 11.227 1 98.44 98 LYS B CA 1
ATOM 2758 C C . LYS B 1 98 ? -11.461 -3.092 11.844 1 98.44 98 LYS B C 1
ATOM 2760 O O . LYS B 1 98 ? -10.891 -2.285 12.578 1 98.44 98 LYS B O 1
ATOM 2765 N N . ASP B 1 99 ? -11 -4.27 11.516 1 98.25 99 ASP B N 1
ATOM 2766 C CA . ASP B 1 99 ? -9.617 -4.633 11.812 1 98.25 99 ASP B CA 1
ATOM 2767 C C . ASP B 1 99 ? -8.711 -4.367 10.609 1 98.25 99 ASP B C 1
ATOM 2769 O O . ASP B 1 99 ? -8.18 -5.301 10.008 1 98.25 99 ASP B O 1
ATOM 2773 N N . TRP B 1 100 ? -8.484 -3.096 10.367 1 98.75 100 TRP B N 1
ATOM 2774 C CA . TRP B 1 100 ? -7.906 -2.697 9.086 1 98.75 100 TRP B CA 1
ATOM 2775 C C . TRP B 1 100 ? -6.438 -3.105 9 1 98.75 100 TRP B C 1
ATOM 2777 O O . TRP B 1 100 ? -5.914 -3.33 7.91 1 98.75 100 TRP B O 1
ATOM 2787 N N . GLU B 1 101 ? -5.715 -3.23 10.148 1 98.62 101 GLU B N 1
ATOM 2788 C CA . GLU B 1 101 ? -4.32 -3.664 10.125 1 98.62 101 GLU B CA 1
ATOM 2789 C C . GLU B 1 101 ? -4.191 -5.078 9.562 1 98.62 101 GLU B C 1
ATOM 2791 O O . GLU B 1 101 ? -3.217 -5.391 8.883 1 98.62 101 GLU B O 1
ATOM 2796 N N . LYS B 1 102 ? -5.172 -5.902 9.898 1 98.44 102 LYS B N 1
ATOM 2797 C CA . LYS B 1 102 ? -5.195 -7.254 9.344 1 98.44 102 LYS B CA 1
ATOM 2798 C C . LYS B 1 102 ? -5.277 -7.223 7.824 1 98.44 102 LYS B C 1
ATOM 2800 O O . LYS B 1 102 ? -4.672 -8.062 7.148 1 98.44 102 LYS B O 1
ATOM 2805 N N . THR B 1 103 ? -6.043 -6.297 7.297 1 98.88 103 THR B N 1
ATOM 2806 C CA . THR B 1 103 ? -6.164 -6.137 5.852 1 98.88 103 THR B CA 1
ATOM 2807 C C . THR B 1 103 ? -4.809 -5.812 5.23 1 98.88 103 THR B C 1
ATOM 2809 O O . THR B 1 103 ? -4.43 -6.395 4.215 1 98.88 103 THR B O 1
ATOM 2812 N N . ILE B 1 104 ? -4.031 -4.965 5.867 1 98.94 104 ILE B N 1
ATOM 2813 C CA . ILE B 1 104 ? -2.701 -4.625 5.367 1 98.94 104 ILE B CA 1
ATOM 2814 C C . ILE B 1 104 ? -1.79 -5.848 5.453 1 98.94 104 ILE B C 1
ATOM 2816 O O . ILE B 1 104 ? -1.062 -6.156 4.508 1 98.94 104 ILE B O 1
ATOM 2820 N N . GLU B 1 105 ? -1.87 -6.551 6.512 1 98.81 105 GLU B N 1
ATOM 2821 C CA . GLU B 1 105 ? -0.998 -7.699 6.742 1 98.81 105 GLU B CA 1
ATOM 2822 C C . GLU B 1 105 ? -1.26 -8.805 5.723 1 98.81 105 GLU B C 1
ATOM 2824 O O . GLU B 1 105 ? -0.321 -9.359 5.152 1 98.81 105 GLU B O 1
ATOM 2829 N N . VAL B 1 106 ? -2.492 -9.07 5.5 1 98.88 106 VAL B N 1
ATOM 2830 C CA . VAL B 1 106 ? -2.846 -10.195 4.633 1 98.88 106 VAL B CA 1
ATOM 2831 C C . VAL B 1 106 ? -2.691 -9.781 3.168 1 98.88 106 VAL B C 1
ATOM 2833 O O . VAL B 1 106 ? -2.08 -10.5 2.377 1 98.88 106 VAL B O 1
ATOM 2836 N N . ASN B 1 107 ? -3.203 -8.578 2.826 1 98.94 107 ASN B N 1
ATOM 2837 C CA . ASN B 1 107 ? -3.359 -8.211 1.423 1 98.94 107 ASN B CA 1
ATOM 2838 C C . ASN B 1 107 ? -2.061 -7.668 0.837 1 98.94 107 ASN B C 1
ATOM 2840 O O . ASN B 1 107 ? -1.881 -7.656 -0.382 1 98.94 107 ASN B O 1
ATOM 2844 N N . LEU B 1 108 ? -1.185 -7.195 1.716 1 98.94 108 LEU B N 1
ATOM 2845 C CA . LEU B 1 108 ? 0.004 -6.539 1.181 1 98.94 108 LEU B CA 1
ATOM 2846 C C . LEU B 1 108 ? 1.272 -7.172 1.741 1 98.94 108 LEU B C 1
ATOM 2848 O O . LEU B 1 108 ? 2.086 -7.715 0.989 1 98.94 108 LEU B O 1
ATOM 2852 N N . THR B 1 109 ? 1.411 -7.16 3.047 1 98.94 109 THR B N 1
ATOM 2853 C CA . THR B 1 109 ? 2.639 -7.641 3.67 1 98.94 109 THR B CA 1
ATOM 2854 C C . THR B 1 109 ? 2.893 -9.102 3.311 1 98.94 109 THR B C 1
ATOM 2856 O O . THR B 1 109 ? 4.016 -9.477 2.965 1 98.94 109 THR B O 1
ATOM 2859 N N . SER B 1 110 ? 1.864 -9.875 3.355 1 98.94 110 SER B N 1
ATOM 2860 C CA . SER B 1 110 ? 2.031 -11.297 3.049 1 98.94 110 SER B CA 1
ATOM 2861 C C . SER B 1 110 ? 2.369 -11.508 1.576 1 98.94 110 SER B C 1
ATOM 2863 O O . SER B 1 110 ? 3.109 -12.43 1.229 1 98.94 110 SER B O 1
ATOM 2865 N N . VAL B 1 111 ? 1.818 -10.672 0.699 1 98.94 111 VAL B N 1
ATOM 2866 C CA . VAL B 1 111 ? 2.098 -10.758 -0.73 1 98.94 111 VAL B CA 1
ATOM 2867 C C . VAL B 1 111 ? 3.568 -10.438 -0.989 1 98.94 111 VAL B C 1
ATOM 2869 O O . VAL B 1 111 ? 4.234 -11.125 -1.761 1 98.94 111 VAL B O 1
ATOM 2872 N N . ILE B 1 112 ? 4.066 -9.414 -0.33 1 98.94 112 ILE B N 1
ATOM 2873 C CA . ILE B 1 112 ? 5.469 -9.039 -0.456 1 98.94 112 ILE B CA 1
ATOM 2874 C C . ILE B 1 112 ? 6.355 -10.18 0.033 1 98.94 112 ILE B C 1
ATOM 2876 O O . ILE B 1 112 ? 7.273 -10.609 -0.674 1 98.94 112 ILE B O 1
ATOM 2880 N N . ARG B 1 113 ? 6.031 -10.672 1.207 1 98.88 113 ARG B N 1
ATOM 2881 C CA . ARG B 1 113 ? 6.809 -11.766 1.781 1 98.88 113 ARG B CA 1
ATOM 2882 C C . ARG B 1 113 ? 6.77 -13 0.884 1 98.88 113 ARG B C 1
ATOM 2884 O O . ARG B 1 113 ? 7.805 -13.609 0.612 1 98.88 113 ARG B O 1
ATOM 2891 N N . GLY B 1 114 ? 5.551 -13.336 0.434 1 98.94 114 GLY B N 1
ATOM 2892 C CA . GLY B 1 114 ? 5.422 -14.469 -0.471 1 98.94 114 GLY B CA 1
ATOM 2893 C C . GLY B 1 114 ? 6.219 -14.305 -1.752 1 98.94 114 GLY B C 1
ATOM 2894 O O . GLY B 1 114 ? 6.836 -15.258 -2.23 1 98.94 114 GLY B O 1
ATOM 2895 N N . THR B 1 115 ? 6.207 -13.117 -2.303 1 98.94 115 THR B N 1
ATOM 2896 C CA . THR B 1 115 ? 6.938 -12.844 -3.535 1 98.94 115 THR B CA 1
ATOM 2897 C C . THR B 1 115 ? 8.438 -13.031 -3.328 1 98.94 115 THR B C 1
ATOM 2899 O O . THR B 1 115 ? 9.117 -13.648 -4.156 1 98.94 115 THR B O 1
ATOM 2902 N N . TYR B 1 116 ? 8.945 -12.516 -2.211 1 98.81 116 TYR B N 1
ATOM 2903 C CA . TYR B 1 116 ? 10.375 -12.664 -1.938 1 98.81 116 TYR B CA 1
ATOM 2904 C C . TYR B 1 116 ? 10.742 -14.125 -1.713 1 98.81 116 TYR B C 1
ATOM 2906 O O . TYR B 1 116 ? 11.781 -14.586 -2.182 1 98.81 116 TYR B O 1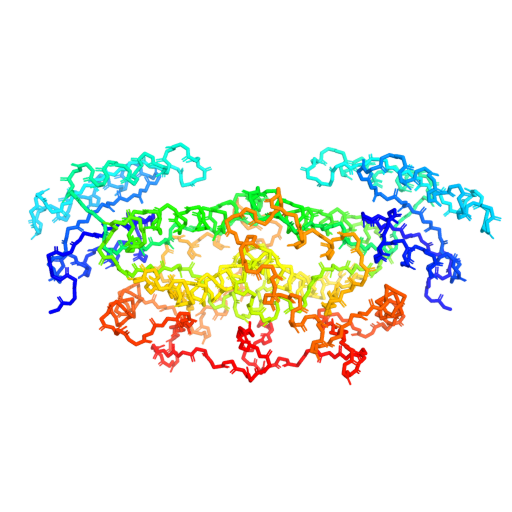
ATOM 2914 N N . LEU B 1 117 ? 9.922 -14.891 -1.004 1 98.81 117 LEU B N 1
ATOM 2915 C CA . LEU B 1 117 ? 10.156 -16.312 -0.822 1 98.81 117 LEU B CA 1
ATOM 2916 C C . LEU B 1 117 ? 10.148 -17.047 -2.162 1 98.81 117 LEU B C 1
ATOM 2918 O O . LEU B 1 117 ? 11 -17.891 -2.416 1 98.81 117 LEU B O 1
ATOM 2922 N N . GLY B 1 118 ? 9.164 -16.672 -3.037 1 98.81 118 GLY B N 1
ATOM 2923 C CA . GLY B 1 118 ? 9.125 -17.234 -4.379 1 98.81 118 GLY B CA 1
ATOM 2924 C C . GLY B 1 118 ? 10.375 -16.953 -5.184 1 98.81 118 GLY B C 1
ATOM 2925 O O . GLY B 1 118 ? 10.938 -17.844 -5.816 1 98.81 118 GLY B O 1
ATOM 2926 N N . LEU B 1 119 ? 10.82 -15.711 -5.145 1 98.56 119 LEU B N 1
ATOM 2927 C CA . LEU B 1 119 ? 12.016 -15.32 -5.891 1 98.56 119 LEU B CA 1
ATOM 2928 C C . LEU B 1 119 ? 13.242 -16.062 -5.383 1 98.56 119 LEU B C 1
ATOM 2930 O O . LEU B 1 119 ? 14.117 -16.453 -6.168 1 98.56 119 LEU B O 1
ATOM 2934 N N . GLU B 1 120 ? 13.328 -16.25 -4.066 1 97.81 120 GLU B N 1
ATOM 2935 C CA . GLU B 1 120 ? 14.445 -16.984 -3.49 1 97.81 120 GLU B CA 1
ATOM 2936 C C . GLU B 1 120 ? 14.523 -18.406 -4.059 1 97.81 120 GLU B C 1
ATOM 2938 O O . GLU B 1 120 ? 15.617 -18.906 -4.316 1 97.81 120 GLU B O 1
ATOM 2943 N N . LEU B 1 121 ? 13.414 -19 -4.309 1 98.12 121 LEU B N 1
ATOM 2944 C CA . LEU B 1 121 ? 13.352 -20.406 -4.715 1 98.12 121 LEU B CA 1
ATOM 2945 C C . LEU B 1 121 ? 13.406 -20.531 -6.234 1 98.12 121 LEU B C 1
ATOM 2947 O O . LEU B 1 121 ? 13.961 -21.5 -6.762 1 98.12 121 LEU B O 1
ATOM 2951 N N . MET B 1 122 ? 12.883 -19.531 -6.949 1 98.5 122 MET B N 1
ATOM 2952 C CA . MET B 1 122 ? 12.602 -19.688 -8.375 1 98.5 122 MET B CA 1
ATOM 2953 C C . MET B 1 122 ? 13.672 -19 -9.219 1 98.5 122 MET B C 1
ATOM 2955 O O . MET B 1 122 ? 13.875 -19.359 -10.383 1 98.5 122 MET B O 1
ATOM 2959 N N . SER B 1 123 ? 14.281 -17.984 -8.648 1 97.94 123 SER B N 1
ATOM 2960 C CA . SER B 1 123 ? 15.211 -17.172 -9.414 1 97.94 123 SER B CA 1
ATOM 2961 C C . SER B 1 123 ? 16.375 -18 -9.938 1 97.94 123 SER B C 1
ATOM 2963 O O . SER B 1 123 ? 16.984 -18.781 -9.188 1 97.94 123 SER B O 1
ATOM 2965 N N . LYS B 1 124 ? 16.734 -17.766 -11.164 1 97.62 124 LYS B N 1
ATOM 2966 C CA . LYS B 1 124 ? 17.875 -18.469 -11.758 1 97.62 124 LYS B CA 1
ATOM 2967 C C . LYS B 1 124 ? 19.188 -18.016 -11.117 1 97.62 124 LYS B C 1
ATOM 2969 O O . LYS B 1 124 ? 20.172 -18.766 -11.109 1 97.62 124 LYS B O 1
ATOM 2974 N N . LYS B 1 125 ? 19.203 -16.891 -10.578 1 93.69 125 LYS B N 1
ATOM 2975 C CA . LYS B 1 125 ? 20.375 -16.359 -9.898 1 93.69 125 LYS B CA 1
ATOM 2976 C C . LYS B 1 125 ? 20.703 -17.141 -8.633 1 93.69 125 LYS B C 1
ATOM 2978 O O . LYS B 1 125 ? 21.844 -17.188 -8.195 1 93.69 125 LYS B O 1
ATOM 2983 N N . ASN B 1 126 ? 19.672 -17.797 -8.125 1 91.25 126 ASN B N 1
ATOM 2984 C CA . ASN B 1 126 ? 19.828 -18.547 -6.887 1 91.25 126 ASN B CA 1
ATOM 2985 C C . ASN B 1 126 ? 19.75 -20.047 -7.137 1 91.25 126 ASN B C 1
ATOM 2987 O O . ASN B 1 126 ? 19.516 -20.828 -6.211 1 91.25 126 ASN B O 1
ATOM 2991 N N . GLY B 1 127 ? 19.812 -20.406 -8.445 1 93.12 127 GLY B N 1
ATOM 2992 C CA . GLY B 1 127 ? 19.797 -21.828 -8.766 1 93.12 127 GLY B CA 1
ATOM 2993 C C . GLY B 1 127 ? 18.406 -22.344 -9.078 1 93.12 127 GLY B C 1
ATOM 2994 O O . GLY B 1 127 ? 18.219 -23.547 -9.312 1 93.12 127 GLY B O 1
ATOM 2995 N N . GLY B 1 128 ? 17.422 -21.469 -9.078 1 95.25 128 GLY B N 1
ATOM 2996 C CA . GLY B 1 128 ? 16.078 -21.875 -9.453 1 95.25 128 GLY B CA 1
ATOM 2997 C C . GLY B 1 128 ? 15.906 -22.062 -10.945 1 95.25 128 GLY B C 1
ATOM 2998 O O . GLY B 1 128 ? 16.844 -21.875 -11.711 1 95.25 128 GLY B O 1
ATOM 2999 N N . HIS B 1 129 ? 14.711 -22.438 -11.359 1 96.06 129 HIS B N 1
ATOM 3000 C CA . HIS B 1 129 ? 14.422 -22.734 -12.758 1 96.06 129 HIS B CA 1
ATOM 3001 C C . HIS B 1 129 ? 13.656 -21.594 -13.422 1 96.06 129 HIS B C 1
ATOM 3003 O O . HIS B 1 129 ? 13.219 -21.719 -14.562 1 96.06 129 HIS B O 1
ATOM 3009 N N . GLY B 1 130 ? 13.531 -20.531 -12.789 1 97.62 130 GLY B N 1
ATOM 3010 C CA . GLY B 1 130 ? 12.633 -19.484 -13.266 1 97.62 130 GLY B CA 1
ATOM 3011 C C . GLY B 1 130 ? 11.172 -19.781 -12.992 1 97.62 130 GLY B C 1
ATOM 3012 O O . GLY B 1 130 ? 10.852 -20.719 -12.273 1 97.62 130 GLY B O 1
ATOM 3013 N N . GLY B 1 131 ? 10.32 -18.906 -13.461 1 98.06 131 GLY B N 1
ATOM 3014 C CA . GLY B 1 131 ? 8.906 -19.156 -13.258 1 98.06 131 GLY B CA 1
ATOM 3015 C C . GLY B 1 131 ? 8.055 -17.906 -13.367 1 98.06 131 GLY B C 1
ATOM 3016 O O . GLY B 1 131 ? 8.422 -16.953 -14.062 1 98.06 131 GLY B O 1
ATOM 3017 N N . VAL B 1 132 ? 6.84 -18 -12.82 1 98.69 132 VAL B N 1
ATOM 3018 C CA . VAL B 1 132 ? 5.887 -16.906 -12.898 1 98.69 132 VAL B CA 1
ATOM 3019 C C . VAL B 1 132 ? 5.223 -16.703 -11.539 1 98.69 132 VAL B C 1
ATOM 3021 O O . VAL B 1 132 ? 4.871 -17.672 -10.859 1 98.69 132 VAL B O 1
ATOM 3024 N N . ILE B 1 133 ? 5.199 -15.453 -11.109 1 98.88 133 ILE B N 1
ATOM 3025 C CA . ILE B 1 133 ? 4.484 -15.062 -9.898 1 98.88 133 ILE B CA 1
ATOM 3026 C C . ILE B 1 133 ? 3.301 -14.164 -10.266 1 98.88 133 ILE B C 1
ATOM 3028 O O . ILE B 1 133 ? 3.438 -13.242 -11.07 1 98.88 133 ILE B O 1
ATOM 3032 N N . ILE B 1 134 ? 2.143 -14.5 -9.758 1 98.94 134 ILE B N 1
ATOM 3033 C CA . ILE B 1 134 ? 0.958 -13.664 -9.914 1 98.94 134 ILE B CA 1
ATOM 3034 C C . ILE B 1 134 ? 0.502 -13.156 -8.547 1 98.94 134 ILE B C 1
ATOM 3036 O O . ILE B 1 134 ? 0.214 -13.945 -7.645 1 98.94 134 ILE B O 1
ATOM 3040 N N . ASN B 1 135 ? 0.525 -11.852 -8.359 1 98.94 135 ASN B N 1
ATOM 3041 C CA . ASN B 1 135 ? -0.023 -11.195 -7.18 1 98.94 135 ASN B CA 1
ATOM 3042 C C . ASN B 1 135 ? -1.44 -10.688 -7.426 1 98.94 135 ASN B C 1
ATOM 3044 O O . ASN B 1 135 ? -1.68 -9.938 -8.375 1 98.94 135 ASN B O 1
ATOM 3048 N N . ILE B 1 136 ? -2.379 -11.07 -6.559 1 98.94 136 ILE B N 1
ATOM 3049 C CA . ILE B 1 136 ? -3.77 -10.688 -6.777 1 98.94 136 ILE B CA 1
ATOM 3050 C C . ILE B 1 136 ? -4.043 -9.336 -6.113 1 98.94 136 ILE B C 1
ATOM 3052 O O . ILE B 1 136 ? -3.902 -9.195 -4.895 1 98.94 136 ILE B O 1
ATOM 3056 N N . SER B 1 137 ? -4.324 -8.414 -6.914 1 98.81 137 SER B N 1
ATOM 3057 C CA . SER B 1 137 ? -4.809 -7.117 -6.449 1 98.81 137 SER B CA 1
ATOM 3058 C C . SER B 1 137 ? -6.316 -6.98 -6.648 1 98.81 137 SER B C 1
ATOM 3060 O O . SER B 1 137 ? -7.078 -7.883 -6.289 1 98.81 137 SER B O 1
ATOM 3062 N N . SER B 1 138 ? -6.82 -5.898 -7.078 1 98.62 138 SER B N 1
ATOM 3063 C CA . SER B 1 138 ? -8.219 -5.559 -7.332 1 98.62 138 SER B CA 1
ATOM 3064 C C . SER B 1 138 ? -8.336 -4.309 -8.195 1 98.62 138 SER B C 1
ATOM 3066 O O . SER B 1 138 ? -7.375 -3.543 -8.328 1 98.62 138 SER B O 1
ATOM 3068 N N . LEU B 1 139 ? -9.516 -4.117 -8.852 1 97.88 139 LEU B N 1
ATOM 3069 C CA . LEU B 1 139 ? -9.781 -2.814 -9.453 1 97.88 139 LEU B CA 1
ATOM 3070 C C . LEU B 1 139 ? -9.68 -1.707 -8.406 1 97.88 139 LEU B C 1
ATOM 3072 O O . LEU B 1 139 ? -9.336 -0.57 -8.734 1 97.88 139 LEU B O 1
ATOM 3076 N N . ALA B 1 140 ? -9.875 -2.059 -7.125 1 97.69 140 ALA B N 1
ATOM 3077 C CA . ALA B 1 140 ? -9.719 -1.127 -6.012 1 97.69 140 ALA B CA 1
ATOM 3078 C C . ALA B 1 140 ? -8.25 -0.747 -5.816 1 97.69 140 ALA B C 1
ATOM 3080 O O . ALA B 1 140 ? -7.934 0.122 -5 1 97.69 140 ALA B O 1
ATOM 3081 N N . GLY B 1 141 ? -7.324 -1.362 -6.539 1 98.19 141 GLY B N 1
ATOM 3082 C CA . GLY B 1 141 ? -5.918 -0.988 -6.559 1 98.19 141 GLY B CA 1
ATOM 3083 C C . GLY B 1 141 ? -5.582 0.001 -7.656 1 98.19 141 GLY B C 1
ATOM 3084 O O . GLY B 1 141 ? -4.469 0.532 -7.699 1 98.19 141 GLY B O 1
ATOM 3085 N N . LEU B 1 142 ? -6.535 0.222 -8.539 1 96.81 142 LEU B N 1
ATOM 3086 C CA . LEU B 1 142 ? -6.371 1.164 -9.641 1 96.81 142 LEU B CA 1
ATOM 3087 C C . LEU B 1 142 ? -7.27 2.381 -9.453 1 96.81 142 LEU B C 1
ATOM 3089 O O . LEU B 1 142 ? -6.941 3.479 -9.914 1 96.81 142 LEU B O 1
ATOM 3093 N N . THR B 1 143 ? -8.383 2.102 -8.844 1 95.88 143 THR B N 1
ATOM 3094 C CA . THR B 1 143 ? -9.391 3.117 -8.539 1 95.88 143 THR B CA 1
ATOM 3095 C C . THR B 1 143 ? -9.711 3.141 -7.051 1 95.88 143 THR B C 1
ATOM 3097 O O . THR B 1 143 ? -10 2.102 -6.453 1 95.88 143 THR B O 1
ATOM 3100 N N . PRO B 1 144 ? -9.656 4.336 -6.469 1 94.88 144 PRO B N 1
ATOM 3101 C CA . PRO B 1 144 ? -9.945 4.367 -5.031 1 94.88 144 PRO B CA 1
ATOM 3102 C C . PRO B 1 144 ? -11.359 3.887 -4.707 1 94.88 144 PRO B C 1
ATOM 3104 O O . PRO B 1 144 ? -12.305 4.203 -5.434 1 94.88 144 PRO B O 1
ATOM 3107 N N . ALA B 1 145 ? -11.492 3.107 -3.662 1 95.56 145 ALA B N 1
ATOM 3108 C CA . ALA B 1 145 ? -12.781 2.648 -3.143 1 95.56 145 ALA B CA 1
ATOM 3109 C C . ALA B 1 145 ? -13.172 3.426 -1.891 1 95.56 145 ALA B C 1
ATOM 3111 O O . ALA B 1 145 ? -12.641 3.182 -0.807 1 95.56 145 ALA B O 1
ATOM 3112 N N . ALA B 1 146 ? -14.203 4.242 -1.98 1 94.88 146 ALA B N 1
ATOM 3113 C CA . ALA B 1 146 ? -14.555 5.188 -0.924 1 94.88 146 ALA B CA 1
ATOM 3114 C C . ALA B 1 146 ? -14.898 4.461 0.372 1 94.88 146 ALA B C 1
ATOM 3116 O O . ALA B 1 146 ? -14.5 4.887 1.457 1 94.88 146 ALA B O 1
ATOM 3117 N N . TYR B 1 147 ? -15.516 3.297 0.28 1 96.94 147 TYR B N 1
ATOM 3118 C CA . TYR B 1 147 ? -16.062 2.672 1.479 1 96.94 147 TYR B CA 1
ATOM 3119 C C . TYR B 1 147 ? -15.133 1.572 1.989 1 96.94 147 TYR B C 1
ATOM 3121 O O . TYR B 1 147 ? -15.5 0.816 2.895 1 96.94 147 TYR B O 1
ATOM 3129 N N . GLN B 1 148 ? -14.055 1.46 1.345 1 97.94 148 GLN B N 1
ATOM 3130 C CA . GLN B 1 148 ? -13.031 0.491 1.733 1 97.94 148 GLN B CA 1
ATOM 3131 C C . GLN B 1 148 ? -11.633 1.075 1.58 1 97.94 148 GLN B C 1
ATOM 3133 O O . GLN B 1 148 ? -10.82 0.561 0.807 1 97.94 148 GLN B O 1
ATOM 3138 N N . PRO B 1 149 ? -11.352 2.109 2.385 1 98.69 149 PRO B N 1
ATOM 3139 C CA . PRO B 1 149 ? -10.109 2.848 2.15 1 98.69 149 PRO B CA 1
ATOM 3140 C C . PRO B 1 149 ? -8.859 2 2.395 1 98.69 149 PRO B C 1
ATOM 3142 O O . PRO B 1 149 ? -7.879 2.115 1.659 1 98.69 149 PRO B O 1
ATOM 3145 N N . VAL B 1 150 ? -8.883 1.144 3.426 1 98.94 150 VAL B N 1
ATOM 3146 C CA . VAL B 1 150 ? -7.688 0.376 3.746 1 98.94 150 VAL B CA 1
ATOM 3147 C C . VAL B 1 150 ? -7.535 -0.782 2.764 1 98.94 150 VAL B C 1
ATOM 3149 O O . VAL B 1 150 ? -6.422 -1.12 2.357 1 98.94 150 VAL B O 1
ATOM 3152 N N . TYR B 1 151 ? -8.656 -1.404 2.346 1 98.81 151 TYR B N 1
ATOM 3153 C CA . TYR B 1 151 ? -8.609 -2.381 1.264 1 98.81 151 TYR B CA 1
ATOM 3154 C C . TYR B 1 151 ? -7.988 -1.777 0.01 1 98.81 151 TYR B C 1
ATOM 3156 O O . TYR B 1 151 ? -7.078 -2.361 -0.583 1 98.81 151 TYR B O 1
ATOM 3164 N N . SER B 1 152 ? -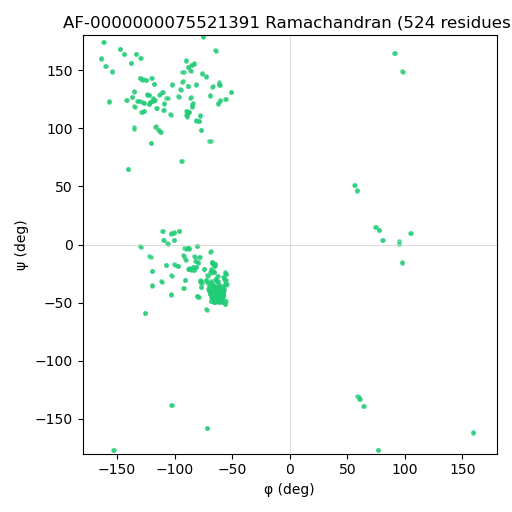8.469 -0.574 -0.369 1 98.69 152 SER B N 1
ATOM 3165 C CA . SER B 1 152 ? -7.93 0.142 -1.521 1 98.69 152 SER B CA 1
ATOM 3166 C C . SER B 1 152 ? -6.434 0.4 -1.363 1 98.69 152 SER B C 1
ATOM 3168 O O . SER B 1 152 ? -5.656 0.179 -2.295 1 98.69 152 SER B O 1
ATOM 3170 N N . ALA B 1 153 ? -6.012 0.828 -0.207 1 98.94 153 ALA B N 1
ATOM 3171 C CA . ALA B 1 153 ? -4.598 1.074 0.079 1 98.94 153 ALA B CA 1
ATOM 3172 C C . ALA B 1 153 ? -3.762 -0.175 -0.181 1 98.94 153 ALA B C 1
ATOM 3174 O O . ALA B 1 153 ? -2.738 -0.113 -0.869 1 98.94 153 ALA B O 1
ATOM 3175 N N . SER B 1 154 ? -4.184 -1.301 0.387 1 98.94 154 SER B N 1
ATOM 3176 C CA . SER B 1 154 ? -3.436 -2.547 0.279 1 98.94 154 SER B CA 1
ATOM 3177 C C . SER B 1 154 ? -3.299 -2.988 -1.175 1 98.94 154 SER B C 1
ATOM 3179 O O . SER B 1 154 ? -2.219 -3.395 -1.607 1 98.94 154 SER B O 1
ATOM 3181 N N . LYS B 1 155 ? -4.387 -2.832 -1.891 1 98.94 155 LYS B N 1
ATOM 3182 C CA . LYS B 1 155 ? -4.398 -3.328 -3.264 1 98.94 155 LYS B CA 1
ATOM 3183 C C . LYS B 1 155 ? -3.641 -2.385 -4.195 1 98.94 155 LYS B C 1
ATOM 3185 O O . LYS B 1 155 ? -3.016 -2.828 -5.16 1 98.94 155 LYS B O 1
ATOM 3190 N N . HIS B 1 156 ? -3.623 -1.084 -3.938 1 98.81 156 HIS B N 1
ATOM 3191 C CA . HIS B 1 156 ? -2.701 -0.176 -4.609 1 98.81 156 HIS B CA 1
ATOM 3192 C C . HIS B 1 156 ? -1.252 -0.571 -4.348 1 98.81 156 HIS B C 1
ATOM 3194 O O . HIS B 1 156 ? -0.433 -0.584 -5.27 1 98.81 156 HIS B O 1
ATOM 3200 N N . GLY B 1 157 ? -1.001 -0.873 -3.072 1 98.94 157 GLY B N 1
ATOM 3201 C CA . GLY B 1 157 ? 0.343 -1.298 -2.715 1 98.94 157 GLY B CA 1
ATOM 3202 C C . GLY B 1 157 ? 0.813 -2.512 -3.494 1 98.94 157 GLY B C 1
ATOM 3203 O O . GLY B 1 157 ? 1.962 -2.562 -3.939 1 98.94 157 GLY B O 1
ATOM 3204 N N . VAL B 1 158 ? -0.076 -3.439 -3.736 1 98.94 158 VAL B N 1
ATOM 3205 C CA . VAL B 1 158 ? 0.254 -4.66 -4.469 1 98.94 158 VAL B CA 1
ATOM 3206 C C . VAL B 1 158 ? 0.668 -4.309 -5.895 1 98.94 158 VAL B C 1
ATOM 3208 O O . VAL B 1 158 ? 1.642 -4.859 -6.418 1 98.94 158 VAL B O 1
ATOM 3211 N N . ILE B 1 159 ? -0.027 -3.414 -6.523 1 98.81 159 ILE B N 1
ATOM 3212 C CA . ILE B 1 159 ? 0.264 -3.039 -7.906 1 98.81 159 ILE B CA 1
ATOM 3213 C C . ILE B 1 159 ? 1.626 -2.354 -7.977 1 98.81 159 ILE B C 1
ATOM 3215 O O . ILE B 1 159 ? 2.469 -2.715 -8.805 1 98.81 159 ILE B O 1
ATOM 3219 N N . GLY B 1 160 ? 1.868 -1.366 -7.113 1 98.75 160 GLY B N 1
ATOM 3220 C CA . GLY B 1 160 ? 3.152 -0.685 -7.09 1 98.75 160 GLY B CA 1
ATOM 3221 C C . GLY B 1 160 ? 4.32 -1.621 -6.844 1 98.75 160 GLY B C 1
ATOM 3222 O O . GLY B 1 160 ? 5.348 -1.534 -7.52 1 98.75 160 GLY B O 1
ATOM 3223 N N . PHE B 1 161 ? 4.137 -2.559 -5.895 1 98.94 161 PHE B N 1
ATOM 3224 C CA . PHE B 1 161 ? 5.16 -3.547 -5.57 1 98.94 161 PHE B CA 1
ATOM 3225 C C . PHE B 1 161 ? 5.457 -4.434 -6.773 1 98.94 161 PHE B C 1
ATOM 3227 O O . PHE B 1 161 ? 6.613 -4.598 -7.16 1 98.94 161 PHE B O 1
ATOM 3234 N N . THR B 1 162 ? 4.359 -4.926 -7.355 1 98.94 162 THR B N 1
ATOM 3235 C CA . THR B 1 162 ? 4.484 -5.906 -8.43 1 98.94 162 THR B CA 1
ATOM 3236 C C . THR B 1 162 ? 5.223 -5.309 -9.625 1 98.94 162 THR B C 1
ATOM 3238 O O . THR B 1 162 ? 6.152 -5.918 -10.156 1 98.94 162 THR B O 1
ATOM 3241 N N . ARG B 1 163 ? 4.828 -4.133 -10.039 1 98.69 163 ARG B N 1
ATOM 3242 C CA . ARG B 1 163 ? 5.473 -3.498 -11.188 1 98.69 163 ARG B CA 1
ATOM 3243 C C . ARG B 1 163 ? 6.938 -3.193 -10.891 1 98.69 163 ARG B C 1
ATOM 3245 O O . ARG B 1 163 ? 7.793 -3.328 -11.773 1 98.69 163 ARG B O 1
ATOM 3252 N N . SER B 1 164 ? 7.266 -2.801 -9.648 1 98.5 164 SER B N 1
ATOM 3253 C CA . SER B 1 164 ? 8.633 -2.473 -9.258 1 98.5 164 SER B CA 1
ATOM 3254 C C . SER B 1 164 ? 9.516 -3.715 -9.25 1 98.5 164 SER B C 1
ATOM 3256 O O . SER B 1 164 ? 10.586 -3.73 -9.867 1 98.5 164 SER B O 1
ATOM 3258 N N . ILE B 1 165 ? 9.031 -4.777 -8.609 1 98.56 165 ILE B N 1
ATOM 3259 C CA . ILE B 1 165 ? 9.844 -5.977 -8.453 1 98.56 165 ILE B CA 1
ATOM 3260 C C . ILE B 1 165 ? 9.961 -6.703 -9.789 1 98.56 165 ILE B C 1
ATOM 3262 O O . ILE B 1 165 ? 10.969 -7.355 -10.062 1 98.56 165 ILE B O 1
ATOM 3266 N N . ALA B 1 166 ? 8.938 -6.594 -10.633 1 98.56 166 ALA B N 1
ATOM 3267 C CA . ALA B 1 166 ? 9.016 -7.152 -11.977 1 98.56 166 ALA B CA 1
ATOM 3268 C C . ALA B 1 166 ? 10.125 -6.496 -12.789 1 98.56 166 ALA B C 1
ATOM 3270 O O . ALA B 1 166 ? 10.891 -7.176 -13.469 1 98.56 166 ALA B O 1
ATOM 3271 N N . ALA B 1 167 ? 10.156 -5.148 -12.719 1 97.75 167 ALA B N 1
ATOM 3272 C CA . ALA B 1 167 ? 11.227 -4.426 -13.406 1 97.75 167 ALA B CA 1
ATOM 3273 C C . ALA B 1 167 ? 12.602 -4.863 -12.898 1 97.75 167 ALA B C 1
ATOM 3275 O O . ALA B 1 167 ? 13.516 -5.102 -13.695 1 97.75 167 ALA B O 1
ATOM 3276 N N . LEU B 1 168 ? 12.727 -4.98 -11.641 1 97.19 168 LEU B N 1
ATOM 3277 C CA . LEU B 1 168 ? 13.984 -5.398 -11.039 1 97.19 168 LEU B CA 1
ATOM 3278 C C . LEU B 1 168 ? 14.359 -6.812 -11.477 1 97.19 168 LEU B C 1
ATOM 3280 O O . LEU B 1 168 ? 15.531 -7.102 -11.727 1 97.19 168 LEU B O 1
ATOM 3284 N N . ALA B 1 169 ? 13.359 -7.684 -11.492 1 97.12 169 ALA B N 1
ATOM 3285 C CA . ALA B 1 169 ? 13.594 -9.062 -11.906 1 97.12 169 ALA B CA 1
ATOM 3286 C C . ALA B 1 169 ? 14.125 -9.125 -13.336 1 97.12 169 ALA B C 1
ATOM 3288 O O . ALA B 1 169 ? 14.977 -9.961 -13.656 1 97.12 169 ALA B O 1
ATOM 3289 N N . SER B 1 170 ? 13.594 -8.242 -14.156 1 96.62 170 SER B N 1
ATOM 3290 C CA . SER B 1 170 ? 14.078 -8.156 -15.531 1 96.62 170 SER B CA 1
ATOM 3291 C C . SER B 1 170 ? 15.516 -7.645 -15.586 1 96.62 170 SER B C 1
ATOM 3293 O O . SER B 1 170 ? 16.359 -8.227 -16.266 1 96.62 170 SER B O 1
ATOM 3295 N N . ILE B 1 171 ? 15.828 -6.609 -14.828 1 95.25 171 ILE B N 1
ATOM 3296 C CA . ILE B 1 171 ? 17.156 -6 -14.789 1 95.25 171 ILE B CA 1
ATOM 3297 C C . ILE B 1 171 ? 18.172 -7.008 -14.258 1 95.25 171 ILE B C 1
ATOM 3299 O O . ILE B 1 171 ? 19.281 -7.109 -14.773 1 95.25 171 ILE B O 1
ATOM 3303 N N . GLY B 1 172 ? 17.719 -7.762 -13.258 1 94.94 172 GLY B N 1
ATOM 3304 C CA . GLY B 1 172 ? 18.625 -8.695 -12.602 1 94.94 172 GLY B CA 1
ATOM 3305 C C . GLY B 1 172 ? 18.672 -10.055 -13.281 1 94.94 172 GLY B C 1
ATOM 3306 O O . GLY B 1 172 ? 19.406 -10.938 -12.852 1 94.94 172 GLY B O 1
ATOM 3307 N N . ASN B 1 173 ? 17.859 -10.219 -14.305 1 96.31 173 ASN B N 1
ATOM 3308 C CA . ASN B 1 173 ? 17.797 -11.484 -15.031 1 96.31 173 ASN B CA 1
ATOM 3309 C C . ASN B 1 173 ? 17.484 -12.648 -14.094 1 96.31 173 ASN B C 1
ATOM 3311 O O . ASN B 1 173 ? 18.203 -13.648 -14.086 1 96.31 173 ASN B O 1
ATOM 3315 N N . TYR B 1 174 ? 16.469 -12.492 -13.336 1 97.25 174 TYR B N 1
ATOM 3316 C CA . TYR B 1 174 ? 16.078 -13.5 -12.359 1 97.25 174 TYR B CA 1
ATOM 3317 C C . TYR B 1 174 ? 15.43 -14.703 -13.039 1 97.25 174 TYR B C 1
ATOM 3319 O O . TYR B 1 174 ? 15.312 -15.773 -12.445 1 97.25 174 TYR B O 1
ATOM 3327 N N . GLY B 1 175 ? 14.898 -14.539 -14.297 1 97.94 175 GLY B N 1
ATOM 3328 C CA . GLY B 1 175 ? 14.188 -15.602 -14.984 1 97.94 175 GLY B CA 1
ATOM 3329 C C . GLY B 1 175 ? 12.789 -15.828 -14.438 1 97.94 175 GLY B C 1
ATOM 3330 O O . GLY B 1 175 ? 12.219 -16.906 -14.602 1 97.94 175 GLY B O 1
ATOM 3331 N N . VAL B 1 176 ? 12.289 -14.875 -13.672 1 98.44 176 VAL B N 1
ATOM 3332 C CA . VAL B 1 176 ? 10.953 -14.953 -13.086 1 98.44 176 VAL B CA 1
ATOM 3333 C C . VAL B 1 176 ? 10.117 -13.758 -13.547 1 98.44 176 VAL B C 1
ATOM 3335 O O . VAL B 1 176 ? 10.539 -12.609 -13.43 1 98.44 176 VAL B O 1
ATOM 3338 N N . ARG B 1 177 ? 8.977 -14.023 -14.172 1 98.62 177 ARG B N 1
ATOM 3339 C CA . ARG B 1 177 ? 8.023 -12.977 -14.516 1 98.62 177 ARG B CA 1
ATOM 3340 C C . ARG B 1 177 ? 7.043 -12.742 -13.367 1 98.62 177 ARG B C 1
ATOM 3342 O O . ARG B 1 177 ? 6.609 -13.688 -12.711 1 98.62 177 ARG B O 1
ATOM 3349 N N . ILE B 1 178 ? 6.773 -11.5 -13.078 1 98.81 178 ILE B N 1
ATOM 3350 C CA . ILE B 1 178 ? 5.879 -11.148 -11.984 1 98.81 178 ILE B CA 1
ATOM 3351 C C . ILE B 1 178 ? 4.781 -10.211 -12.492 1 98.81 178 ILE B C 1
ATOM 3353 O O . ILE B 1 178 ? 5.074 -9.172 -13.078 1 98.81 178 ILE B O 1
ATOM 3357 N N . ASN B 1 179 ? 3.537 -10.617 -12.336 1 98.81 179 ASN B N 1
ATOM 3358 C CA . ASN B 1 179 ? 2.391 -9.859 -12.828 1 98.81 179 ASN B CA 1
ATOM 3359 C C . ASN B 1 179 ? 1.294 -9.758 -11.773 1 98.81 179 ASN B C 1
ATOM 3361 O O . ASN B 1 179 ? 1.336 -10.445 -10.758 1 98.81 179 ASN B O 1
ATOM 3365 N N . THR B 1 180 ? 0.409 -8.836 -12.023 1 98.81 180 THR B N 1
ATOM 3366 C CA . THR B 1 180 ? -0.704 -8.633 -11.102 1 98.81 180 THR B CA 1
ATOM 3367 C C . THR B 1 180 ? -2.037 -8.742 -11.836 1 98.81 180 THR B C 1
ATOM 3369 O O . THR B 1 180 ? -2.139 -8.375 -13.008 1 98.81 180 THR B O 1
ATOM 3372 N N . VAL B 1 181 ? -3.051 -9.344 -11.195 1 98.88 181 VAL B N 1
ATOM 3373 C CA . VAL B 1 181 ? -4.422 -9.43 -11.688 1 98.88 181 VAL B CA 1
ATOM 3374 C C . VAL B 1 181 ? -5.336 -8.555 -10.82 1 98.88 181 VAL B C 1
ATOM 3376 O O . VAL B 1 181 ? -5.254 -8.594 -9.594 1 98.88 181 VAL B O 1
ATOM 3379 N N . CYS B 1 182 ? -6.133 -7.762 -11.461 1 98.81 182 CYS B N 1
ATOM 3380 C CA . CYS B 1 182 ? -7.043 -6.832 -10.805 1 98.81 182 CYS B CA 1
ATOM 3381 C C . CYS B 1 182 ? -8.492 -7.121 -11.195 1 98.81 182 CYS B C 1
ATOM 3383 O O . CYS B 1 182 ? -9.047 -6.453 -12.062 1 98.81 182 CYS B O 1
ATOM 3385 N N . PRO B 1 183 ? -9.109 -8.016 -10.453 1 98.69 183 PRO B N 1
ATOM 3386 C CA . PRO B 1 183 ? -10.516 -8.32 -10.75 1 98.69 183 PRO B CA 1
ATOM 3387 C C . PRO B 1 183 ? -11.469 -7.227 -10.266 1 98.69 183 PRO B C 1
ATOM 3389 O O . PRO B 1 183 ? -11.203 -6.586 -9.242 1 98.69 183 PRO B O 1
ATOM 3392 N N . ALA B 1 184 ? -12.562 -7.051 -11.031 1 98 184 ALA B N 1
ATOM 3393 C CA . ALA B 1 184 ? -13.703 -6.344 -10.469 1 98 184 ALA B CA 1
ATOM 3394 C C . ALA B 1 184 ? -14.422 -7.191 -9.422 1 98 184 ALA B C 1
ATOM 3396 O O . ALA B 1 184 ? -13.789 -7.992 -8.727 1 98 184 ALA B O 1
ATOM 3397 N N . PHE B 1 185 ? -15.711 -6.91 -9.141 1 97.81 185 PHE B N 1
ATOM 3398 C CA . PHE B 1 185 ? -16.438 -7.703 -8.156 1 97.81 185 PHE B CA 1
ATOM 3399 C C . PHE B 1 185 ? -16.5 -9.164 -8.57 1 97.81 185 PHE B C 1
ATOM 3401 O O . PHE B 1 185 ? -16.891 -9.477 -9.703 1 97.81 185 PHE B O 1
ATOM 3408 N N . VAL B 1 186 ? -16.031 -10.008 -7.711 1 98.62 186 VAL B N 1
ATOM 3409 C CA . VAL B 1 186 ? -16.047 -11.438 -7.988 1 98.62 186 VAL B CA 1
ATOM 3410 C C . VAL B 1 186 ? -16.906 -12.164 -6.957 1 98.62 186 VAL B C 1
ATOM 3412 O O . VAL B 1 186 ? -16.875 -11.836 -5.77 1 98.62 186 VAL B O 1
ATOM 3415 N N . ASP B 1 187 ? -17.719 -13.148 -7.418 1 98 187 ASP B N 1
ATOM 3416 C CA . ASP B 1 187 ? -18.594 -13.93 -6.551 1 98 187 ASP B CA 1
ATOM 3417 C C . ASP B 1 187 ? -17.781 -14.867 -5.656 1 98 187 ASP B C 1
ATOM 3419 O O . ASP B 1 187 ? -17.531 -16.016 -6.008 1 98 187 ASP B O 1
ATOM 3423 N N . THR B 1 188 ? -17.391 -14.367 -4.488 1 97.56 188 THR B N 1
ATOM 3424 C CA . THR B 1 188 ? -16.562 -15.078 -3.518 1 97.56 188 THR B CA 1
ATOM 3425 C C . THR B 1 188 ? -17 -14.734 -2.094 1 97.56 188 THR B C 1
ATOM 3427 O O . THR B 1 188 ? -17.688 -13.742 -1.869 1 97.56 188 THR B O 1
ATOM 3430 N N . PRO B 1 189 ? -16.578 -15.539 -1.108 1 95.44 189 PRO B N 1
ATOM 3431 C CA . PRO B 1 189 ? -16.844 -15.188 0.288 1 95.44 189 PRO B CA 1
ATOM 3432 C C . PRO B 1 189 ? -16.297 -13.812 0.669 1 95.44 189 PRO B C 1
ATOM 3434 O O . PRO B 1 189 ? -16.859 -13.133 1.529 1 95.44 189 PRO B O 1
ATOM 3437 N N . LEU B 1 190 ? -15.203 -13.383 0.036 1 96 190 LEU B N 1
ATOM 3438 C CA . LEU B 1 190 ? -14.664 -12.055 0.301 1 96 190 LEU B CA 1
ATOM 3439 C C . LEU B 1 190 ? -15.695 -10.977 -0.01 1 96 190 LEU B C 1
ATOM 3441 O O . LEU B 1 190 ? -15.844 -10.016 0.744 1 96 190 LEU B O 1
ATOM 3445 N N . LEU B 1 191 ? -16.391 -11.117 -1.103 1 96.88 191 LEU B N 1
ATOM 3446 C CA . LEU B 1 191 ? -17.406 -10.156 -1.497 1 96.88 191 LEU B CA 1
ATOM 3447 C C . LEU B 1 191 ? -18.531 -10.102 -0.47 1 96.88 191 LEU B C 1
ATOM 3449 O O . LEU B 1 191 ? -19.078 -9.031 -0.203 1 96.88 191 LEU B O 1
ATOM 3453 N N . GLU B 1 192 ? -18.828 -11.203 0.186 1 96 192 GLU B N 1
ATOM 3454 C CA . GLU B 1 192 ? -19.891 -11.297 1.188 1 96 192 GLU B CA 1
ATOM 3455 C C . GLU B 1 192 ? -19.531 -10.5 2.439 1 96 192 GLU B C 1
ATOM 3457 O O . GLU B 1 192 ? -20.422 -10.109 3.205 1 96 192 GLU B O 1
ATOM 3462 N N . SER B 1 193 ? -18.25 -10.258 2.602 1 96.56 193 SER B N 1
ATOM 3463 C CA . SER B 1 193 ? -17.797 -9.547 3.793 1 96.56 193 SER B CA 1
ATOM 3464 C C . SER B 1 193 ? -18.312 -8.117 3.822 1 96.56 193 SER B C 1
ATOM 3466 O O . SER B 1 193 ? -18.375 -7.496 4.887 1 96.56 193 SER B O 1
ATOM 3468 N N . ILE B 1 194 ? -18.734 -7.59 2.697 1 96.44 194 ILE B N 1
ATOM 3469 C CA . ILE B 1 194 ? -19.25 -6.234 2.596 1 96.44 194 ILE B CA 1
ATOM 3470 C C . ILE B 1 194 ? -20.547 -6.121 3.385 1 96.44 194 ILE B C 1
ATOM 3472 O O . ILE B 1 194 ? -20.906 -5.035 3.854 1 96.44 194 ILE B O 1
ATOM 3476 N N . GLU B 1 195 ? -21.203 -7.273 3.572 1 96.44 195 GLU B N 1
ATOM 3477 C CA . GLU B 1 195 ? -22.516 -7.285 4.234 1 96.44 195 GLU B CA 1
ATOM 3478 C C . GLU B 1 195 ? -22.375 -7.602 5.719 1 96.44 195 GLU B C 1
ATOM 3480 O O . GLU B 1 195 ? -23.359 -7.906 6.387 1 96.44 195 GLU B O 1
ATOM 3485 N N . LYS B 1 196 ? -21.203 -7.578 6.199 1 97.81 196 LYS B N 1
ATOM 3486 C CA . LYS B 1 196 ? -20.953 -7.906 7.602 1 97.81 196 LYS B CA 1
ATOM 3487 C C . LYS B 1 196 ? -20.328 -6.723 8.344 1 97.81 196 LYS B C 1
ATOM 3489 O O . LYS B 1 196 ? -19.234 -6.273 8 1 97.81 196 LYS B O 1
ATOM 3494 N N . GLU B 1 197 ? -20.984 -6.293 9.414 1 97.81 197 GLU B N 1
ATOM 3495 C CA . GLU B 1 197 ? -20.484 -5.176 10.219 1 97.81 197 GLU B CA 1
ATOM 3496 C C . GLU B 1 197 ? -19.156 -5.523 10.883 1 97.81 197 GLU B C 1
ATOM 3498 O O . GLU B 1 197 ? -18.312 -4.652 11.07 1 97.81 197 GLU B O 1
ATOM 3503 N N . GLU B 1 198 ? -18.969 -6.785 11.18 1 98.19 198 GLU B N 1
ATOM 3504 C CA . GLU B 1 198 ? -17.734 -7.234 11.812 1 98.19 198 GLU B CA 1
ATOM 3505 C C . GLU B 1 198 ? -16.531 -7.051 10.891 1 98.19 198 GLU B C 1
ATOM 3507 O O . GLU B 1 198 ? -15.383 -7.07 11.336 1 98.19 198 GLU B O 1
ATOM 3512 N N . ASN B 1 199 ? -16.781 -6.855 9.602 1 98.19 199 ASN B N 1
ATOM 3513 C CA . ASN B 1 199 ? -15.727 -6.602 8.633 1 98.19 199 ASN B CA 1
ATOM 3514 C C . ASN B 1 199 ? -15.656 -5.129 8.25 1 98.19 199 ASN B C 1
ATOM 3516 O O . ASN B 1 199 ? -14.578 -4.531 8.258 1 98.19 199 ASN B O 1
ATOM 3520 N N . MET B 1 200 ? -16.812 -4.566 8.055 1 98.12 200 MET B N 1
ATOM 3521 C CA . MET B 1 200 ? -16.844 -3.229 7.465 1 98.12 200 MET B CA 1
ATOM 3522 C C . MET B 1 200 ? -16.734 -2.158 8.547 1 98.12 200 MET B C 1
ATOM 3524 O O . MET B 1 200 ? -16.422 -1.004 8.25 1 98.12 200 MET B O 1
ATOM 3528 N N . GLY B 1 201 ? -17.031 -2.5 9.812 1 97.12 201 GLY B N 1
ATOM 3529 C CA . GLY B 1 201 ? -17.031 -1.504 10.875 1 97.12 201 GLY B CA 1
ATOM 3530 C C . GLY B 1 201 ? -18 -0.36 10.617 1 97.12 201 GLY B C 1
ATOM 3531 O O . GLY B 1 201 ? -19.172 -0.585 10.32 1 97.12 201 GLY B O 1
ATOM 3532 N N . GLU B 1 202 ? -17.562 0.85 10.742 1 95.19 202 GLU B N 1
ATOM 3533 C CA . GLU B 1 202 ? -18.406 2.035 10.609 1 95.19 202 GLU B CA 1
ATOM 3534 C C . GLU B 1 202 ? -18.891 2.211 9.18 1 95.19 202 GLU B C 1
ATOM 3536 O O . GLU B 1 202 ? -19.891 2.893 8.938 1 95.19 202 GLU B O 1
ATOM 3541 N N . PHE B 1 203 ? -18.297 1.555 8.297 1 96.94 203 PHE B N 1
ATOM 3542 C CA . PHE B 1 203 ? -18.656 1.74 6.895 1 96.94 203 PHE B CA 1
ATOM 3543 C C . PHE B 1 203 ? -19.781 0.795 6.496 1 96.94 203 PHE B C 1
ATOM 3545 O O . PHE B 1 203 ? -20.312 0.879 5.383 1 96.94 203 PHE B O 1
ATOM 3552 N N . PHE B 1 204 ? -20.203 -0.057 7.422 1 97.94 204 PHE B N 1
ATOM 3553 C CA . PHE B 1 204 ? -21.297 -0.987 7.191 1 97.94 204 PHE B CA 1
ATOM 3554 C C . PHE B 1 204 ? -22.562 -0.242 6.762 1 97.94 204 PHE B C 1
ATOM 3556 O O . PHE B 1 204 ? -23.328 -0.745 5.949 1 97.94 204 PHE B O 1
ATOM 3563 N N . LYS B 1 205 ? -22.688 0.958 7.238 1 96.81 205 LYS B N 1
ATOM 3564 C CA . LYS B 1 205 ? -23.875 1.752 6.945 1 96.81 205 LYS B CA 1
ATOM 3565 C C . LYS B 1 205 ? -23.969 2.064 5.453 1 96.81 205 LYS B C 1
ATOM 3567 O O . LYS B 1 205 ? -25.047 2.443 4.965 1 96.81 205 LYS B O 1
ATOM 3572 N N . TYR B 1 206 ? -22.891 1.913 4.695 1 96.25 206 TYR B N 1
ATOM 3573 C CA . TYR B 1 206 ? -22.891 2.217 3.268 1 96.25 206 TYR B CA 1
ATOM 3574 C C . TYR B 1 206 ? -23.016 0.945 2.438 1 96.25 206 TYR B C 1
ATOM 3576 O O . TYR B 1 206 ? -22.781 0.96 1.228 1 96.25 206 TYR B O 1
ATOM 3584 N N . LYS B 1 207 ? -23.312 -0.184 3.041 1 96.88 207 LYS B N 1
ATOM 3585 C CA . LYS B 1 207 ? -23.344 -1.48 2.371 1 96.88 207 LYS B CA 1
ATOM 3586 C C . LYS B 1 207 ? -24.281 -1.45 1.163 1 96.88 207 LYS B C 1
ATOM 3588 O O . LYS B 1 207 ? -24 -2.09 0.146 1 96.88 207 LYS B O 1
ATOM 3593 N N . ASP B 1 208 ? -25.391 -0.708 1.201 1 96.69 208 ASP B N 1
ATOM 3594 C CA . ASP B 1 208 ? -26.359 -0.686 0.111 1 96.69 208 ASP B CA 1
ATOM 3595 C C . ASP B 1 208 ? -25.797 0.054 -1.104 1 96.69 208 ASP B C 1
ATOM 3597 O O . ASP B 1 208 ? -26.109 -0.291 -2.244 1 96.69 208 ASP B O 1
ATOM 3601 N N . ARG B 1 209 ? -24.984 1.059 -0.865 1 95.12 209 ARG B N 1
ATOM 3602 C CA . ARG B 1 209 ? -24.328 1.754 -1.967 1 95.12 209 ARG B CA 1
ATOM 3603 C C . ARG B 1 209 ? -23.359 0.827 -2.705 1 95.12 209 ARG B C 1
ATOM 3605 O O . ARG B 1 209 ? -23.281 0.864 -3.934 1 95.12 209 ARG B O 1
ATOM 3612 N N . ILE B 1 210 ? -22.672 0.016 -1.954 1 95.38 210 ILE B N 1
ATOM 3613 C CA . ILE B 1 210 ? -21.75 -0.929 -2.557 1 95.38 210 ILE B CA 1
ATOM 3614 C C . ILE B 1 210 ? -22.516 -1.985 -3.344 1 95.38 210 ILE B C 1
ATOM 3616 O O . ILE B 1 210 ? -22.125 -2.352 -4.453 1 95.38 210 ILE B O 1
ATOM 3620 N N . LYS B 1 211 ? -23.594 -2.439 -2.781 1 95.69 211 LYS B N 1
ATOM 3621 C CA . LYS B 1 211 ? -24.422 -3.422 -3.467 1 95.69 211 LYS B CA 1
ATOM 3622 C C . LYS B 1 211 ? -24.984 -2.859 -4.77 1 95.69 211 LYS B C 1
ATOM 3624 O O . LYS B 1 211 ? -25.078 -3.576 -5.77 1 95.69 211 LYS B O 1
ATOM 3629 N N . ASP B 1 212 ? -25.328 -1.589 -4.738 1 96.12 212 ASP B N 1
ATOM 3630 C CA . ASP B 1 212 ? -25.797 -0.934 -5.953 1 96.12 212 ASP B CA 1
ATOM 3631 C C . ASP B 1 212 ? -24.719 -0.911 -7.027 1 96.12 212 ASP B C 1
ATOM 3633 O O . ASP B 1 212 ? -25 -1.097 -8.211 1 96.12 212 ASP B O 1
ATOM 3637 N N . MET B 1 213 ? -23.5 -0.662 -6.562 1 94.06 213 MET B N 1
ATOM 3638 C CA . MET B 1 213 ? -22.375 -0.685 -7.496 1 94.06 213 MET B CA 1
ATOM 3639 C C . MET B 1 213 ? -22.203 -2.076 -8.094 1 94.06 213 MET B C 1
ATOM 3641 O O . MET B 1 213 ? -21.953 -2.217 -9.289 1 94.06 213 MET B O 1
ATOM 3645 N N . MET B 1 214 ? -22.344 -3.096 -7.254 1 95.38 214 MET B N 1
ATOM 3646 C CA . MET B 1 214 ? -22.219 -4.473 -7.715 1 95.38 214 MET B CA 1
ATOM 3647 C C . MET B 1 214 ? -23.266 -4.785 -8.781 1 95.38 214 MET B C 1
ATOM 3649 O O . MET B 1 214 ? -22.969 -5.477 -9.758 1 95.38 214 MET B O 1
ATOM 3653 N N . LYS B 1 215 ? -24.438 -4.27 -8.539 1 95.94 215 LYS B N 1
ATOM 3654 C CA . LYS B 1 215 ? -25.516 -4.469 -9.508 1 95.94 215 LYS B CA 1
ATOM 3655 C C . LYS B 1 215 ? -25.219 -3.744 -10.812 1 95.94 215 LYS B C 1
ATOM 3657 O O . LYS B 1 215 ? -25.484 -4.277 -11.898 1 95.94 215 LYS B O 1
ATOM 3662 N N . CYS B 1 216 ? -24.734 -2.586 -10.688 1 95.06 216 CYS B N 1
ATOM 3663 C CA . CYS B 1 216 ? -24.469 -1.741 -11.852 1 95.06 216 CYS B CA 1
ATOM 3664 C C . CYS B 1 216 ? -23.328 -2.293 -12.688 1 95.06 216 CYS B C 1
ATOM 3666 O O . CYS B 1 216 ? -23.391 -2.303 -13.914 1 95.06 216 CYS B O 1
ATOM 3668 N N . TYR B 1 217 ? -22.25 -2.797 -12.031 1 94.56 217 TYR B N 1
ATOM 3669 C CA . TYR B 1 217 ? -21.047 -3.189 -12.742 1 94.56 217 TYR B CA 1
ATOM 3670 C C . TYR B 1 217 ? -21.031 -4.688 -13.008 1 94.56 217 TYR B C 1
ATOM 3672 O O . TYR B 1 217 ? -20.266 -5.168 -13.852 1 94.56 217 TYR B O 1
ATOM 3680 N N . GLY B 1 218 ? -21.859 -5.387 -12.234 1 97.06 218 GLY B N 1
ATOM 3681 C CA . GLY B 1 218 ? -21.906 -6.832 -12.383 1 97.06 218 GLY B CA 1
ATOM 3682 C C . GLY B 1 218 ? -20.938 -7.555 -11.469 1 97.06 218 GLY B C 1
ATOM 3683 O O . GLY B 1 218 ? -20.062 -6.93 -10.867 1 97.06 218 GLY B O 1
ATOM 3684 N N . VAL B 1 219 ? -21.125 -8.875 -11.305 1 98.06 219 VAL B N 1
ATOM 3685 C CA . VAL B 1 219 ? -20.297 -9.758 -10.484 1 98.06 219 VAL B CA 1
ATOM 3686 C C . VAL B 1 219 ? -19.734 -10.883 -11.344 1 98.06 219 VAL B C 1
ATOM 3688 O O . VAL B 1 219 ? -20.469 -11.531 -12.094 1 98.06 219 VAL B O 1
ATOM 3691 N N . LEU B 1 220 ? -18.453 -11.062 -11.258 1 98.62 220 LEU B N 1
ATOM 3692 C CA . LEU B 1 220 ? -17.75 -12.039 -12.086 1 98.62 220 LEU B CA 1
ATOM 3693 C C . LEU B 1 220 ? -17.719 -13.406 -11.414 1 98.62 220 LEU B C 1
ATOM 3695 O O . LEU B 1 220 ? -17.734 -13.492 -10.18 1 98.62 220 LEU B O 1
ATOM 3699 N N . ASP B 1 221 ? -17.641 -14.414 -12.281 1 98.12 221 ASP B N 1
ATOM 3700 C CA . ASP B 1 221 ? -17.375 -15.766 -11.805 1 98.12 221 ASP B CA 1
ATOM 3701 C C . ASP B 1 221 ? -15.891 -15.977 -11.555 1 98.12 221 ASP B C 1
ATOM 3703 O O . ASP B 1 221 ? -15.055 -15.57 -12.367 1 98.12 221 ASP B O 1
ATOM 3707 N N . PRO B 1 222 ? -15.547 -16.641 -10.445 1 98.5 222 PRO B N 1
ATOM 3708 C CA . PRO B 1 222 ? -14.133 -16.875 -10.148 1 98.5 222 PRO B CA 1
ATOM 3709 C C . PRO B 1 222 ? -13.406 -17.578 -11.297 1 98.5 222 PRO B C 1
ATOM 3711 O O . PRO B 1 222 ? -12.211 -17.375 -11.492 1 98.5 222 PRO B O 1
ATOM 3714 N N . THR B 1 223 ? -14.094 -18.312 -12.125 1 98 223 THR B N 1
ATOM 3715 C CA . THR B 1 223 ? -13.469 -19.078 -13.195 1 98 223 THR B CA 1
ATOM 3716 C C . THR B 1 223 ? -12.891 -18.141 -14.258 1 98 223 THR B C 1
ATOM 3718 O O . THR B 1 223 ? -11.875 -18.469 -14.883 1 98 223 THR B O 1
ATOM 3721 N N . LEU B 1 224 ? -13.539 -17.016 -14.445 1 98.44 224 LEU B N 1
ATOM 3722 C CA . LEU B 1 224 ? -13 -16.062 -15.406 1 98.44 224 LEU B CA 1
ATOM 3723 C C . LEU B 1 224 ? -11.68 -15.484 -14.922 1 98.44 224 LEU B C 1
ATOM 3725 O O . LEU B 1 224 ? -10.789 -15.203 -15.719 1 98.44 224 LEU B O 1
ATOM 3729 N N . ILE B 1 225 ? -11.555 -15.297 -13.609 1 98.81 225 ILE B N 1
ATOM 3730 C CA . ILE B 1 225 ? -10.305 -14.812 -13.039 1 98.81 225 ILE B CA 1
ATOM 3731 C C . ILE B 1 225 ? -9.203 -15.844 -13.266 1 98.81 225 ILE B C 1
ATOM 3733 O O . ILE B 1 225 ? -8.094 -15.492 -13.68 1 98.81 225 ILE B O 1
ATOM 3737 N N . ALA B 1 226 ? -9.547 -17.078 -13.031 1 98.62 226 ALA B N 1
ATOM 3738 C CA . ALA B 1 226 ? -8.586 -18.172 -13.234 1 98.62 226 ALA B CA 1
ATOM 3739 C C . ALA B 1 226 ? -8.125 -18.219 -14.688 1 98.62 226 ALA B C 1
ATOM 3741 O O . ALA B 1 226 ? -6.938 -18.422 -14.953 1 98.62 226 ALA B O 1
ATOM 3742 N N . LYS B 1 227 ? -9.055 -18.031 -15.602 1 97.94 227 LYS B N 1
ATOM 3743 C CA . LYS B 1 227 ? -8.711 -18 -17.016 1 97.94 227 LYS B CA 1
ATOM 3744 C C . LYS B 1 227 ? -7.715 -16.875 -17.328 1 97.94 227 LYS B C 1
ATOM 3746 O O . LYS B 1 227 ? -6.773 -17.078 -18.094 1 97.94 227 LYS B O 1
ATOM 3751 N N . GLY B 1 228 ? -7.969 -15.734 -16.781 1 98.31 228 GLY B N 1
ATOM 3752 C CA . GLY B 1 228 ? -7.027 -14.633 -16.938 1 98.31 228 GLY B CA 1
ATOM 3753 C C . GLY B 1 228 ? -5.641 -14.961 -16.406 1 98.31 228 GLY B C 1
ATOM 3754 O O . GLY B 1 228 ? -4.641 -14.664 -17.062 1 98.31 228 GLY B O 1
ATOM 3755 N N . MET B 1 229 ? -5.605 -15.633 -15.266 1 98.62 229 MET B N 1
ATOM 3756 C CA . MET B 1 229 ? -4.32 -16 -14.672 1 98.62 229 MET B CA 1
ATOM 3757 C C . MET B 1 229 ? -3.584 -17 -15.555 1 98.62 229 MET B C 1
ATOM 3759 O O . MET B 1 229 ? -2.365 -16.922 -15.719 1 98.62 229 MET B O 1
ATOM 3763 N N . ILE B 1 230 ? -4.32 -17.922 -16.172 1 98.25 230 ILE B N 1
ATOM 3764 C CA . ILE B 1 230 ? -3.711 -18.906 -17.062 1 98.25 230 ILE B CA 1
ATOM 3765 C C . ILE B 1 230 ? -3.115 -18.188 -18.281 1 98.25 230 ILE B C 1
ATOM 3767 O O . ILE B 1 230 ? -2.018 -18.516 -18.719 1 98.25 230 ILE B O 1
ATOM 3771 N N . ASN B 1 231 ? -3.842 -17.156 -18.766 1 97.38 231 ASN B N 1
ATOM 3772 C CA . ASN B 1 231 ? -3.318 -16.375 -19.875 1 97.38 231 ASN B CA 1
ATOM 3773 C C . ASN B 1 231 ? -1.974 -15.734 -19.531 1 97.38 231 ASN B C 1
ATOM 3775 O O . ASN B 1 231 ? -1.049 -15.742 -20.344 1 97.38 231 ASN B O 1
ATOM 3779 N N . LEU B 1 232 ? -1.841 -15.242 -18.312 1 97.38 232 LEU B N 1
ATOM 3780 C CA . LEU B 1 232 ? -0.598 -14.609 -17.891 1 97.38 232 LEU B CA 1
ATOM 3781 C C . LEU B 1 232 ? 0.516 -15.641 -17.75 1 97.38 232 LEU B C 1
ATOM 3783 O O . LEU B 1 232 ? 1.674 -15.359 -18.062 1 97.38 232 LEU B O 1
ATOM 3787 N N . ILE B 1 233 ? 0.152 -16.781 -17.234 1 97.62 233 ILE B N 1
ATOM 3788 C CA . ILE B 1 233 ? 1.123 -17.844 -17 1 97.62 233 ILE B CA 1
ATOM 3789 C C . ILE B 1 233 ? 1.668 -18.344 -18.344 1 97.62 233 ILE B C 1
ATOM 3791 O O . ILE B 1 233 ? 2.867 -18.594 -18.469 1 97.62 233 ILE B O 1
ATOM 3795 N N . GLU B 1 234 ? 0.798 -18.359 -19.344 1 95.69 234 GLU B N 1
ATOM 3796 C CA . GLU B 1 234 ? 1.174 -18.906 -20.641 1 95.69 234 GLU B CA 1
ATOM 3797 C C . GLU B 1 234 ? 1.832 -17.844 -21.516 1 95.69 234 GLU B C 1
ATOM 3799 O O . GLU B 1 234 ? 2.541 -18.172 -22.484 1 95.69 234 GLU B O 1
ATOM 3804 N N . ASP B 1 235 ? 1.59 -16.578 -21.219 1 94.38 235 ASP B N 1
ATOM 3805 C CA . ASP B 1 235 ? 2.184 -15.477 -21.969 1 94.38 235 ASP B CA 1
ATOM 3806 C C . ASP B 1 235 ? 3.613 -15.203 -21.5 1 94.38 235 ASP B C 1
ATOM 3808 O O . ASP B 1 235 ? 3.824 -14.531 -20.5 1 94.38 235 ASP B O 1
ATOM 3812 N N . ASP B 1 236 ? 4.602 -15.555 -22.266 1 92.38 236 ASP B N 1
ATOM 3813 C CA . ASP B 1 236 ? 5.996 -15.453 -21.844 1 92.38 236 ASP B CA 1
ATOM 3814 C C . ASP B 1 236 ? 6.512 -14.023 -22 1 92.38 236 ASP B C 1
ATOM 3816 O O . ASP B 1 236 ? 7.641 -13.719 -21.609 1 92.38 236 ASP B O 1
ATOM 3820 N N . ALA B 1 237 ? 5.668 -13.156 -22.5 1 94.44 237 ALA B N 1
ATOM 3821 C CA . ALA B 1 237 ? 6.109 -11.789 -22.766 1 94.44 237 ALA B CA 1
ATOM 3822 C C . ALA B 1 237 ? 5.676 -10.852 -21.641 1 94.44 237 ALA B C 1
ATOM 3824 O O . ALA B 1 237 ? 6.242 -9.766 -21.469 1 94.44 237 ALA B O 1
ATOM 3825 N N . SER B 1 238 ? 4.734 -11.25 -20.844 1 96.81 238 SER B N 1
ATOM 3826 C CA . SER B 1 238 ? 4.16 -10.352 -19.844 1 96.81 238 SER B CA 1
ATOM 3827 C C . SER B 1 238 ? 4.996 -10.336 -18.562 1 96.81 238 SER B C 1
ATOM 3829 O O . SER B 1 238 ? 5.191 -11.375 -17.938 1 96.81 238 SER B O 1
ATOM 3831 N N . ASN B 1 239 ? 5.508 -9.234 -18.203 1 97.81 239 ASN B N 1
ATOM 3832 C CA . ASN B 1 239 ? 6.207 -8.945 -16.953 1 97.81 239 ASN B CA 1
ATOM 3833 C C . ASN B 1 239 ? 5.875 -7.551 -16.438 1 97.81 239 ASN B C 1
ATOM 3835 O O . ASN B 1 239 ? 6.023 -6.566 -17.156 1 97.81 239 ASN B O 1
ATOM 3839 N N . GLY B 1 240 ? 5.398 -7.465 -15.211 1 97.94 240 GLY B N 1
ATOM 3840 C CA . GLY B 1 240 ? 4.945 -6.195 -14.656 1 97.94 240 GLY B CA 1
ATOM 3841 C C . GLY B 1 240 ? 3.574 -5.781 -15.164 1 97.94 240 GLY B C 1
ATOM 3842 O O . GLY B 1 240 ? 3.162 -4.633 -14.984 1 97.94 240 GLY B O 1
ATOM 3843 N N . ALA B 1 241 ? 2.891 -6.703 -15.805 1 98.06 241 ALA B N 1
ATOM 3844 C CA . ALA B 1 241 ? 1.577 -6.406 -16.375 1 98.06 241 ALA B CA 1
ATOM 3845 C C . ALA B 1 241 ? 0.526 -6.27 -15.273 1 98.06 241 ALA B C 1
ATOM 3847 O O . ALA B 1 241 ? 0.596 -6.949 -14.25 1 98.06 241 ALA B O 1
ATOM 3848 N N . VAL B 1 242 ? -0.365 -5.387 -15.516 1 98.38 242 VAL B N 1
ATOM 3849 C CA . VAL B 1 242 ? -1.54 -5.203 -14.672 1 98.38 242 VAL B CA 1
ATOM 3850 C C . VAL B 1 242 ? -2.797 -5.609 -15.43 1 98.38 242 VAL B C 1
ATOM 3852 O O . VAL B 1 242 ? -3.332 -4.828 -16.219 1 98.38 242 VAL B O 1
ATOM 3855 N N . MET B 1 243 ? -3.227 -6.805 -15.219 1 98.69 243 MET B N 1
ATOM 3856 C CA . MET B 1 243 ? -4.391 -7.348 -15.914 1 98.69 243 MET B CA 1
ATOM 3857 C C . MET B 1 243 ? -5.68 -6.977 -15.188 1 98.69 243 MET B C 1
ATOM 3859 O O . MET B 1 243 ? -5.82 -7.234 -13.992 1 98.69 243 MET B O 1
ATOM 3863 N N . LYS B 1 244 ? -6.566 -6.418 -15.867 1 98.31 244 LYS B N 1
ATOM 3864 C CA . LYS B 1 244 ? -7.902 -6.105 -15.367 1 98.31 244 LYS B CA 1
ATOM 3865 C C . LYS B 1 244 ? -8.93 -7.109 -15.883 1 98.31 244 LYS B C 1
ATOM 3867 O O . LYS B 1 244 ? -8.883 -7.512 -17.047 1 98.31 244 LYS B O 1
ATOM 3872 N N . ILE B 1 245 ? -9.797 -7.523 -15.031 1 98.69 245 ILE B N 1
ATOM 3873 C CA . ILE B 1 245 ? -10.898 -8.383 -15.445 1 98.69 245 ILE B CA 1
ATOM 3874 C C . ILE B 1 245 ? -12.227 -7.781 -14.992 1 98.69 245 ILE B C 1
ATOM 3876 O O . ILE B 1 245 ? -12.484 -7.676 -13.789 1 98.69 245 ILE B O 1
ATOM 3880 N N . THR B 1 246 ? -13.008 -7.41 -15.93 1 97.75 246 THR B N 1
ATOM 3881 C CA . THR B 1 246 ? -14.266 -6.734 -15.664 1 97.75 246 THR B CA 1
ATOM 3882 C C . THR B 1 246 ? -15.414 -7.406 -16.422 1 97.75 246 THR B C 1
ATOM 3884 O O . THR B 1 246 ? -15.18 -8.156 -17.375 1 97.75 246 THR B O 1
ATOM 3887 N N . THR B 1 247 ? -16.641 -7.121 -15.914 1 97.25 247 THR B N 1
ATOM 3888 C CA . THR B 1 247 ? -17.812 -7.66 -16.594 1 97.25 247 THR B CA 1
ATOM 3889 C C . THR B 1 247 ? -17.969 -7.031 -17.969 1 97.25 247 THR B C 1
ATOM 3891 O O . THR B 1 247 ? -18.391 -7.699 -18.922 1 97.25 247 THR B O 1
ATOM 3894 N N . SER B 1 248 ? -17.641 -5.789 -18.156 1 95.5 248 SER B N 1
ATOM 3895 C CA . SER B 1 248 ? -17.906 -5.027 -19.375 1 95.5 248 SER B CA 1
ATOM 3896 C C . SER B 1 248 ? -16.906 -5.375 -20.469 1 95.5 248 SER B C 1
ATOM 3898 O O . SER B 1 248 ? -17.234 -5.363 -21.656 1 95.5 248 SER B O 1
ATOM 3900 N N . ARG B 1 249 ? -15.609 -5.766 -20.125 1 96.44 249 ARG B N 1
ATOM 3901 C CA . ARG B 1 249 ? -14.578 -5.906 -21.156 1 96.44 249 ARG B CA 1
ATOM 3902 C C . ARG B 1 249 ? -13.875 -7.25 -21.031 1 96.44 249 ARG B C 1
ATOM 3904 O O . ARG B 1 249 ? -13.016 -7.582 -21.859 1 96.44 249 ARG B O 1
ATOM 3911 N N . GLY B 1 250 ? -14.266 -8.008 -20.062 1 97.69 250 GLY B N 1
ATOM 3912 C CA . GLY B 1 250 ? -13.531 -9.242 -19.844 1 97.69 250 GLY B CA 1
ATOM 3913 C C . GLY B 1 250 ? -12.078 -9.016 -19.438 1 97.69 250 GLY B C 1
ATOM 3914 O O . GLY B 1 250 ? -11.789 -8.156 -18.609 1 97.69 250 GLY B O 1
ATOM 3915 N N . ILE B 1 251 ? -11.172 -9.797 -19.969 1 98.25 251 ILE B N 1
ATOM 3916 C CA . ILE B 1 251 ? -9.75 -9.758 -19.641 1 98.25 251 ILE B CA 1
ATOM 3917 C C . ILE B 1 251 ? -9.062 -8.68 -20.484 1 98.25 251 ILE B C 1
ATOM 3919 O O . ILE B 1 251 ? -9.133 -8.703 -21.719 1 98.25 251 ILE B O 1
ATOM 3923 N N . HIS B 1 252 ? -8.477 -7.758 -19.906 1 97.88 252 HIS B N 1
ATOM 3924 C CA . HIS B 1 252 ? -7.719 -6.699 -20.562 1 97.88 252 HIS B CA 1
ATOM 3925 C C . HIS B 1 252 ? -6.633 -6.148 -19.656 1 97.88 252 HIS B C 1
ATOM 3927 O O . HIS B 1 252 ? -6.375 -6.711 -18.578 1 97.88 252 HIS B O 1
ATOM 3933 N N . PHE B 1 253 ? -5.895 -5.098 -20.125 1 97.44 253 PHE B N 1
ATOM 3934 C CA . PHE B 1 253 ? -4.719 -4.66 -19.391 1 97.44 253 PHE B CA 1
ATOM 3935 C C . PHE B 1 253 ? -4.773 -3.162 -19.125 1 97.44 253 PHE B C 1
ATOM 3937 O O . PHE B 1 253 ? -5.332 -2.406 -19.922 1 97.44 253 PHE B O 1
ATOM 3944 N N . GLU B 1 254 ? -4.332 -2.785 -17.969 1 95.31 254 GLU B N 1
ATOM 3945 C CA . GLU B 1 254 ? -4.141 -1.36 -17.719 1 95.31 254 GLU B CA 1
ATOM 3946 C C . GLU B 1 254 ? -3.02 -0.791 -18.578 1 95.31 254 GLU B C 1
ATOM 3948 O O . GLU B 1 254 ? -1.966 -1.414 -18.734 1 95.31 254 GLU B O 1
ATOM 3953 N N . GLU B 1 255 ? -3.303 0.367 -19.125 1 91.06 255 GLU B N 1
ATOM 3954 C CA . GLU B 1 255 ? -2.287 1.089 -19.891 1 91.06 255 GLU B CA 1
ATOM 3955 C C . GLU B 1 255 ? -1.829 2.34 -19.141 1 91.06 255 GLU B C 1
ATOM 3957 O O . GLU B 1 255 ? -2.631 3.238 -18.875 1 91.06 255 GLU B O 1
ATOM 3962 N N . PHE B 1 256 ? -0.593 2.287 -18.797 1 88.44 256 PHE B N 1
ATOM 3963 C CA . PHE B 1 256 ? -0.047 3.432 -18.078 1 88.44 256 PHE B CA 1
ATOM 3964 C C . PHE B 1 256 ? 0.596 4.422 -19.047 1 88.44 256 PHE B C 1
ATOM 3966 O O . PHE B 1 256 ? 1.205 4.02 -20.047 1 88.44 256 PHE B O 1
ATOM 3973 N N . GLY B 1 257 ? 0.38 5.68 -18.75 1 83.31 257 GLY B N 1
ATOM 3974 C CA . GLY B 1 257 ? 1.067 6.691 -19.531 1 83.31 257 GLY B CA 1
ATOM 3975 C C . GLY B 1 257 ? 2.576 6.645 -19.375 1 83.31 257 GLY B C 1
ATOM 3976 O O . GLY B 1 257 ? 3.092 5.988 -18.469 1 83.31 257 GLY B O 1
ATOM 3977 N N . VAL B 1 258 ? 3.248 7.32 -20.234 1 80 258 VAL B N 1
ATOM 3978 C CA . VAL B 1 258 ? 4.707 7.309 -20.281 1 80 258 VAL B CA 1
ATOM 3979 C C . VAL B 1 258 ? 5.27 7.75 -18.922 1 80 258 VAL B C 1
ATOM 3981 O O . VAL B 1 258 ? 6.285 7.223 -18.469 1 80 258 VAL B O 1
ATOM 3984 N N . GLN B 1 259 ? 4.516 8.562 -18.219 1 77.69 259 GLN B N 1
ATOM 3985 C CA . GLN B 1 259 ? 5 9.125 -16.969 1 77.69 259 GLN B CA 1
ATOM 3986 C C . GLN B 1 259 ? 4.805 8.141 -15.812 1 77.69 259 GLN B C 1
ATOM 3988 O O . GLN B 1 259 ? 5.395 8.312 -14.742 1 77.69 259 GLN B O 1
ATOM 3993 N N . GLN B 1 260 ? 4.062 7.098 -16.094 1 84.56 260 GLN B N 1
ATOM 3994 C CA . GLN B 1 260 ? 3.732 6.168 -15.016 1 84.56 260 GLN B CA 1
ATOM 3995 C C . GLN B 1 260 ? 4.465 4.844 -15.188 1 84.56 260 GLN B C 1
ATOM 3997 O O . GLN B 1 260 ? 4.262 3.904 -14.414 1 84.56 260 GLN B O 1
ATOM 4002 N N . LYS B 1 261 ? 5.289 4.82 -16.203 1 81.69 261 LYS B N 1
ATOM 4003 C CA . LYS B 1 261 ? 6.055 3.6 -16.422 1 81.69 261 LYS B CA 1
ATOM 4004 C C . LYS B 1 261 ? 7.336 3.594 -15.594 1 81.69 261 LYS B C 1
ATOM 4006 O O . LYS B 1 261 ? 7.879 4.652 -15.266 1 81.69 261 LYS B O 1
ATOM 4011 N N . THR B 1 262 ? 7.75 2.514 -15.227 1 82.38 262 THR B N 1
ATOM 4012 C CA . THR B 1 262 ? 8.953 2.348 -14.414 1 82.38 262 THR B CA 1
ATOM 4013 C C . THR B 1 262 ? 10.156 2.996 -15.094 1 82.38 262 THR B C 1
ATOM 4015 O O . THR B 1 262 ? 10.391 2.787 -16.281 1 82.38 262 THR B O 1
ATOM 4018 N N . LYS B 1 263 ? 10.742 3.881 -14.273 1 68.38 263 LYS B N 1
ATOM 4019 C CA . LYS B 1 263 ? 11.969 4.484 -14.789 1 68.38 263 LYS B CA 1
ATOM 4020 C C . LYS B 1 263 ? 13.195 3.654 -14.406 1 68.38 263 LYS B C 1
ATOM 4022 O O . LYS B 1 263 ? 13.312 3.209 -13.258 1 68.38 263 LYS B O 1
ATOM 4027 N N . ILE B 1 264 ? 13.891 2.986 -15.305 1 68.44 264 ILE B N 1
ATOM 4028 C CA . ILE B 1 264 ? 15.055 2.133 -15.07 1 68.44 264 ILE B CA 1
ATOM 4029 C C . ILE B 1 264 ? 16.328 2.885 -15.445 1 68.44 264 ILE B C 1
ATOM 4031 O O . ILE B 1 264 ? 16.359 3.625 -16.422 1 68.44 264 ILE B O 1
#

pLDDT: mean 96.92, std 3.97, range [66.5, 98.94]

Sequence (528 aa):
MYANGKVALVTGAAQGIGRAMVEELLQKGAALALVDQNRIAGELCKASLDEQFGSHRTLFIQCDVTDQEQLKDAFRKTVEHFGRLDILVNNAGVNNEKDWEKTIEVNLTSVIRGTYLGLELMSKKNGGHGGVIINISSLAGLTPAAYQPVYSASKHGVIGFTRSIAALASIGNYGVRINTVCPAFVDTPLLESIEKEENMGEFFKYKDRIKDMMKCYGVLDPTLIAKGMINLIEDDASNGAVMKITTSRGIHFEEFGVQQKTKIMYANGKVALVTGAAQGIGRAMVEELLQKGAALALVDQNRIAGELCKASLDEQFGSHRTLFIQCDVTDQEQLKDAFRKTVEHFGRLDILVNNAGVNNEKDWEKTIEVNLTSVIRGTYLGLELMSKKNGGHGGVIINISSLAGLTPAAYQPVYSASKHGVIGFTRSIAALASIGNYGVRINTVCPAFVDTPLLESIEKEENMGEFFKYKDRIKDMMKCYGVLDPTLIAKGMINLIEDDASNGAVMKITTSRGIHFEEFGVQQKTKI

InterPro domains:
  IPR002347 Short-chain dehydrogenase/reductase SDR [PF00106] (6-198)
  IPR002347 Short-chain dehydrogenase/reductase SDR [PR00080] (83-94)
  IPR002347 Short-chain dehydrogenase/reductase SDR [PR00080] (131-139)
  IPR002347 Short-chain dehydrogenase/reductase SDR [PR00080] (151-170)
  IPR002347 Short-chain dehydrogenase/reductase SDR [PR00081] (7-24)
  IPR002347 Short-chain dehydrogenase/reductase SDR [PR00081] (83-94)
 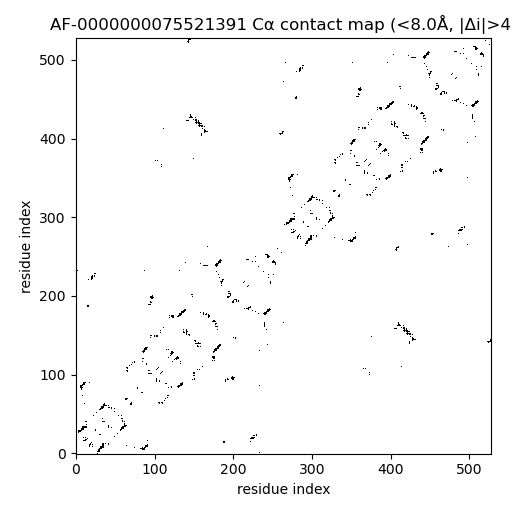 IPR002347 Short-chain dehydrogenase/reductase SDR [PR00081] (125-141)
  IPR002347 Short-chain dehydrogenase/reductase SDR [PR00081] (151-170)
  IPR002347 Short-chain dehydrogenase/reductase SDR [PR00081] (174-191)
  IPR020904 Short-chain dehydrogenase/reductase, conserved site [PS00061] (138-166)
  IPR036291 NAD(P)-binding domain superfamily [SSF51735] (4-252)